Protein AF-A0A2P6MGE8-F1 (afdb_monomer_lite)

InterPro domains:
  IPR000277 Cys/Met metabolism, pyridoxal phosphate-dependent enzyme [PF01053] (11-424)
  IPR000277 Cys/Met metabolism, pyridoxal phosphate-dependent enzyme [cd00614] (26-425)
  IPR006235 O-acetylhomoserine/O-acetylserine sulfhydrylase [PTHR43797] (5-426)
  IPR006235 O-acetylhomoserine/O-acetylserine sulfhydrylase [TIGR01326] (11-424)
  IPR015421 Pyridoxal phosphate-dependent transferase, major domain [G3DSA:3.40.640.10] (7-289)
  IPR015422 Pyridoxal phosphate-dependent transferase, small domain [G3DSA:3.90.1150.10] (293-434)
  IPR015424 Pyridoxal phosphate-dependent transferase [SSF53383] (8-424)
  IPR054542 Cys/Met metabolism enzyme, pyridoxal-phosphate attachment site [PS00868] (203-217)

Structure (mmCIF, N/CA/C/O backbone):
data_AF-A0A2P6MGE8-F1
#
_entry.id   AF-A0A2P6MGE8-F1
#
loop_
_atom_site.group_PDB
_atom_site.id
_atom_site.type_symbol
_atom_site.label_atom_id
_atom_site.label_alt_id
_atom_site.label_comp_id
_atom_site.label_asym_id
_atom_site.label_entity_id
_atom_site.label_seq_id
_atom_site.pdbx_PDB_ins_code
_atom_site.Cartn_x
_atom_site.Cartn_y
_atom_site.Cartn_z
_atom_site.occupancy
_atom_site.B_iso_or_equiv
_atom_site.auth_seq_id
_atom_site.auth_comp_id
_atom_site.auth_asym_id
_atom_site.auth_atom_id
_atom_site.pdbx_PDB_model_num
ATOM 1 N N . MET A 1 1 ? 23.697 -13.983 -0.896 1.00 54.28 1 MET A N 1
ATOM 2 C CA . MET A 1 1 ? 22.440 -14.478 -0.292 1.00 54.28 1 MET A CA 1
ATOM 3 C C . MET A 1 1 ? 22.722 -15.803 0.399 1.00 54.28 1 MET A C 1
ATOM 5 O O . MET A 1 1 ? 23.622 -16.511 -0.043 1.00 54.28 1 MET A O 1
ATOM 9 N N . GLY A 1 2 ? 22.007 -16.136 1.479 1.00 57.38 2 GLY A N 1
ATOM 10 C CA . GLY A 1 2 ? 21.986 -17.524 1.955 1.00 57.38 2 GLY A CA 1
ATOM 11 C C . GLY A 1 2 ? 21.525 -18.437 0.816 1.00 57.38 2 GLY A C 1
ATOM 12 O O . GLY A 1 2 ? 20.700 -18.014 0.009 1.00 57.38 2 GLY A O 1
ATOM 13 N N . LYS A 1 3 ? 22.099 -19.638 0.698 1.00 57.00 3 LYS A N 1
ATOM 14 C CA . LYS A 1 3 ? 21.712 -20.593 -0.351 1.00 57.00 3 LYS A CA 1
ATOM 15 C C . LYS A 1 3 ? 20.195 -20.851 -0.266 1.00 57.00 3 LYS A C 1
ATOM 17 O O . LYS A 1 3 ? 19.707 -21.111 0.832 1.00 57.00 3 LYS A O 1
ATOM 22 N N . ASN A 1 4 ? 19.496 -20.811 -1.402 1.00 77.00 4 ASN A N 1
ATOM 23 C CA . ASN A 1 4 ? 18.086 -21.189 -1.570 1.00 77.00 4 ASN A CA 1
ATOM 24 C C . ASN A 1 4 ? 17.037 -20.276 -0.890 1.00 77.00 4 ASN A C 1
ATOM 26 O O . ASN A 1 4 ? 16.063 -20.780 -0.328 1.00 77.00 4 ASN A O 1
ATOM 30 N N . MET A 1 5 ? 17.217 -18.949 -0.893 1.00 86.38 5 MET A N 1
ATOM 31 C CA . MET A 1 5 ? 16.251 -18.015 -0.278 1.00 86.38 5 MET A CA 1
ATOM 32 C C . MET A 1 5 ? 14.872 -18.065 -0.960 1.00 86.38 5 MET A C 1
ATOM 34 O O . MET A 1 5 ? 13.837 -17.964 -0.306 1.00 86.38 5 MET A O 1
ATOM 38 N N . GLU A 1 6 ? 14.866 -18.280 -2.267 1.00 80.75 6 GLU A N 1
ATOM 39 C CA . GLU A 1 6 ? 13.701 -18.449 -3.130 1.00 80.75 6 GLU A CA 1
ATOM 40 C C . GLU A 1 6 ? 12.809 -19.640 -2.728 1.00 80.75 6 GLU A C 1
ATOM 42 O O . GLU A 1 6 ? 11.603 -19.601 -2.949 1.00 80.75 6 GLU A O 1
ATOM 47 N N . HIS A 1 7 ? 13.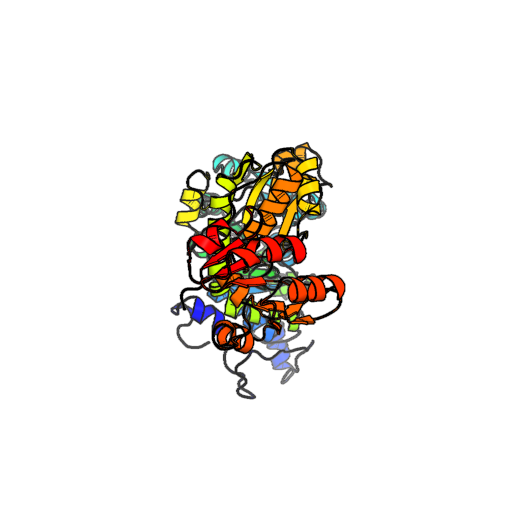363 -20.658 -2.058 1.00 85.56 7 HIS A N 1
ATOM 48 C CA . HIS A 1 7 ? 12.613 -21.833 -1.589 1.00 85.56 7 HIS A CA 1
ATOM 49 C C . HIS A 1 7 ? 12.107 -21.712 -0.143 1.00 85.56 7 HIS A C 1
ATOM 51 O O . HIS A 1 7 ? 11.414 -22.603 0.348 1.00 85.56 7 HIS A O 1
ATOM 57 N N . MET A 1 8 ? 12.481 -20.648 0.570 1.00 91.00 8 MET A N 1
ATOM 58 C CA . MET A 1 8 ? 12.041 -20.426 1.947 1.00 91.00 8 MET A CA 1
ATOM 59 C C . MET A 1 8 ? 10.619 -19.857 1.991 1.00 91.00 8 MET A C 1
ATOM 61 O O . MET A 1 8 ? 10.147 -19.238 1.042 1.00 91.00 8 MET A O 1
ATOM 65 N N . GLY A 1 9 ? 9.940 -20.019 3.130 1.00 91.00 9 GLY A N 1
ATOM 66 C CA . GLY A 1 9 ? 8.622 -19.419 3.343 1.00 91.00 9 GLY A CA 1
ATOM 67 C C . GLY A 1 9 ? 8.653 -17.886 3.276 1.00 91.00 9 GLY A C 1
ATOM 68 O O . GLY A 1 9 ? 9.652 -17.254 3.625 1.00 91.00 9 GLY A O 1
ATOM 69 N N . ARG A 1 10 ? 7.528 -17.278 2.883 1.00 89.62 10 ARG A N 1
ATOM 70 C CA . ARG A 1 10 ? 7.401 -15.830 2.629 1.00 89.62 10 ARG A CA 1
ATOM 71 C C . ARG A 1 10 ? 7.843 -14.966 3.818 1.00 89.62 10 ARG A C 1
ATOM 73 O O . ARG A 1 10 ? 8.631 -14.040 3.653 1.00 89.62 10 ARG A O 1
ATOM 80 N N . SER A 1 11 ? 7.432 -15.322 5.037 1.00 91.50 11 SER A N 1
ATOM 81 C CA . SER A 1 11 ? 7.864 -14.625 6.262 1.00 91.50 11 SER A CA 1
ATOM 82 C C . SER A 1 11 ? 9.381 -14.696 6.489 1.00 91.50 11 SER A C 1
ATOM 84 O O . SER A 1 11 ? 9.978 -13.747 6.984 1.00 91.50 11 SER A O 1
ATOM 86 N N . THR A 1 12 ? 10.043 -15.782 6.082 1.00 94.50 12 THR A N 1
ATOM 87 C CA . THR A 1 12 ? 11.510 -15.894 6.131 1.00 94.50 12 THR A CA 1
ATOM 88 C C . THR A 1 12 ? 12.165 -15.023 5.057 1.00 94.50 12 THR A C 1
ATOM 90 O O . THR A 1 12 ? 13.159 -14.351 5.334 1.00 94.50 12 THR A O 1
ATOM 93 N N . GLN A 1 13 ? 11.598 -14.980 3.849 1.00 94.94 13 GLN A N 1
ATOM 94 C CA . GLN A 1 13 ? 12.082 -14.121 2.764 1.00 94.94 13 GLN A CA 1
ATOM 95 C C . GLN A 1 13 ? 12.010 -12.635 3.143 1.00 94.94 13 GLN A C 1
ATOM 97 O O . GLN A 1 13 ? 12.996 -11.922 2.951 1.00 94.94 13 GLN A O 1
ATOM 102 N N . LEU A 1 14 ? 10.914 -12.188 3.771 1.00 94.31 14 LEU A N 1
ATOM 103 C CA . LEU A 1 14 ? 10.741 -10.808 4.260 1.00 94.31 14 LEU A CA 1
ATOM 104 C C . LEU A 1 14 ? 11.860 -10.361 5.219 1.00 94.31 14 LEU A C 1
ATOM 106 O O . LEU A 1 14 ? 12.237 -9.189 5.227 1.00 94.31 14 LEU A O 1
ATOM 110 N N . LEU A 1 15 ? 12.424 -11.296 5.989 1.00 94.25 15 LEU A N 1
ATOM 111 C CA . LEU A 1 15 ? 13.482 -11.030 6.966 1.00 94.25 15 LEU A CA 1
ATOM 112 C C . LEU A 1 15 ? 14.898 -11.169 6.395 1.00 94.25 15 LEU A C 1
ATOM 114 O O . LEU A 1 15 ? 15.834 -10.571 6.922 1.00 94.25 15 LEU A O 1
ATOM 118 N N . HIS A 1 16 ? 15.110 -11.994 5.368 1.00 94.12 16 HIS A N 1
ATOM 119 C CA . HIS A 1 16 ? 16.464 -12.415 4.981 1.00 94.12 16 HIS A CA 1
ATOM 120 C C . HIS A 1 16 ? 16.825 -12.180 3.517 1.00 94.12 16 HIS A C 1
ATOM 122 O O . HIS A 1 16 ? 18.016 -12.117 3.202 1.00 94.12 16 HIS A O 1
ATOM 128 N N . ALA A 1 17 ? 15.852 -12.043 2.619 1.00 93.88 17 ALA A N 1
ATOM 129 C CA . ALA A 1 17 ? 16.148 -11.801 1.217 1.00 93.88 17 ALA A CA 1
ATOM 130 C C . ALA A 1 17 ? 16.849 -10.447 1.029 1.00 93.88 17 ALA A C 1
ATOM 132 O O . ALA A 1 17 ? 16.623 -9.484 1.769 1.00 93.88 17 ALA A O 1
ATOM 133 N N . GLY A 1 18 ? 17.763 -10.413 0.059 1.00 88.25 18 GLY A N 1
ATOM 134 C CA . GLY A 1 18 ? 18.547 -9.226 -0.282 1.00 88.25 18 GLY A CA 1
ATOM 135 C C . GLY A 1 18 ? 19.650 -8.836 0.705 1.00 88.25 18 GLY A C 1
ATOM 136 O O . GLY A 1 18 ? 20.413 -7.931 0.392 1.00 88.25 18 GLY A O 1
ATOM 137 N N . GLN A 1 19 ? 19.804 -9.525 1.845 1.00 87.88 19 GLN A N 1
ATOM 138 C CA . GLN A 1 19 ? 20.815 -9.174 2.848 1.00 87.88 19 GLN A CA 1
ATOM 139 C C . GLN A 1 19 ? 21.673 -10.356 3.312 1.00 87.88 19 GLN A C 1
ATOM 141 O O . GLN A 1 19 ? 21.251 -11.512 3.351 1.00 87.88 19 GLN A O 1
ATOM 146 N N . VAL A 1 20 ? 22.901 -10.038 3.706 1.00 89.38 20 VAL A N 1
ATOM 147 C CA . VAL A 1 20 ? 23.803 -10.876 4.508 1.00 89.38 20 VAL A CA 1
ATOM 148 C C . VAL A 1 20 ? 24.394 -9.986 5.609 1.00 89.38 20 VAL A C 1
ATOM 150 O O . VAL A 1 20 ? 24.395 -8.768 5.421 1.00 89.38 20 VAL A O 1
ATOM 153 N N . PRO A 1 21 ? 24.868 -10.536 6.746 1.00 93.25 21 PRO A N 1
ATOM 154 C CA . PRO A 1 21 ? 25.585 -9.729 7.729 1.00 93.25 21 PRO A CA 1
ATOM 155 C C . PRO A 1 21 ? 26.723 -8.947 7.074 1.00 93.25 21 PRO A C 1
ATOM 157 O O . PRO A 1 21 ? 27.406 -9.490 6.202 1.00 93.25 21 PRO A O 1
ATOM 160 N N . ASP A 1 22 ? 26.911 -7.698 7.496 1.00 94.38 22 ASP A N 1
ATOM 161 C CA . ASP A 1 22 ? 27.942 -6.820 6.947 1.00 94.38 22 ASP A CA 1
ATOM 162 C C . ASP A 1 22 ? 29.333 -7.474 7.083 1.00 94.38 22 ASP A C 1
ATOM 164 O O . ASP A 1 22 ? 29.752 -7.763 8.207 1.00 94.38 22 ASP A O 1
ATOM 168 N N . PRO A 1 23 ? 30.072 -7.715 5.985 1.00 93.06 23 PRO A N 1
ATOM 169 C CA . PRO A 1 23 ? 31.365 -8.393 6.053 1.00 93.06 23 PRO A CA 1
ATOM 170 C C . PRO A 1 23 ? 32.442 -7.633 6.838 1.00 93.06 23 PRO A C 1
ATOM 172 O O . PRO A 1 23 ? 33.374 -8.262 7.334 1.00 93.06 23 PRO A O 1
ATOM 175 N N . ALA A 1 24 ? 32.339 -6.304 6.948 1.00 95.38 24 ALA A N 1
ATOM 176 C CA . ALA A 1 24 ? 33.348 -5.488 7.619 1.00 95.38 24 ALA A CA 1
ATOM 177 C C . ALA A 1 24 ? 33.207 -5.502 9.151 1.00 95.38 24 ALA A C 1
ATOM 179 O O . ALA A 1 24 ? 34.210 -5.482 9.864 1.00 95.38 24 ALA A O 1
ATOM 180 N N . THR A 1 25 ? 31.976 -5.533 9.665 1.00 97.25 25 THR A N 1
ATOM 181 C CA . THR A 1 25 ? 31.681 -5.372 11.103 1.00 97.25 25 THR A CA 1
ATOM 182 C C . THR A 1 25 ? 30.909 -6.536 11.720 1.00 97.25 25 THR A C 1
ATOM 184 O O . THR A 1 25 ? 30.841 -6.651 12.943 1.00 97.25 25 THR A O 1
ATOM 187 N N . GLY A 1 26 ? 30.304 -7.399 10.902 1.00 96.50 26 GLY A N 1
ATOM 188 C CA . GLY A 1 26 ? 29.377 -8.439 11.342 1.00 96.50 26 GLY A CA 1
ATOM 189 C C . GLY A 1 26 ? 27.979 -7.924 11.704 1.00 96.50 26 GLY A C 1
ATOM 190 O O . GLY A 1 26 ? 27.183 -8.692 12.249 1.00 96.50 26 GLY A O 1
ATOM 191 N N . ALA A 1 27 ? 27.655 -6.653 11.426 1.00 96.88 27 ALA A N 1
ATOM 192 C CA . ALA A 1 27 ? 26.340 -6.084 11.716 1.00 96.88 27 ALA A CA 1
ATOM 193 C C . ALA A 1 27 ? 25.218 -6.905 11.061 1.00 96.88 27 ALA A C 1
ATOM 195 O O . ALA A 1 27 ? 25.277 -7.242 9.877 1.00 96.88 27 ALA A O 1
ATOM 196 N N . ARG A 1 28 ? 24.190 -7.249 11.849 1.00 94.94 28 ARG A N 1
ATOM 197 C CA . ARG A 1 28 ? 23.078 -8.084 11.376 1.00 94.94 28 ARG A CA 1
ATOM 198 C C . ARG A 1 28 ? 22.003 -7.292 10.637 1.00 94.94 28 ARG A C 1
ATOM 200 O O . ARG A 1 28 ? 21.459 -7.799 9.660 1.00 94.94 28 ARG A O 1
ATOM 207 N N . ALA A 1 29 ? 21.677 -6.103 11.134 1.00 95.69 29 ALA A N 1
ATOM 208 C CA . ALA A 1 29 ? 20.781 -5.179 10.451 1.00 95.69 29 ALA A CA 1
ATOM 209 C C . ALA A 1 29 ? 21.492 -4.562 9.239 1.00 95.69 29 ALA A C 1
ATOM 211 O O . ALA A 1 29 ? 22.714 -4.398 9.266 1.00 95.69 29 ALA A O 1
ATOM 212 N N . VAL A 1 30 ? 20.733 -4.191 8.204 1.00 97.06 30 VAL A N 1
ATOM 213 C CA . VAL A 1 30 ? 21.281 -3.481 7.038 1.00 97.06 30 VAL A CA 1
ATOM 214 C C . VAL A 1 30 ? 21.856 -2.136 7.492 1.00 97.06 30 VAL A C 1
ATOM 216 O O . VAL A 1 30 ? 21.113 -1.332 8.059 1.00 97.06 30 VAL A O 1
ATOM 219 N N . PRO A 1 31 ? 23.145 -1.844 7.243 1.00 97.69 31 PRO A N 1
ATOM 220 C CA . PRO A 1 31 ? 23.692 -0.523 7.512 1.00 97.69 31 PRO A CA 1
ATOM 221 C C . PRO A 1 31 ? 23.033 0.544 6.631 1.00 97.69 31 PRO A C 1
ATOM 223 O O . PRO A 1 31 ? 22.680 0.290 5.477 1.00 97.69 31 PRO A O 1
ATOM 226 N N . ILE A 1 32 ? 22.917 1.764 7.152 1.00 98.38 32 ILE A N 1
ATOM 227 C CA . ILE A 1 32 ? 22.453 2.916 6.375 1.00 98.38 32 ILE A CA 1
ATOM 228 C C . ILE A 1 32 ? 23.666 3.571 5.714 1.00 98.38 32 ILE A C 1
ATOM 230 O O . ILE A 1 32 ? 24.420 4.306 6.354 1.00 98.38 32 ILE A O 1
ATOM 234 N N . TYR A 1 33 ? 23.852 3.332 4.418 1.00 98.25 33 TYR A N 1
ATOM 235 C CA . TYR A 1 33 ? 24.895 3.968 3.619 1.00 98.25 33 TYR A CA 1
ATOM 236 C C . TYR A 1 33 ? 24.441 5.368 3.197 1.00 98.25 33 TYR A C 1
ATOM 238 O O . TYR A 1 33 ? 24.121 5.619 2.035 1.00 98.25 33 TYR A O 1
ATOM 246 N N . GLN A 1 34 ? 24.408 6.298 4.155 1.00 98.38 34 GLN A N 1
ATOM 247 C CA . GLN A 1 34 ? 24.075 7.710 3.936 1.00 98.38 34 GLN A CA 1
ATOM 248 C C . GLN A 1 34 ? 25.251 8.461 3.281 1.00 98.38 34 GLN A C 1
ATOM 250 O O . GLN A 1 34 ? 25.845 9.369 3.855 1.00 98.38 34 GLN A O 1
ATOM 255 N N . THR A 1 35 ? 25.601 8.055 2.062 1.00 98.31 35 THR A N 1
ATOM 256 C CA . THR A 1 35 ? 26.681 8.627 1.248 1.00 98.31 35 THR A CA 1
ATOM 257 C C . THR A 1 35 ? 26.181 8.953 -0.154 1.00 98.31 35 THR A C 1
ATOM 259 O O . THR A 1 35 ? 25.186 8.393 -0.617 1.00 98.31 35 THR A O 1
ATOM 262 N N . THR A 1 36 ? 26.874 9.848 -0.850 1.00 97.88 36 THR A N 1
ATOM 263 C CA . THR A 1 36 ? 26.607 10.185 -2.253 1.00 97.88 36 THR A CA 1
ATOM 264 C C . THR A 1 36 ? 27.475 9.386 -3.218 1.00 97.88 36 THR A C 1
ATOM 266 O O . THR A 1 36 ? 26.974 8.951 -4.250 1.00 97.88 36 THR A O 1
ATOM 269 N N . SER A 1 37 ? 28.747 9.170 -2.880 1.00 96.88 37 SER A N 1
ATOM 270 C CA . SER A 1 37 ? 29.772 8.628 -3.777 1.00 96.88 37 SER A CA 1
ATOM 271 C C . SER A 1 37 ? 30.587 7.532 -3.098 1.00 96.88 37 SER A C 1
ATOM 273 O O . SER A 1 37 ? 30.646 7.458 -1.866 1.00 96.88 37 SER A O 1
ATOM 275 N N . TYR A 1 38 ? 31.255 6.719 -3.914 1.00 97.75 38 TYR A N 1
ATOM 276 C CA . TYR A 1 38 ? 32.110 5.619 -3.476 1.00 97.75 38 TYR A CA 1
ATOM 277 C C . TYR A 1 38 ? 33.519 5.801 -4.044 1.00 97.75 38 TYR A C 1
ATOM 279 O O . TYR A 1 38 ? 33.691 6.310 -5.151 1.00 97.75 38 TYR A O 1
ATOM 287 N N . VAL A 1 39 ? 34.532 5.436 -3.259 1.00 97.00 39 VAL A N 1
ATOM 288 C CA . VAL A 1 39 ? 35.937 5.528 -3.675 1.00 97.00 39 VAL A CA 1
ATOM 289 C C . VAL A 1 39 ? 36.249 4.377 -4.629 1.00 97.00 39 VAL A C 1
ATOM 291 O O . VAL A 1 39 ? 35.928 3.230 -4.328 1.00 97.00 39 VAL A O 1
ATOM 294 N N . PHE A 1 40 ? 36.893 4.677 -5.758 1.00 96.88 40 PHE A N 1
ATOM 295 C CA . PHE A 1 40 ? 37.423 3.655 -6.659 1.00 96.88 40 PHE A CA 1
ATOM 296 C C . PHE A 1 40 ? 38.800 3.185 -6.187 1.00 96.88 40 PHE A C 1
ATOM 298 O O . PHE A 1 40 ? 39.610 4.002 -5.755 1.00 96.88 40 PHE A O 1
ATOM 305 N N . GLU A 1 41 ? 39.074 1.887 -6.315 1.00 95.44 41 GLU A N 1
ATOM 306 C CA . GLU A 1 41 ? 40.395 1.309 -6.041 1.00 95.44 41 GLU A CA 1
ATOM 307 C C . GLU A 1 41 ? 41.486 1.909 -6.941 1.00 95.44 41 GLU A C 1
ATOM 309 O O . GLU A 1 41 ? 42.529 2.345 -6.457 1.00 95.44 41 GLU A O 1
ATOM 314 N N . ASP A 1 42 ? 41.213 1.981 -8.244 1.00 95.94 42 ASP A N 1
ATOM 315 C CA . ASP A 1 42 ? 42.071 2.587 -9.256 1.00 95.94 42 ASP A CA 1
ATOM 316 C C . ASP A 1 42 ? 41.252 3.032 -10.488 1.00 95.94 42 ASP A C 1
ATOM 318 O O . ASP A 1 42 ? 40.021 2.929 -10.530 1.00 95.94 42 ASP A O 1
ATOM 322 N N . THR A 1 43 ? 41.935 3.572 -11.499 1.00 95.25 43 THR A N 1
ATOM 323 C CA . THR A 1 43 ? 41.316 4.048 -12.746 1.00 95.25 43 THR A CA 1
ATOM 324 C C . THR A 1 43 ? 40.734 2.919 -13.598 1.00 95.25 43 THR A C 1
ATOM 326 O O . THR A 1 43 ? 39.720 3.134 -14.259 1.00 95.25 43 THR A O 1
ATOM 329 N N . GLY A 1 44 ? 41.316 1.719 -13.551 1.00 95.94 44 GLY A N 1
ATOM 330 C CA . GLY A 1 44 ? 40.803 0.550 -14.263 1.00 95.94 44 GLY A CA 1
ATOM 331 C C . GLY A 1 44 ? 39.520 0.009 -13.633 1.00 95.94 44 GLY A C 1
ATOM 332 O O . GLY A 1 44 ? 38.605 -0.384 -14.351 1.00 95.94 44 GLY A O 1
ATOM 333 N N . HIS A 1 45 ? 39.411 0.021 -12.303 1.00 95.38 45 HIS A N 1
ATOM 334 C CA . HIS A 1 45 ? 38.167 -0.287 -11.597 1.00 95.38 45 HIS A CA 1
ATOM 335 C C . HIS A 1 45 ? 37.062 0.702 -11.980 1.00 95.38 45 HIS A C 1
ATOM 337 O O . HIS A 1 45 ? 35.970 0.277 -12.349 1.00 95.38 45 HIS A O 1
ATOM 343 N N . ALA A 1 46 ? 37.355 2.007 -12.002 1.00 93.12 46 ALA A N 1
ATOM 344 C CA . ALA A 1 46 ? 36.385 3.002 -12.456 1.00 93.12 46 ALA A CA 1
ATOM 345 C C . ALA A 1 46 ? 35.903 2.726 -13.896 1.00 93.12 46 ALA A C 1
ATOM 347 O O . ALA A 1 46 ? 34.700 2.702 -14.144 1.00 93.12 46 ALA A O 1
ATOM 348 N N . GLU A 1 47 ? 36.815 2.458 -14.836 1.00 91.94 47 GLU A N 1
ATOM 349 C CA . GLU A 1 47 ? 36.469 2.142 -16.231 1.00 91.94 47 GLU A CA 1
ATOM 350 C C . GLU A 1 47 ? 35.545 0.919 -16.348 1.00 91.94 47 GLU A C 1
ATOM 352 O O . GLU A 1 47 ? 34.545 0.962 -17.072 1.00 91.94 47 GLU A O 1
ATOM 357 N N . ARG A 1 48 ? 35.821 -0.155 -15.596 1.00 93.50 48 ARG A N 1
ATOM 358 C CA . ARG A 1 48 ? 34.975 -1.360 -15.597 1.00 93.50 48 ARG A CA 1
ATOM 359 C C . ARG A 1 48 ? 33.578 -1.103 -15.029 1.00 93.50 48 ARG A C 1
ATOM 361 O O . ARG A 1 48 ? 32.609 -1.620 -15.579 1.00 93.50 48 ARG A O 1
ATOM 368 N N . LEU A 1 49 ? 33.452 -0.264 -13.998 1.00 89.69 49 LEU A N 1
ATOM 369 C CA . LEU A 1 49 ? 32.147 0.122 -13.451 1.00 89.69 49 LEU A CA 1
ATOM 370 C C . LEU A 1 49 ? 31.328 0.963 -14.446 1.00 89.69 49 LEU A C 1
ATOM 372 O O . LEU A 1 49 ? 30.151 0.688 -14.671 1.00 89.69 49 LEU A O 1
ATOM 376 N N . PHE A 1 50 ? 31.935 1.982 -15.066 1.00 87.31 50 PHE A N 1
ATOM 377 C CA . PHE A 1 50 ? 31.237 2.876 -16.004 1.00 87.31 50 PHE A CA 1
ATOM 378 C C . PHE A 1 50 ? 30.884 2.217 -17.345 1.00 87.31 50 PHE A C 1
ATOM 380 O O . PHE A 1 50 ? 29.990 2.700 -18.035 1.00 87.31 50 PHE A O 1
ATOM 387 N N . SER A 1 51 ? 31.566 1.130 -17.711 1.00 84.56 51 SER A N 1
ATOM 388 C CA . SER A 1 51 ? 31.265 0.327 -18.904 1.00 84.56 51 SER A CA 1
ATOM 389 C C . SER A 1 51 ? 30.294 -0.830 -18.642 1.00 84.56 51 SER A C 1
ATOM 391 O O . SER A 1 51 ? 29.971 -1.556 -19.578 1.00 84.56 51 SER A O 1
ATOM 393 N N . LEU A 1 52 ? 29.832 -1.012 -17.395 1.00 83.31 52 LEU A N 1
ATOM 394 C CA . LEU A 1 52 ? 29.059 -2.178 -16.927 1.00 83.31 52 LEU A CA 1
ATOM 395 C C . LEU A 1 52 ? 29.793 -3.522 -17.066 1.00 83.31 52 LEU A C 1
ATOM 397 O O . LEU A 1 52 ? 29.171 -4.576 -16.940 1.00 83.31 52 LEU A O 1
ATOM 401 N N . ALA A 1 53 ? 31.110 -3.510 -17.288 1.00 85.50 53 ALA A N 1
ATOM 402 C CA . ALA A 1 53 ? 31.923 -4.723 -17.307 1.00 85.50 53 ALA A CA 1
ATOM 403 C C . ALA A 1 53 ? 32.055 -5.353 -15.909 1.00 85.50 53 ALA A C 1
ATOM 405 O O . ALA A 1 53 ? 32.304 -6.551 -15.785 1.00 85.50 53 ALA A O 1
ATOM 406 N N . GLU A 1 54 ? 31.887 -4.547 -14.858 1.00 87.75 54 GLU A N 1
ATOM 407 C CA . GLU A 1 54 ? 31.893 -4.977 -13.463 1.00 87.75 54 GLU A CA 1
ATOM 408 C C . GLU A 1 54 ? 30.714 -4.337 -12.706 1.00 87.75 54 GLU A C 1
ATOM 410 O O . GLU A 1 54 ? 30.495 -3.128 -12.828 1.00 87.75 54 GLU A O 1
ATOM 415 N N . PRO A 1 55 ? 29.935 -5.105 -11.920 1.00 86.31 55 PRO A N 1
ATOM 416 C CA . PRO A 1 55 ? 28.909 -4.532 -11.061 1.00 86.31 55 PRO A CA 1
ATOM 417 C C . PRO A 1 55 ? 29.550 -3.851 -9.848 1.00 86.31 55 PRO A C 1
ATOM 419 O O . PRO A 1 55 ? 30.413 -4.421 -9.185 1.00 86.31 55 PRO A O 1
ATOM 422 N N . GLY A 1 56 ? 29.070 -2.665 -9.485 1.00 89.31 56 GLY A N 1
ATOM 423 C CA . GLY A 1 56 ? 29.543 -1.986 -8.284 1.00 89.31 56 GLY A CA 1
ATOM 424 C C . GLY A 1 56 ? 28.943 -0.603 -8.091 1.00 89.31 56 GLY A C 1
ATOM 425 O O . GLY A 1 56 ? 28.167 -0.105 -8.907 1.00 89.31 56 GLY A O 1
ATOM 426 N N . ASN A 1 57 ? 29.297 0.019 -6.968 1.00 94.00 57 ASN A N 1
ATOM 427 C CA . ASN A 1 57 ? 28.753 1.316 -6.592 1.00 94.00 57 ASN A CA 1
ATOM 428 C C . ASN A 1 57 ? 29.608 2.447 -7.172 1.00 94.00 57 ASN A C 1
ATOM 430 O O . ASN A 1 57 ? 30.809 2.519 -6.930 1.00 94.00 57 ASN A O 1
ATOM 434 N N . ILE A 1 58 ? 28.960 3.366 -7.885 1.00 93.38 58 ILE A N 1
ATOM 435 C CA . ILE A 1 58 ? 29.578 4.587 -8.420 1.00 93.38 58 ILE A CA 1
ATOM 436 C C . ILE A 1 58 ? 29.048 5.795 -7.644 1.00 93.38 58 ILE A C 1
ATOM 438 O O . ILE A 1 58 ? 29.800 6.566 -7.046 1.00 93.38 58 ILE A O 1
ATOM 442 N N . TYR A 1 59 ? 27.722 5.948 -7.640 1.00 96.06 59 TYR A N 1
ATOM 443 C CA . TYR A 1 59 ? 27.027 7.101 -7.083 1.00 96.06 59 TYR A CA 1
ATOM 444 C C . TYR A 1 59 ? 25.609 6.713 -6.639 1.00 96.06 59 TYR A C 1
ATOM 446 O O . TYR A 1 59 ? 24.883 6.042 -7.376 1.00 96.06 59 TYR A O 1
ATOM 454 N N . SER A 1 60 ? 25.180 7.182 -5.467 1.00 97.38 60 SER A N 1
ATOM 455 C CA . SER A 1 60 ? 23.932 6.761 -4.807 1.00 97.38 60 SER A CA 1
ATOM 456 C C . SER A 1 60 ? 22.652 7.081 -5.578 1.00 97.38 60 SER A C 1
ATOM 458 O O . SER A 1 60 ? 21.631 6.452 -5.326 1.00 97.38 60 SER A O 1
ATOM 460 N N . ARG A 1 61 ? 22.690 8.011 -6.543 1.00 96.56 61 ARG A N 1
ATOM 461 C CA . ARG A 1 61 ? 21.551 8.272 -7.445 1.00 96.56 61 ARG A CA 1
ATOM 462 C C . ARG A 1 61 ? 21.165 7.044 -8.275 1.00 96.56 61 ARG A C 1
ATOM 464 O O . ARG A 1 61 ? 19.996 6.900 -8.598 1.00 96.56 61 ARG A O 1
ATOM 471 N N . ILE A 1 62 ? 22.127 6.191 -8.634 1.00 94.19 62 ILE A N 1
ATOM 472 C CA . ILE A 1 62 ? 21.894 5.022 -9.498 1.00 94.19 62 ILE A CA 1
ATOM 473 C C . ILE A 1 62 ? 22.028 3.689 -8.757 1.00 94.19 62 ILE A C 1
ATOM 475 O O . ILE A 1 62 ? 21.407 2.710 -9.164 1.00 94.19 62 ILE A O 1
ATOM 479 N N . MET A 1 63 ? 22.830 3.633 -7.686 1.00 95.88 63 MET A N 1
ATOM 480 C CA . MET A 1 63 ? 23.009 2.434 -6.865 1.00 95.88 63 MET A CA 1
ATOM 481 C C . MET A 1 63 ? 23.550 2.795 -5.475 1.00 95.88 63 MET A C 1
ATOM 483 O O . MET A 1 63 ? 24.528 3.533 -5.352 1.00 95.88 63 MET A O 1
ATOM 487 N N . ASN A 1 64 ? 22.916 2.267 -4.429 1.00 98.25 64 ASN A N 1
ATOM 488 C CA . ASN A 1 64 ? 23.310 2.435 -3.030 1.00 98.25 64 ASN A CA 1
ATOM 489 C C . ASN A 1 64 ? 23.112 1.096 -2.293 1.00 98.25 64 ASN A C 1
ATOM 491 O O . ASN A 1 64 ? 22.040 0.520 -2.455 1.00 98.25 64 ASN A O 1
ATOM 495 N N . PRO A 1 65 ? 24.052 0.604 -1.463 1.00 97.44 65 PRO A N 1
ATOM 496 C CA . PRO A 1 65 ? 23.931 -0.718 -0.842 1.00 97.44 65 PRO A CA 1
ATOM 497 C C . PRO A 1 65 ? 22.689 -0.914 0.043 1.00 97.44 65 PRO A C 1
ATOM 499 O O . PRO A 1 65 ? 22.126 -2.006 0.068 1.00 97.44 65 PRO A O 1
ATOM 502 N N . THR A 1 66 ? 22.220 0.122 0.750 1.00 98.38 66 THR A N 1
ATOM 503 C CA . THR A 1 66 ? 20.979 0.033 1.545 1.00 98.38 66 THR A CA 1
ATOM 504 C C . THR A 1 66 ? 19.757 -0.110 0.637 1.00 98.38 66 THR A C 1
ATOM 506 O O . THR A 1 66 ? 18.854 -0.892 0.927 1.00 98.38 66 THR A O 1
ATOM 509 N N . VAL A 1 67 ? 19.741 0.627 -0.479 1.00 98.56 67 VAL A N 1
ATOM 510 C CA . VAL A 1 67 ? 18.675 0.558 -1.491 1.00 98.56 67 VAL A CA 1
ATOM 511 C C . VAL A 1 67 ? 18.724 -0.775 -2.243 1.00 98.56 67 VAL A C 1
ATOM 513 O O . VAL A 1 67 ? 17.687 -1.393 -2.434 1.00 98.56 67 VAL A O 1
ATOM 516 N N . ASP A 1 68 ? 19.912 -1.272 -2.583 1.00 98.06 68 ASP A N 1
ATOM 517 C CA . ASP A 1 68 ? 20.126 -2.567 -3.242 1.00 98.06 68 ASP A CA 1
ATOM 518 C C . ASP A 1 68 ? 19.616 -3.738 -2.385 1.00 98.06 68 ASP A C 1
ATOM 520 O O . ASP A 1 68 ? 18.979 -4.656 -2.902 1.00 98.06 68 ASP A O 1
ATOM 524 N N . ALA A 1 69 ? 19.805 -3.690 -1.061 1.00 97.94 69 ALA A N 1
ATOM 525 C CA . ALA A 1 69 ? 19.227 -4.685 -0.157 1.00 97.94 69 ALA A CA 1
ATOM 526 C C . ALA A 1 69 ? 17.686 -4.686 -0.201 1.00 97.94 69 ALA A C 1
ATOM 528 O O . ALA A 1 69 ? 17.069 -5.755 -0.201 1.00 97.94 69 ALA A O 1
ATOM 529 N N . PHE A 1 70 ? 17.064 -3.502 -0.271 1.00 98.69 70 PHE A N 1
ATOM 530 C CA . PHE A 1 70 ? 15.616 -3.348 -0.450 1.00 98.69 70 PHE A CA 1
ATOM 531 C C . PHE A 1 70 ? 15.149 -3.864 -1.818 1.00 98.69 70 PHE A C 1
ATOM 533 O O . PHE A 1 70 ? 14.219 -4.665 -1.881 1.00 98.69 70 PHE A O 1
ATOM 540 N N . GLU A 1 71 ? 15.831 -3.481 -2.897 1.00 98.69 71 GLU A N 1
ATOM 541 C CA . GLU A 1 71 ? 15.545 -3.922 -4.265 1.00 98.69 71 GLU A CA 1
ATOM 542 C C . GLU A 1 71 ? 15.620 -5.448 -4.390 1.00 98.69 71 GLU A C 1
ATOM 544 O O . GLU A 1 71 ? 14.660 -6.091 -4.805 1.00 98.69 71 GLU A O 1
ATOM 549 N N . LYS A 1 72 ? 16.719 -6.063 -3.945 1.00 97.62 72 LYS A N 1
ATOM 550 C CA . LYS A 1 72 ? 16.884 -7.523 -3.985 1.00 97.62 72 LYS A CA 1
ATOM 551 C C . LYS A 1 72 ? 15.839 -8.254 -3.153 1.00 97.62 72 LYS A C 1
ATOM 553 O O . LYS A 1 72 ? 15.419 -9.345 -3.529 1.00 97.62 72 LYS A O 1
ATOM 558 N N . ARG A 1 73 ? 15.425 -7.684 -2.017 1.00 97.81 73 ARG A N 1
ATOM 559 C CA . ARG A 1 73 ? 14.341 -8.253 -1.210 1.00 97.81 73 ARG A CA 1
ATOM 560 C C . ARG A 1 73 ? 13.024 -8.214 -1.977 1.00 97.81 73 ARG A C 1
ATOM 562 O O . ARG A 1 73 ? 12.358 -9.238 -2.048 1.00 97.81 73 ARG A O 1
ATOM 569 N N . MET A 1 74 ? 12.686 -7.078 -2.582 1.00 98.50 74 MET A N 1
ATOM 570 C CA . MET A 1 74 ? 11.474 -6.939 -3.391 1.00 98.50 74 MET A CA 1
ATOM 571 C C . MET A 1 74 ? 11.465 -7.872 -4.603 1.00 98.50 74 MET A C 1
ATOM 573 O O . MET A 1 74 ? 10.445 -8.505 -4.849 1.00 98.50 74 MET A O 1
ATOM 577 N N . ALA A 1 75 ? 12.596 -8.025 -5.298 1.00 98.06 75 ALA A N 1
ATOM 578 C CA . ALA A 1 75 ? 12.721 -8.960 -6.414 1.00 98.06 75 ALA A CA 1
ATOM 579 C C . ALA A 1 75 ? 12.400 -10.403 -5.986 1.00 98.06 75 ALA A C 1
ATOM 581 O O . ALA A 1 75 ? 11.564 -11.052 -6.600 1.00 98.06 75 ALA A O 1
ATOM 582 N N . VAL A 1 76 ? 12.973 -10.881 -4.873 1.00 97.12 76 VAL A N 1
ATOM 583 C CA . VAL A 1 76 ? 12.667 -12.227 -4.349 1.00 97.12 76 VAL A CA 1
ATOM 584 C C . VAL A 1 76 ? 11.202 -12.355 -3.926 1.00 97.12 76 VAL A C 1
ATOM 586 O O . VAL A 1 76 ? 10.575 -13.378 -4.185 1.00 97.12 76 VAL A O 1
ATOM 589 N N . LEU A 1 77 ? 10.654 -11.335 -3.263 1.00 96.94 77 LEU A N 1
ATOM 590 C CA . LEU A 1 77 ? 9.287 -11.363 -2.744 1.00 96.94 77 LEU A CA 1
ATOM 591 C C . LEU A 1 77 ? 8.226 -11.417 -3.847 1.00 96.94 77 LEU A C 1
ATOM 593 O O . LEU A 1 77 ? 7.215 -12.087 -3.666 1.00 96.94 77 LEU A O 1
ATOM 597 N N . GLU A 1 78 ? 8.459 -10.740 -4.968 1.00 97.69 78 GLU A N 1
ATOM 598 C CA . GLU A 1 78 ? 7.566 -10.734 -6.133 1.00 97.69 78 GLU A CA 1
ATOM 599 C C . GLU A 1 78 ? 7.874 -11.841 -7.149 1.00 97.69 78 GLU A C 1
ATOM 601 O O . GLU A 1 78 ? 7.113 -12.008 -8.093 1.00 97.69 78 GLU A O 1
ATOM 606 N N . ASP A 1 79 ? 8.944 -12.622 -6.956 1.00 96.31 79 ASP A N 1
ATOM 607 C CA . ASP A 1 79 ? 9.433 -13.604 -7.938 1.00 96.31 79 ASP A CA 1
ATOM 608 C C . ASP A 1 79 ? 9.871 -12.948 -9.266 1.00 96.31 79 ASP A C 1
ATOM 610 O O . ASP A 1 79 ? 9.464 -13.339 -10.363 1.00 96.31 79 ASP A O 1
ATOM 614 N N . GLY A 1 80 ? 10.685 -11.898 -9.148 1.00 97.56 80 GLY A N 1
ATOM 615 C CA . GLY A 1 80 ? 11.309 -11.176 -10.254 1.00 97.56 80 GLY A CA 1
ATOM 616 C C . GLY A 1 80 ? 12.828 -11.347 -10.305 1.00 97.56 80 GLY A C 1
ATOM 617 O O . GLY A 1 80 ? 13.479 -11.677 -9.310 1.00 97.56 80 GLY A O 1
ATOM 618 N N . VAL A 1 81 ? 13.409 -11.073 -11.473 1.00 97.62 81 VAL A N 1
ATOM 619 C CA . VAL A 1 81 ? 14.863 -11.143 -11.709 1.00 97.62 81 VAL A CA 1
ATOM 620 C C . VAL A 1 81 ? 15.606 -9.941 -11.122 1.00 97.62 81 VAL A C 1
ATOM 622 O O . VAL A 1 81 ? 16.772 -10.044 -10.738 1.00 97.62 81 VAL A O 1
ATOM 625 N N . GLY A 1 82 ? 14.925 -8.800 -10.989 1.00 97.88 82 GLY A N 1
ATOM 626 C CA . GLY A 1 82 ? 15.499 -7.577 -10.446 1.00 97.88 82 GLY A CA 1
ATOM 627 C C . GLY A 1 82 ? 14.447 -6.553 -10.047 1.00 97.88 82 GLY A C 1
ATOM 628 O O . GLY A 1 82 ? 13.295 -6.617 -10.468 1.00 97.88 82 GLY A O 1
ATOM 629 N N . ALA A 1 83 ? 14.853 -5.586 -9.227 1.00 98.75 83 ALA A N 1
ATOM 630 C CA . ALA A 1 83 ? 14.002 -4.472 -8.840 1.00 98.75 83 ALA A CA 1
ATOM 631 C C . ALA A 1 83 ? 14.777 -3.151 -8.797 1.00 98.75 83 ALA A C 1
ATOM 633 O O . ALA A 1 83 ? 16.011 -3.136 -8.747 1.00 98.75 83 ALA A O 1
ATOM 634 N N . LEU A 1 84 ? 14.039 -2.043 -8.805 1.00 98.81 84 LEU A N 1
ATOM 635 C CA . LEU A 1 84 ? 14.575 -0.689 -8.762 1.00 98.81 84 LEU A CA 1
ATOM 636 C C . LEU A 1 84 ? 13.759 0.189 -7.812 1.00 98.81 84 LEU A C 1
ATOM 638 O O . LEU A 1 84 ? 12.572 0.428 -8.039 1.00 98.81 84 LEU A O 1
ATOM 642 N N . GLY A 1 85 ? 14.404 0.687 -6.761 1.00 98.69 85 GLY A N 1
ATOM 643 C CA . GLY A 1 85 ? 13.833 1.603 -5.787 1.00 98.69 85 GLY A CA 1
ATOM 644 C C . GLY A 1 85 ? 13.787 3.027 -6.334 1.00 98.69 85 GLY A C 1
ATOM 645 O O . GLY A 1 85 ? 14.760 3.542 -6.881 1.00 98.69 85 GLY A O 1
ATOM 646 N N . THR A 1 86 ? 12.652 3.693 -6.159 1.00 98.81 86 THR A N 1
ATOM 647 C CA . THR A 1 86 ? 12.396 5.038 -6.685 1.00 98.81 86 THR A CA 1
ATOM 648 C C . THR A 1 86 ? 11.865 5.955 -5.589 1.00 98.81 86 THR A C 1
ATOM 650 O O . THR A 1 86 ? 11.403 5.503 -4.537 1.00 98.81 86 THR A O 1
ATOM 653 N N . SER A 1 87 ? 11.925 7.266 -5.813 1.00 98.62 87 SER A N 1
ATOM 654 C CA . SER A 1 87 ? 11.553 8.271 -4.812 1.00 98.62 87 SER A CA 1
ATOM 655 C C . SER A 1 87 ? 10.075 8.230 -4.400 1.00 98.62 87 SER A C 1
ATOM 657 O O . SER A 1 87 ? 9.732 8.767 -3.350 1.00 98.62 87 SER A O 1
ATOM 659 N N . SER A 1 88 ? 9.192 7.609 -5.193 1.00 98.88 88 SER A N 1
ATOM 660 C CA . SER A 1 88 ? 7.761 7.438 -4.903 1.00 98.88 88 SER A CA 1
ATOM 661 C C . SER A 1 88 ? 7.119 6.395 -5.827 1.00 98.88 88 SER A C 1
ATOM 663 O O . SER A 1 88 ? 7.655 6.102 -6.892 1.00 98.88 88 SER A O 1
ATOM 665 N N . GLY A 1 89 ? 5.927 5.894 -5.483 1.00 98.75 89 GLY A N 1
ATOM 666 C CA . GLY A 1 89 ? 5.143 5.040 -6.393 1.00 98.75 89 GLY A CA 1
ATOM 667 C C . GLY A 1 89 ? 4.854 5.707 -7.747 1.00 98.75 89 GLY A C 1
ATOM 668 O O . GLY A 1 89 ? 4.999 5.080 -8.789 1.00 98.75 89 GLY A O 1
ATOM 669 N N . MET A 1 90 ? 4.574 7.016 -7.756 1.00 98.75 90 MET A N 1
ATOM 670 C CA . MET A 1 90 ? 4.379 7.768 -9.004 1.00 98.75 90 MET A CA 1
ATOM 671 C C . MET A 1 90 ? 5.640 7.799 -9.874 1.00 98.75 90 MET A C 1
ATOM 673 O O . MET A 1 90 ? 5.537 7.729 -11.098 1.00 98.75 90 MET A O 1
ATOM 677 N N . ALA A 1 91 ? 6.828 7.872 -9.266 1.00 98.75 91 ALA A N 1
ATOM 678 C CA . ALA A 1 91 ? 8.086 7.780 -10.000 1.00 98.75 91 ALA A CA 1
ATOM 679 C C . ALA A 1 91 ? 8.302 6.375 -10.586 1.00 98.75 91 ALA A C 1
ATOM 681 O O . ALA A 1 91 ? 8.726 6.270 -11.734 1.00 98.75 91 ALA A O 1
ATOM 682 N N . ALA A 1 92 ? 7.961 5.316 -9.841 1.00 98.88 92 ALA A N 1
ATOM 683 C CA . ALA A 1 92 ? 7.999 3.939 -10.339 1.00 98.88 92 ALA A CA 1
ATOM 684 C C . ALA A 1 92 ? 7.108 3.760 -11.580 1.00 98.88 92 ALA A C 1
ATOM 686 O O . ALA A 1 92 ? 7.582 3.275 -12.607 1.00 98.88 92 ALA A O 1
ATOM 687 N N . ILE A 1 93 ? 5.855 4.222 -11.518 1.00 98.88 93 ILE A N 1
ATOM 688 C CA . ILE A 1 93 ? 4.907 4.146 -12.640 1.00 98.88 93 ILE A CA 1
ATOM 689 C C . ILE A 1 93 ? 5.410 4.974 -13.826 1.00 98.88 93 ILE A C 1
ATOM 691 O O . ILE A 1 93 ? 5.532 4.459 -14.934 1.00 98.88 93 ILE A O 1
ATOM 695 N N . THR A 1 94 ? 5.758 6.244 -13.596 1.00 98.81 94 THR A N 1
ATOM 696 C CA . THR A 1 94 ? 6.181 7.156 -14.670 1.00 98.81 94 THR A CA 1
ATOM 697 C C . THR A 1 94 ? 7.407 6.619 -15.398 1.00 98.81 94 THR A C 1
ATOM 699 O O . THR A 1 94 ? 7.406 6.539 -16.622 1.00 98.81 94 THR A O 1
ATOM 702 N N . MET A 1 95 ? 8.447 6.215 -14.663 1.00 98.62 95 MET A N 1
ATOM 703 C CA . MET A 1 95 ? 9.659 5.695 -15.292 1.00 98.62 95 MET A CA 1
ATOM 704 C C . MET A 1 95 ? 9.415 4.346 -15.974 1.00 98.62 95 MET A C 1
ATOM 706 O O . MET A 1 95 ? 10.017 4.103 -17.009 1.00 98.62 95 MET A O 1
ATOM 710 N N . THR A 1 96 ? 8.510 3.503 -15.467 1.00 98.88 96 THR A N 1
ATOM 711 C CA . THR A 1 96 ? 8.116 2.261 -16.155 1.00 98.88 96 THR A CA 1
ATOM 712 C C . THR A 1 96 ? 7.524 2.561 -17.528 1.00 98.88 96 THR A C 1
ATOM 714 O O . THR A 1 96 ? 7.993 2.012 -18.523 1.00 98.88 96 THR A O 1
ATOM 717 N N . ILE A 1 97 ? 6.563 3.486 -17.610 1.00 98.75 97 ILE A N 1
ATOM 718 C CA . ILE A 1 97 ? 5.942 3.847 -18.890 1.00 98.75 97 ILE A CA 1
ATOM 719 C C . ILE A 1 97 ? 6.951 4.504 -19.834 1.00 98.75 97 ILE A C 1
ATOM 721 O O . ILE A 1 97 ? 7.039 4.104 -20.989 1.00 98.75 97 ILE A O 1
ATOM 725 N N . LEU A 1 98 ? 7.777 5.434 -19.346 1.00 98.38 98 LEU A N 1
ATOM 726 C CA . LEU A 1 98 ? 8.824 6.067 -20.160 1.00 98.38 98 LEU A CA 1
ATOM 727 C C . LEU A 1 98 ? 9.919 5.086 -20.611 1.00 98.38 98 LEU A C 1
ATOM 729 O O . LEU A 1 98 ? 10.655 5.374 -21.552 1.00 98.38 98 LEU A O 1
ATOM 733 N N . ASN A 1 99 ? 10.063 3.933 -19.950 1.00 97.94 99 ASN A N 1
ATOM 734 C CA . ASN A 1 99 ? 11.010 2.903 -20.377 1.00 97.94 99 ASN A CA 1
ATOM 735 C C . ASN A 1 99 ? 10.482 2.092 -21.567 1.00 97.94 99 ASN A C 1
ATOM 737 O O . ASN A 1 99 ? 11.288 1.579 -22.349 1.00 97.94 99 ASN A O 1
ATOM 741 N N . LEU A 1 100 ? 9.152 1.979 -21.669 1.00 98.25 100 LEU A N 1
ATOM 742 C CA . LEU A 1 100 ? 8.416 1.189 -22.659 1.00 98.25 100 LEU A CA 1
ATOM 743 C C . LEU A 1 100 ? 7.965 2.018 -23.868 1.00 98.25 100 LEU A C 1
ATOM 745 O O . LEU A 1 100 ? 7.946 1.498 -24.981 1.00 98.25 100 LEU A O 1
ATOM 749 N N . ALA A 1 101 ? 7.592 3.278 -23.645 1.00 98.19 101 ALA A N 1
ATOM 750 C CA . ALA A 1 101 ? 6.919 4.135 -24.611 1.00 98.19 101 ALA A CA 1
ATOM 751 C C . ALA A 1 101 ? 7.612 5.493 -24.772 1.00 98.19 101 ALA A C 1
ATOM 753 O O . ALA A 1 101 ? 8.173 6.055 -23.831 1.00 98.19 101 ALA A O 1
ATOM 754 N N . SER A 1 102 ? 7.532 6.031 -25.985 1.00 96.81 102 SER A N 1
ATOM 755 C CA . SER A 1 102 ? 8.030 7.342 -26.396 1.00 96.81 102 SER A CA 1
ATOM 756 C C . SER A 1 102 ? 6.930 8.162 -27.080 1.00 96.81 102 SER A C 1
ATOM 758 O O . SER A 1 102 ? 5.801 7.710 -27.255 1.00 96.81 102 SER A O 1
ATOM 760 N N . SER A 1 103 ? 7.242 9.401 -27.467 1.00 98.25 103 SER A N 1
ATOM 761 C CA . SER A 1 103 ? 6.303 10.236 -28.227 1.00 98.25 103 SER A CA 1
ATOM 762 C C . SER A 1 103 ? 5.822 9.518 -29.495 1.00 98.25 103 SER A C 1
ATOM 764 O O . SER A 1 103 ? 6.635 9.042 -30.284 1.00 98.25 103 SER A O 1
ATOM 766 N N . GLY A 1 104 ? 4.504 9.463 -29.688 1.00 98.12 104 GLY A N 1
ATOM 767 C CA . GLY A 1 104 ? 3.839 8.731 -30.765 1.00 98.12 104 GLY A CA 1
ATOM 768 C C . GLY A 1 104 ? 3.322 7.349 -30.360 1.00 98.12 104 GLY A C 1
ATOM 769 O O . GLY A 1 104 ? 2.524 6.782 -31.103 1.00 98.12 104 GLY A O 1
ATOM 770 N N . ASP A 1 105 ? 3.715 6.827 -29.198 1.00 98.69 105 ASP A N 1
ATOM 771 C CA . ASP A 1 105 ? 3.268 5.524 -28.706 1.00 98.69 105 ASP A CA 1
ATOM 772 C C . ASP A 1 105 ? 1.952 5.597 -27.920 1.00 98.69 105 ASP A C 1
ATOM 774 O O . ASP A 1 105 ? 1.448 6.668 -27.562 1.00 98.69 105 ASP A O 1
ATOM 778 N N . HIS A 1 106 ? 1.394 4.416 -27.658 1.00 98.75 106 HIS A N 1
ATOM 779 C CA . HIS A 1 106 ? 0.101 4.238 -27.015 1.00 98.75 106 HIS A CA 1
ATOM 780 C C . HIS A 1 106 ? 0.165 3.261 -25.827 1.00 98.75 106 HIS A C 1
ATOM 782 O O . HIS A 1 106 ? 0.919 2.285 -25.850 1.00 98.75 106 HIS A O 1
ATOM 788 N N . ILE A 1 107 ? -0.650 3.499 -24.797 1.00 98.88 107 ILE A N 1
ATOM 789 C CA . ILE A 1 107 ? -0.862 2.604 -23.649 1.00 98.88 107 ILE A CA 1
ATOM 790 C C . ILE A 1 107 ? -2.358 2.307 -23.519 1.00 98.88 107 ILE A C 1
ATOM 792 O O . ILE A 1 107 ? -3.177 3.223 -23.573 1.00 98.88 107 ILE A O 1
ATOM 796 N N . VAL A 1 108 ? -2.713 1.043 -23.295 1.00 98.88 108 VAL A N 1
ATOM 797 C CA . VAL A 1 108 ? -4.060 0.667 -22.839 1.00 98.88 108 VAL A CA 1
ATOM 798 C C . VAL A 1 108 ? -4.024 0.583 -21.318 1.00 98.88 108 VAL A C 1
ATOM 800 O O . VAL A 1 108 ? -3.133 -0.055 -20.760 1.00 98.88 108 VAL A O 1
ATOM 803 N N . ALA A 1 109 ? -4.952 1.236 -20.628 1.00 98.25 109 ALA A N 1
ATOM 804 C CA . ALA A 1 109 ? -4.978 1.261 -19.169 1.00 98.25 109 ALA A CA 1
ATOM 805 C C . ALA A 1 109 ? -6.382 1.001 -18.626 1.00 98.25 109 ALA A C 1
ATOM 807 O O . ALA A 1 109 ? -7.366 1.437 -19.217 1.00 98.25 109 ALA A O 1
ATOM 808 N N . ALA A 1 110 ? -6.477 0.343 -17.473 1.00 95.50 110 ALA A N 1
ATOM 809 C CA . ALA A 1 110 ? -7.738 0.247 -16.747 1.00 95.50 110 ALA A CA 1
ATOM 810 C C . ALA A 1 110 ? -8.306 1.647 -16.436 1.00 95.50 110 ALA A C 1
ATOM 812 O O . ALA A 1 110 ? -7.555 2.589 -16.184 1.00 95.50 110 ALA A O 1
ATOM 813 N N . SER A 1 111 ? -9.628 1.795 -16.425 1.00 89.25 111 SER A N 1
ATOM 814 C CA . SER A 1 111 ? -10.316 3.034 -16.036 1.00 89.25 111 SER A CA 1
ATOM 815 C C . SER A 1 111 ? -10.365 3.229 -14.513 1.00 89.25 111 SER A C 1
ATOM 817 O O . SER A 1 111 ? -10.228 4.350 -14.023 1.00 89.25 111 SER A O 1
ATOM 819 N N . HIS A 1 112 ? -10.505 2.138 -13.754 1.00 87.69 112 HIS A N 1
ATOM 820 C CA . HIS A 1 112 ? -10.508 2.130 -12.288 1.00 87.69 112 HIS A CA 1
ATOM 821 C C . HIS A 1 112 ? -9.082 2.072 -11.729 1.00 87.69 112 HIS A C 1
ATOM 823 O O . HIS A 1 112 ? -8.581 1.002 -11.377 1.00 87.69 112 HIS A O 1
ATOM 829 N N . LEU A 1 113 ? -8.437 3.236 -11.664 1.00 89.44 113 LEU A N 1
ATOM 830 C CA . LEU A 1 113 ? -7.083 3.408 -11.141 1.00 89.44 113 LEU A CA 1
ATOM 831 C C . LEU A 1 113 ? -7.049 4.359 -9.945 1.00 89.44 113 LEU A C 1
ATOM 833 O O . LEU A 1 113 ? -7.926 5.199 -9.728 1.00 89.44 113 LEU A O 1
ATOM 837 N N . TYR A 1 114 ? -5.942 4.333 -9.212 1.00 89.81 114 TYR A N 1
ATOM 838 C CA . TYR A 1 114 ? -5.545 5.437 -8.358 1.00 89.81 114 TYR A CA 1
ATOM 839 C C . TYR A 1 114 ? -5.609 6.770 -9.121 1.00 89.81 114 TYR A C 1
ATOM 841 O O . TYR A 1 114 ? -4.975 6.942 -10.161 1.00 89.81 114 TYR A O 1
ATOM 849 N N . GLY A 1 115 ? -6.324 7.755 -8.566 1.00 84.25 115 GLY A N 1
ATOM 850 C CA . GLY A 1 115 ? -6.560 9.041 -9.232 1.00 84.25 115 GLY A CA 1
ATOM 851 C C . GLY A 1 115 ? -5.285 9.782 -9.664 1.00 84.25 115 GLY A C 1
ATOM 852 O O . GLY A 1 115 ? -5.284 10.455 -10.692 1.00 84.25 115 GLY A O 1
ATOM 853 N N . GLY A 1 116 ? -4.168 9.619 -8.942 1.00 88.50 116 GLY A N 1
ATOM 854 C CA . GLY A 1 116 ? -2.877 10.169 -9.372 1.00 88.50 116 GLY A CA 1
ATOM 855 C C . GLY A 1 116 ? -2.313 9.480 -10.620 1.00 88.50 116 GLY A C 1
ATOM 856 O O . GLY A 1 116 ? -1.770 10.157 -11.492 1.00 88.50 116 GLY A O 1
ATOM 857 N N . THR A 1 117 ? -2.485 8.162 -10.741 1.00 94.88 117 THR A N 1
ATOM 858 C CA . THR A 1 117 ? -2.124 7.391 -11.941 1.00 94.88 117 THR A CA 1
ATOM 859 C C . THR A 1 117 ? -3.032 7.748 -13.110 1.00 94.88 117 THR A C 1
ATOM 861 O O . THR A 1 117 ? -2.535 8.036 -14.197 1.00 94.88 117 THR A O 1
ATOM 864 N N . TYR A 1 118 ? -4.345 7.835 -12.875 1.00 91.00 118 TYR A N 1
ATOM 865 C CA . TYR A 1 118 ? -5.294 8.300 -13.886 1.00 91.00 118 TYR A CA 1
ATOM 866 C C . TYR A 1 118 ? -4.895 9.680 -14.422 1.00 91.00 118 TYR A C 1
ATOM 868 O O . TYR A 1 118 ? -4.791 9.871 -15.629 1.00 91.00 118 TYR A O 1
ATOM 876 N N . ASN A 1 119 ? -4.576 10.638 -13.544 1.00 90.06 119 ASN A N 1
ATOM 877 C CA . ASN A 1 119 ? -4.157 11.976 -13.963 1.00 90.06 119 ASN A CA 1
ATOM 878 C C . ASN A 1 119 ? -2.815 11.981 -14.720 1.00 90.06 119 ASN A C 1
ATOM 880 O O . ASN A 1 119 ? -2.674 12.687 -15.722 1.00 90.06 119 ASN A O 1
ATOM 884 N N . LEU A 1 120 ? -1.839 11.172 -14.285 1.00 95.69 120 LEU A N 1
ATOM 885 C CA . LEU A 1 120 ? -0.586 10.971 -15.018 1.00 95.69 120 LEU A CA 1
ATOM 886 C C . LEU A 1 120 ? -0.877 10.531 -16.461 1.00 95.69 120 LEU A C 1
ATOM 888 O O . LEU A 1 120 ? -0.318 11.108 -17.392 1.00 95.69 120 LEU A O 1
ATOM 892 N N . PHE A 1 121 ? -1.778 9.567 -16.639 1.00 97.00 121 PHE A N 1
ATOM 893 C CA . PHE A 1 121 ? -2.094 8.956 -17.929 1.00 97.00 121 PHE A CA 1
ATOM 894 C C . PHE A 1 121 ? -2.989 9.842 -18.806 1.00 97.00 121 PHE A C 1
ATOM 896 O O . PHE A 1 121 ? -2.745 9.963 -20.001 1.00 97.00 121 PHE A O 1
ATOM 903 N N . ALA A 1 122 ? -3.981 10.511 -18.222 1.00 93.31 122 ALA A N 1
ATOM 904 C CA . ALA A 1 122 ? -4.939 11.340 -18.948 1.00 93.31 122 ALA A CA 1
ATOM 905 C C . ALA A 1 122 ? -4.388 12.728 -19.313 1.00 93.31 122 ALA A C 1
ATOM 907 O O . ALA A 1 122 ? -4.789 13.307 -20.320 1.00 93.31 122 ALA A O 1
ATOM 908 N N . VAL A 1 123 ? -3.494 13.291 -18.491 1.00 93.19 123 VAL A N 1
ATOM 909 C CA . VAL A 1 123 ? -3.065 14.695 -18.619 1.00 93.19 123 VAL A CA 1
ATOM 910 C C . VAL A 1 123 ? -1.570 14.826 -18.857 1.00 93.19 123 VAL A C 1
ATOM 912 O O . VAL A 1 123 ? -1.145 15.590 -19.722 1.00 93.19 123 VAL A O 1
ATOM 915 N N . THR A 1 124 ? -0.744 14.123 -18.084 1.00 96.94 124 THR A N 1
ATOM 916 C CA . THR A 1 124 ? 0.703 14.377 -18.097 1.00 96.94 124 THR A CA 1
ATOM 917 C C . THR A 1 124 ? 1.393 13.682 -19.268 1.00 96.94 124 THR A C 1
ATOM 919 O O . THR A 1 124 ? 2.092 14.352 -20.023 1.00 96.94 124 THR A O 1
ATOM 922 N N . LEU A 1 125 ? 1.178 12.380 -19.468 1.00 98.25 125 LEU A N 1
ATOM 923 C CA . LEU A 1 125 ? 1.796 11.608 -20.554 1.00 98.25 125 LEU A CA 1
ATOM 924 C C . LEU A 1 125 ? 1.428 12.115 -21.968 1.00 98.25 125 LEU A C 1
ATOM 926 O O . LEU A 1 125 ? 2.351 12.270 -22.777 1.00 98.25 125 LEU A O 1
ATOM 930 N N . PRO A 1 126 ? 0.170 12.510 -22.266 1.00 97.81 126 PRO A N 1
ATOM 931 C CA . PRO A 1 126 ? -0.189 13.045 -23.582 1.00 97.81 126 PRO A CA 1
ATOM 932 C C . PRO A 1 126 ? 0.550 14.336 -23.940 1.00 97.81 126 PRO A C 1
ATOM 934 O O . PRO A 1 126 ? 0.859 14.574 -25.107 1.00 97.81 126 PRO A O 1
ATOM 937 N N . ARG A 1 127 ? 0.932 15.156 -22.948 1.00 98.00 127 ARG A N 1
ATOM 938 C CA . ARG A 1 127 ? 1.765 16.352 -23.183 1.00 98.00 127 ARG A CA 1
ATOM 939 C C . ARG A 1 127 ? 3.170 16.018 -23.685 1.00 98.00 127 ARG A C 1
ATOM 941 O O . ARG A 1 127 ? 3.801 16.875 -24.297 1.00 98.00 127 ARG A O 1
ATOM 948 N N . TYR A 1 128 ? 3.647 14.803 -23.425 1.00 97.50 128 TYR A N 1
ATOM 949 C CA . TYR A 1 128 ? 4.916 14.271 -23.924 1.00 97.50 128 TYR A CA 1
ATOM 950 C C . TYR A 1 128 ? 4.727 13.338 -25.132 1.00 97.50 128 TYR A C 1
ATOM 952 O O . TYR A 1 128 ? 5.679 12.694 -25.566 1.00 97.50 128 TYR A O 1
ATOM 960 N N . GLY A 1 129 ? 3.516 13.295 -25.699 1.00 98.31 129 GLY A N 1
ATOM 961 C CA . GLY A 1 129 ? 3.193 12.542 -26.907 1.00 98.31 129 GLY A CA 1
ATOM 962 C C . GLY A 1 129 ? 2.876 11.063 -26.688 1.00 98.31 129 GLY A C 1
ATOM 963 O O . GLY A 1 129 ? 2.752 10.350 -27.677 1.00 98.31 129 GLY A O 1
ATOM 964 N N . ILE A 1 130 ? 2.742 10.593 -25.443 1.00 98.81 130 ILE A N 1
ATOM 965 C CA . ILE A 1 130 ? 2.305 9.221 -25.143 1.00 98.81 130 ILE A CA 1
ATOM 966 C C . ILE A 1 130 ? 0.796 9.247 -24.912 1.00 98.81 130 ILE A C 1
ATOM 968 O O . ILE A 1 130 ? 0.323 9.838 -23.940 1.00 98.81 130 ILE A O 1
ATOM 972 N N . ASN A 1 131 ? 0.041 8.622 -25.811 1.00 98.38 131 ASN A N 1
ATOM 973 C CA . ASN A 1 131 ? -1.416 8.578 -25.728 1.00 98.38 131 ASN A CA 1
ATOM 974 C C . ASN A 1 131 ? -1.879 7.398 -24.871 1.00 98.38 131 ASN A C 1
ATOM 976 O O . ASN A 1 131 ? -1.227 6.355 -24.836 1.00 98.38 131 ASN A O 1
ATOM 980 N N . VAL A 1 132 ? -3.029 7.542 -24.215 1.00 98.44 132 VAL A N 1
ATOM 981 C CA . VAL A 1 132 ? -3.609 6.485 -23.381 1.00 98.44 132 VAL A CA 1
ATOM 982 C C . VAL A 1 132 ? -5.081 6.293 -23.724 1.00 98.44 132 VAL A C 1
ATOM 984 O O . VAL A 1 132 ? -5.827 7.271 -23.772 1.00 98.44 132 VAL A O 1
ATOM 987 N N . THR A 1 133 ? -5.496 5.041 -23.917 1.00 98.44 133 THR A N 1
ATOM 988 C CA . THR A 1 133 ? -6.912 4.651 -23.971 1.00 98.44 133 THR A CA 1
ATOM 989 C C . THR A 1 133 ? -7.289 3.955 -22.670 1.00 98.44 133 THR A C 1
ATOM 991 O O . THR A 1 133 ? -6.647 2.982 -22.273 1.00 98.44 133 THR A O 1
ATOM 994 N N . PHE A 1 134 ? -8.325 4.468 -22.007 1.00 96.56 134 PHE A N 1
ATOM 995 C CA . PHE A 1 134 ? -8.875 3.873 -20.792 1.00 96.56 134 PHE A CA 1
ATOM 996 C C . PHE A 1 134 ? -9.975 2.876 -21.136 1.00 96.56 134 PHE A C 1
ATOM 998 O O . PHE A 1 134 ? -10.851 3.210 -21.934 1.00 96.56 134 PHE A O 1
ATOM 1005 N N . VAL A 1 135 ? -9.937 1.705 -20.503 1.00 95.75 135 VAL A N 1
ATOM 1006 C CA . VAL A 1 135 ? -10.894 0.614 -20.716 1.00 95.75 135 VAL A CA 1
ATOM 1007 C C . VAL A 1 135 ? -11.389 0.025 -19.399 1.00 95.75 135 VAL A C 1
ATOM 1009 O O . VAL A 1 135 ? -10.666 0.048 -18.398 1.00 95.75 135 VAL A O 1
ATOM 1012 N N . ASP A 1 136 ? -12.593 -0.543 -19.380 1.00 93.19 136 ASP A N 1
ATOM 1013 C CA . ASP A 1 136 ? -12.954 -1.491 -18.325 1.00 93.19 136 ASP A CA 1
ATOM 1014 C C . ASP A 1 136 ? -12.128 -2.774 -18.490 1.00 93.19 136 ASP A C 1
ATOM 1016 O O . ASP A 1 136 ? -12.382 -3.609 -19.354 1.00 93.19 136 ASP A O 1
ATOM 1020 N N . ILE A 1 137 ? -11.116 -2.942 -17.639 1.00 92.38 137 ILE A N 1
ATOM 1021 C CA . ILE A 1 137 ? -10.202 -4.088 -17.708 1.00 92.38 137 ILE A CA 1
ATOM 1022 C C . ILE A 1 137 ? -10.872 -5.418 -17.331 1.00 92.38 137 ILE A C 1
ATOM 1024 O O . ILE A 1 137 ? -10.287 -6.476 -17.542 1.00 92.38 137 ILE A O 1
ATOM 1028 N N . SER A 1 138 ? -12.088 -5.387 -16.775 1.00 91.12 138 SER A N 1
ATOM 1029 C CA . SER A 1 138 ? -12.895 -6.591 -16.554 1.00 91.12 138 SER A CA 1
ATOM 1030 C C . SER A 1 138 ? -13.619 -7.069 -17.817 1.00 91.12 138 SER A C 1
ATOM 1032 O O . SER A 1 138 ? -14.182 -8.163 -17.809 1.00 91.12 138 SER A O 1
ATOM 1034 N N . ASN A 1 139 ? -13.573 -6.283 -18.899 1.00 95.31 139 ASN A N 1
ATOM 1035 C CA . ASN A 1 139 ? -14.124 -6.607 -20.206 1.00 95.31 139 ASN A CA 1
ATOM 1036 C C . ASN A 1 139 ? -12.991 -6.911 -21.211 1.00 95.31 139 ASN A C 1
ATOM 1038 O O . ASN A 1 139 ? -12.419 -5.986 -21.794 1.00 95.31 139 ASN A O 1
ATOM 1042 N N . PRO A 1 140 ? -12.660 -8.195 -21.449 1.00 96.31 140 PRO A N 1
ATOM 1043 C CA . PRO A 1 140 ? -11.561 -8.590 -22.331 1.00 96.31 140 PRO A CA 1
ATOM 1044 C C . PRO A 1 140 ? -11.677 -8.032 -23.758 1.00 96.31 140 PRO A C 1
ATOM 1046 O O . PRO A 1 140 ? -10.671 -7.613 -24.329 1.00 96.31 140 PRO A O 1
ATOM 1049 N N . ASP A 1 141 ? -12.897 -7.950 -24.299 1.00 97.94 141 ASP A N 1
ATOM 1050 C CA . ASP A 1 141 ? -13.151 -7.441 -25.653 1.00 97.94 141 ASP A CA 1
ATOM 1051 C C . ASP A 1 141 ? -12.803 -5.947 -25.774 1.00 97.94 141 ASP A C 1
ATOM 1053 O O . ASP A 1 141 ? -12.335 -5.485 -26.816 1.00 97.94 141 ASP A O 1
ATOM 1057 N N . GLU A 1 142 ? -13.015 -5.174 -24.705 1.00 97.75 142 GLU A N 1
ATOM 1058 C CA . GLU A 1 142 ? -12.669 -3.752 -24.663 1.00 97.75 142 GLU A CA 1
ATOM 1059 C C . GLU A 1 142 ? -11.152 -3.552 -24.597 1.00 97.75 142 GLU A C 1
ATOM 1061 O O . GLU A 1 142 ? -10.612 -2.674 -25.272 1.00 97.75 142 GLU A O 1
ATOM 1066 N N . VAL A 1 143 ? -10.458 -4.407 -23.836 1.00 98.38 143 VAL A N 1
ATOM 1067 C CA . VAL A 1 143 ? -8.992 -4.408 -23.756 1.00 98.38 143 VAL A CA 1
ATOM 1068 C C . VAL A 1 143 ? -8.387 -4.742 -25.117 1.00 98.38 143 VAL A C 1
ATOM 1070 O O . VAL A 1 143 ? -7.559 -3.975 -25.605 1.00 98.38 143 VAL A O 1
ATOM 1073 N N . GLU A 1 144 ? -8.815 -5.837 -25.752 1.00 98.44 144 GLU A N 1
ATOM 1074 C CA . GLU A 1 144 ? -8.316 -6.251 -27.070 1.00 98.44 144 GLU A CA 1
ATOM 1075 C C . GLU A 1 144 ? -8.640 -5.201 -28.146 1.00 98.44 144 GLU A C 1
ATOM 1077 O O . GLU A 1 144 ? -7.759 -4.779 -28.897 1.00 98.44 144 GLU A O 1
ATOM 1082 N N . GLY A 1 145 ? -9.877 -4.692 -28.168 1.00 98.56 145 GLY A N 1
ATOM 1083 C CA . GLY A 1 145 ? -10.320 -3.679 -29.127 1.00 98.56 145 GLY A CA 1
ATOM 1084 C C . GLY A 1 145 ? -9.607 -2.326 -29.008 1.00 98.56 145 GLY A C 1
ATOM 1085 O O . GLY A 1 145 ? -9.546 -1.580 -29.988 1.00 98.56 145 GLY A O 1
ATOM 1086 N N . ALA A 1 146 ? -9.046 -1.999 -27.840 1.00 98.62 146 ALA A N 1
ATOM 1087 C CA . ALA A 1 146 ? -8.271 -0.778 -27.625 1.00 98.62 146 ALA A CA 1
ATOM 1088 C C . ALA A 1 146 ? -6.799 -0.895 -28.060 1.00 98.62 146 ALA A C 1
ATOM 1090 O O . ALA A 1 146 ? -6.106 0.128 -28.155 1.00 98.62 146 ALA A O 1
ATOM 1091 N N . ILE A 1 147 ? -6.295 -2.106 -28.329 1.00 98.75 147 ILE A N 1
ATOM 1092 C CA . ILE A 1 147 ? -4.905 -2.312 -28.741 1.00 98.75 147 ILE A CA 1
ATOM 1093 C C . ILE A 1 147 ? -4.703 -1.838 -30.185 1.00 98.75 147 ILE A C 1
ATOM 1095 O O . ILE A 1 147 ? -5.288 -2.324 -31.147 1.00 98.75 147 ILE A O 1
ATOM 1099 N N . GLN A 1 148 ? -3.786 -0.887 -30.332 1.00 98.19 148 GLN A N 1
ATOM 1100 C CA . GLN A 1 148 ? -3.309 -0.322 -31.596 1.00 98.19 148 GLN A CA 1
ATOM 1101 C C . GLN A 1 148 ? -1.905 -0.840 -31.956 1.00 98.19 148 GLN A C 1
ATOM 1103 O O . GLN A 1 148 ? -1.168 -1.338 -31.097 1.00 98.19 148 GLN A O 1
ATOM 1108 N N . GLU A 1 149 ? -1.479 -0.648 -33.209 1.00 97.31 149 GLU A N 1
ATOM 1109 C CA . GLU A 1 149 ? -0.150 -1.052 -33.701 1.00 97.31 149 GLU A CA 1
ATOM 1110 C C . GLU A 1 149 ? 1.002 -0.441 -32.880 1.00 97.31 149 GLU A C 1
ATOM 1112 O O . GLU A 1 149 ? 1.967 -1.130 -32.550 1.00 97.31 149 GLU A O 1
ATOM 1117 N N . ASN A 1 150 ? 0.869 0.815 -32.453 1.00 98.06 150 ASN A N 1
ATOM 1118 C CA . ASN A 1 150 ? 1.840 1.533 -31.620 1.00 98.06 150 ASN A CA 1
ATOM 1119 C C . ASN A 1 150 ? 1.660 1.310 -30.102 1.00 98.06 150 ASN A C 1
ATOM 1121 O O . ASN A 1 150 ? 2.325 1.978 -29.310 1.00 98.06 150 ASN A O 1
ATOM 1125 N N . THR A 1 151 ? 0.784 0.394 -29.673 1.00 98.75 151 THR A N 1
ATOM 1126 C CA . THR A 1 151 ? 0.604 0.089 -28.241 1.00 98.75 151 THR A CA 1
ATOM 1127 C C . THR A 1 151 ? 1.854 -0.569 -27.673 1.00 98.75 151 THR A C 1
ATOM 1129 O O . THR A 1 151 ? 2.414 -1.463 -28.316 1.00 98.75 151 THR A O 1
ATOM 1132 N N . LYS A 1 152 ? 2.275 -0.135 -26.477 1.00 98.75 152 LYS A N 1
ATOM 1133 C CA . LYS A 1 152 ? 3.495 -0.599 -25.794 1.00 98.75 152 LYS A CA 1
ATOM 1134 C C . LYS A 1 152 ? 3.262 -1.311 -24.471 1.00 98.75 152 LYS A C 1
ATOM 1136 O O . LYS A 1 152 ? 4.204 -1.921 -23.984 1.00 98.75 152 LYS A O 1
ATOM 1141 N N . ALA A 1 153 ? 2.069 -1.232 -23.889 1.00 98.81 153 ALA A N 1
ATOM 1142 C CA . ALA A 1 153 ? 1.709 -1.984 -22.689 1.00 98.81 153 ALA A CA 1
ATOM 1143 C C . ALA A 1 153 ? 0.195 -1.981 -22.455 1.00 98.81 153 ALA A C 1
ATOM 1145 O O . ALA A 1 153 ? -0.501 -1.053 -22.887 1.00 98.81 153 ALA A O 1
ATOM 1146 N N . VAL A 1 154 ? -0.262 -2.978 -21.697 1.00 98.88 154 VAL A N 1
ATOM 1147 C CA . VAL A 1 154 ? -1.510 -2.919 -20.929 1.00 98.88 154 VAL A CA 1
ATOM 1148 C C . VAL A 1 154 ? -1.154 -2.626 -19.469 1.00 98.88 154 VAL A C 1
ATOM 1150 O O . VAL A 1 154 ? -0.224 -3.228 -18.931 1.00 98.88 154 VAL A O 1
ATOM 1153 N N . TYR A 1 155 ? -1.860 -1.696 -18.829 1.00 98.88 155 TYR A N 1
ATOM 1154 C CA . TYR A 1 155 ? -1.638 -1.306 -17.435 1.00 98.88 155 TYR A CA 1
ATOM 1155 C C . TYR A 1 155 ? -2.894 -1.512 -16.581 1.00 98.88 155 TYR A C 1
ATOM 1157 O O . TYR A 1 155 ? -3.976 -1.043 -16.938 1.00 98.88 155 TYR A O 1
ATOM 1165 N N . GLY A 1 156 ? -2.741 -2.146 -15.418 1.00 98.06 156 GLY A N 1
ATOM 1166 C CA . GLY A 1 156 ? -3.830 -2.369 -14.466 1.00 98.06 156 GLY A CA 1
ATOM 1167 C C . GLY A 1 156 ? -3.372 -2.417 -13.010 1.00 98.06 156 GLY A C 1
ATOM 1168 O O . GLY A 1 156 ? -2.180 -2.414 -12.706 1.00 98.06 156 GLY A O 1
ATOM 1169 N N . GLU A 1 157 ? -4.338 -2.478 -12.099 1.00 98.25 157 GLU A N 1
ATOM 1170 C CA . GLU A 1 157 ? -4.129 -2.641 -10.658 1.00 98.25 157 GLU A CA 1
ATOM 1171 C C . GLU A 1 157 ? -4.576 -4.041 -10.226 1.00 98.25 157 GLU A C 1
ATOM 1173 O O . GLU A 1 157 ? -5.582 -4.556 -10.709 1.00 98.25 157 GLU A O 1
ATOM 1178 N N . THR A 1 158 ? -3.853 -4.657 -9.285 1.00 98.06 158 THR A N 1
ATOM 1179 C CA . THR A 1 158 ? -4.243 -5.969 -8.725 1.00 98.06 158 THR A CA 1
ATOM 1180 C C . THR A 1 158 ? -5.629 -5.913 -8.084 1.00 98.06 158 THR A C 1
ATOM 1182 O O . THR A 1 158 ? -6.441 -6.814 -8.275 1.00 98.06 158 THR A O 1
ATOM 1185 N N . ILE A 1 159 ? -5.898 -4.828 -7.353 1.00 96.62 159 ILE A N 1
ATOM 1186 C CA . ILE A 1 159 ? -7.220 -4.467 -6.843 1.00 96.62 159 ILE A CA 1
ATOM 1187 C C . ILE A 1 159 ? -7.466 -3.026 -7.286 1.00 96.62 159 ILE A C 1
ATOM 1189 O O . ILE A 1 159 ? -6.815 -2.119 -6.769 1.00 96.62 159 ILE A O 1
ATOM 1193 N N . GLY A 1 160 ? -8.369 -2.823 -8.245 1.00 90.88 160 GLY A N 1
ATOM 1194 C CA . GLY A 1 160 ? -8.648 -1.504 -8.814 1.00 90.88 160 GLY A CA 1
ATOM 1195 C C . GLY A 1 160 ? -9.325 -0.565 -7.818 1.00 90.88 160 GLY A C 1
ATOM 1196 O O . GLY A 1 160 ? -10.210 -0.966 -7.060 1.00 90.88 160 GLY A O 1
ATOM 1197 N N . ASN A 1 161 ? -8.952 0.710 -7.824 1.00 85.44 161 ASN A N 1
ATOM 1198 C CA . ASN A 1 161 ? -9.549 1.739 -6.970 1.00 85.44 161 ASN A CA 1
ATOM 1199 C C . ASN A 1 161 ? -10.467 2.673 -7.792 1.00 85.44 161 ASN A C 1
ATOM 1201 O O . ASN A 1 161 ? -10.079 3.064 -8.888 1.00 85.44 161 ASN A O 1
ATOM 1205 N N . PRO A 1 162 ? -11.659 3.075 -7.299 1.00 82.69 162 PRO A N 1
ATOM 1206 C CA . PRO A 1 162 ? -12.352 2.677 -6.069 1.00 82.69 162 PRO A CA 1
ATOM 1207 C C . PRO A 1 162 ? -13.246 1.434 -6.233 1.00 82.69 162 PRO A C 1
ATOM 1209 O O . PRO A 1 162 ? -13.902 1.033 -5.277 1.00 82.69 162 PRO A O 1
ATOM 1212 N N . GLY A 1 163 ? -13.317 0.823 -7.418 1.00 83.06 163 GLY A N 1
ATOM 1213 C CA . GLY A 1 163 ? -14.244 -0.285 -7.681 1.00 83.06 163 GLY A CA 1
ATOM 1214 C C . GLY A 1 163 ? -13.988 -1.562 -6.867 1.00 83.06 163 GLY A C 1
ATOM 1215 O O . GLY A 1 163 ? -14.910 -2.347 -6.691 1.00 83.06 163 GLY A O 1
ATOM 1216 N N . LEU A 1 164 ? -12.766 -1.748 -6.357 1.00 92.88 164 LEU A N 1
ATOM 1217 C CA . LEU A 1 164 ? -12.275 -2.944 -5.659 1.00 92.88 164 LEU A CA 1
ATOM 1218 C C . LEU A 1 164 ? -12.422 -4.239 -6.471 1.00 92.88 164 LEU A C 1
ATOM 1220 O O . LEU A 1 164 ? -12.548 -5.327 -5.918 1.00 92.88 164 LEU A O 1
ATOM 1224 N N . TYR A 1 165 ? -12.367 -4.138 -7.798 1.00 91.19 165 TYR A N 1
ATOM 1225 C CA . TYR A 1 165 ? -12.319 -5.306 -8.672 1.00 91.19 165 TYR A CA 1
ATOM 1226 C C . TYR A 1 165 ? -10.915 -5.906 -8.686 1.00 91.19 165 TYR A C 1
ATOM 1228 O O . TYR A 1 165 ? -9.927 -5.175 -8.730 1.00 91.19 165 TYR A O 1
ATOM 1236 N N . VAL A 1 166 ? -10.839 -7.235 -8.666 1.00 96.00 166 VAL A N 1
ATOM 1237 C CA . VAL A 1 166 ? -9.590 -7.980 -8.853 1.00 96.00 166 VAL A CA 1
ATOM 1238 C C . VAL A 1 166 ? -9.425 -8.269 -10.337 1.00 96.00 166 VAL A C 1
ATOM 1240 O O . VAL A 1 166 ? -10.350 -8.783 -10.964 1.00 96.00 166 VAL A O 1
ATOM 1243 N N . MET A 1 167 ? -8.270 -7.919 -10.898 1.00 96.31 167 MET A N 1
ATOM 1244 C CA . MET A 1 167 ? -7.987 -8.136 -12.316 1.00 96.31 167 MET A CA 1
ATOM 1245 C C . MET A 1 167 ? -7.817 -9.631 -12.619 1.00 96.31 167 MET A C 1
ATOM 1247 O O . MET A 1 167 ? -7.127 -10.346 -11.891 1.00 96.31 167 MET A O 1
ATOM 1251 N N . ASP A 1 168 ? -8.405 -10.106 -13.720 1.00 97.94 168 ASP A N 1
ATOM 1252 C CA . ASP A 1 168 ? -8.148 -11.458 -14.221 1.00 97.94 168 ASP A CA 1
ATOM 1253 C C . ASP A 1 168 ? -6.802 -11.508 -14.951 1.00 97.94 168 ASP A C 1
ATOM 1255 O O . ASP A 1 168 ? -6.720 -11.320 -16.166 1.00 97.94 168 ASP A O 1
ATOM 1259 N N . PHE A 1 169 ? -5.730 -11.727 -14.186 1.00 98.44 169 PHE A N 1
ATOM 1260 C CA . PHE A 1 169 ? -4.362 -11.678 -14.698 1.00 98.44 169 PHE A CA 1
ATOM 1261 C C . PHE A 1 169 ? -4.146 -12.559 -15.923 1.00 98.44 169 PHE A C 1
ATOM 1263 O O . PHE A 1 169 ? -3.523 -12.097 -16.868 1.00 98.44 169 PHE A O 1
ATOM 1270 N N . HIS A 1 170 ? -4.680 -13.787 -15.918 1.00 98.31 170 HIS A N 1
ATOM 1271 C CA . HIS A 1 170 ? -4.414 -14.751 -16.988 1.00 98.31 170 HIS A CA 1
ATOM 1272 C C . HIS A 1 170 ? -5.021 -14.276 -18.309 1.00 98.31 170 HIS A C 1
ATOM 1274 O O . HIS A 1 170 ? -4.338 -14.220 -19.324 1.00 98.31 170 HIS A O 1
ATOM 1280 N N . THR A 1 171 ? -6.293 -13.872 -18.280 1.00 98.50 171 THR A N 1
ATOM 1281 C CA . THR A 1 171 ? -6.995 -13.394 -19.476 1.00 98.50 171 THR A CA 1
ATOM 1282 C C . THR A 1 171 ? -6.326 -12.142 -20.043 1.00 98.50 171 THR A C 1
ATOM 1284 O O . THR A 1 171 ? -6.097 -12.045 -21.248 1.00 98.50 171 THR A O 1
ATOM 1287 N N . ILE A 1 172 ? -5.959 -11.190 -19.181 1.00 98.62 172 ILE A N 1
ATOM 1288 C CA . ILE A 1 172 ? -5.349 -9.932 -19.622 1.00 98.62 172 ILE A CA 1
ATOM 1289 C C . ILE A 1 172 ? -3.904 -10.126 -20.095 1.00 98.62 172 ILE A C 1
ATOM 1291 O O . ILE A 1 172 ? -3.508 -9.502 -21.082 1.00 98.62 172 ILE A O 1
ATOM 1295 N N . SER A 1 173 ? -3.121 -10.996 -19.448 1.00 98.56 173 SER A N 1
ATOM 1296 C CA . SER A 1 173 ? -1.772 -11.324 -19.920 1.00 98.56 173 SER A CA 1
ATOM 1297 C C . SER A 1 173 ? -1.813 -12.040 -21.262 1.00 98.56 173 SER A C 1
ATOM 1299 O O . SER A 1 173 ? -1.050 -11.677 -22.150 1.00 98.56 173 SER A O 1
ATOM 1301 N N . ASP A 1 174 ? -2.737 -12.988 -21.448 1.00 98.69 174 ASP A N 1
ATOM 1302 C CA . ASP A 1 174 ? -2.881 -13.720 -22.709 1.00 98.69 174 ASP A CA 1
ATOM 1303 C C . ASP A 1 174 ? -3.202 -12.760 -23.867 1.00 98.69 174 ASP A C 1
ATOM 1305 O O . ASP A 1 174 ? -2.572 -12.835 -24.927 1.00 98.69 174 ASP A O 1
ATOM 1309 N N . ILE A 1 175 ? -4.106 -11.795 -23.647 1.00 98.75 175 ILE A N 1
ATOM 1310 C CA . ILE A 1 175 ? -4.394 -10.729 -24.618 1.00 98.75 175 ILE A CA 1
ATOM 1311 C C . ILE A 1 175 ? -3.132 -9.907 -24.892 1.00 98.75 175 ILE A C 1
ATOM 1313 O O . ILE A 1 175 ? -2.703 -9.816 -26.042 1.00 98.75 175 ILE A O 1
ATOM 1317 N N . ALA A 1 176 ? -2.494 -9.345 -23.862 1.00 98.56 176 ALA A N 1
ATOM 1318 C CA . ALA A 1 176 ? -1.311 -8.498 -24.028 1.00 98.56 176 ALA A CA 1
ATOM 1319 C C . ALA A 1 176 ? -0.186 -9.223 -24.798 1.00 98.56 176 ALA A C 1
ATOM 1321 O O . ALA A 1 176 ? 0.364 -8.700 -25.774 1.00 98.56 176 ALA A O 1
ATOM 1322 N N . HIS A 1 177 ? 0.103 -10.470 -24.423 1.00 98.62 177 HIS A N 1
ATOM 1323 C CA . HIS A 1 177 ? 1.150 -11.286 -25.031 1.00 98.62 177 HIS A CA 1
ATOM 1324 C C . HIS A 1 177 ? 0.820 -11.695 -26.466 1.00 98.62 177 HIS A C 1
ATOM 1326 O O . HIS A 1 177 ? 1.727 -11.702 -27.301 1.00 98.62 177 HIS A O 1
ATOM 1332 N N . SER A 1 178 ? -0.451 -11.948 -26.801 1.00 98.25 178 SER A N 1
ATOM 1333 C CA . SER A 1 178 ? -0.868 -12.225 -28.187 1.00 98.25 178 SER A CA 1
ATOM 1334 C C . SER A 1 178 ? -0.581 -11.055 -29.144 1.00 98.25 178 SER A C 1
ATOM 1336 O O . SER A 1 178 ? -0.310 -11.269 -30.327 1.00 98.25 178 SER A O 1
ATOM 1338 N N . HIS A 1 179 ? -0.530 -9.827 -28.615 1.00 98.06 179 HIS A N 1
ATOM 1339 C CA . HIS A 1 179 ? -0.154 -8.610 -29.340 1.00 98.06 179 HIS A CA 1
ATOM 1340 C C . HIS A 1 179 ? 1.324 -8.213 -29.168 1.00 98.06 179 HIS A C 1
ATOM 1342 O O . HIS A 1 179 ? 1.747 -7.151 -29.645 1.00 98.06 179 HIS A O 1
ATOM 1348 N N . GLY A 1 180 ? 2.122 -9.053 -28.502 1.00 98.12 180 GLY A N 1
ATOM 1349 C CA . GLY A 1 180 ? 3.548 -8.830 -28.285 1.00 98.12 180 GLY A CA 1
ATOM 1350 C C . GLY A 1 180 ? 3.853 -7.604 -27.422 1.00 98.12 180 GLY A C 1
ATOM 1351 O O . GLY A 1 180 ? 4.853 -6.932 -27.683 1.00 98.12 180 GLY A O 1
ATOM 1352 N N . ILE A 1 181 ? 3.002 -7.292 -26.437 1.00 98.69 181 ILE A N 1
ATOM 1353 C CA . ILE A 1 181 ? 3.180 -6.194 -25.472 1.00 98.69 181 ILE A CA 1
ATOM 1354 C C . ILE A 1 181 ? 3.114 -6.717 -24.026 1.00 98.69 181 ILE A C 1
ATOM 1356 O O . ILE A 1 181 ? 2.418 -7.698 -23.775 1.00 98.69 181 ILE A O 1
ATOM 1360 N N . PRO A 1 182 ? 3.828 -6.096 -23.071 1.00 98.75 182 PRO A N 1
ATOM 1361 C CA . PRO A 1 182 ? 3.827 -6.528 -21.683 1.00 98.75 182 PRO A CA 1
ATOM 1362 C C . PRO A 1 182 ? 2.563 -6.093 -20.930 1.00 98.75 182 PRO A C 1
ATOM 1364 O O . PRO A 1 182 ? 1.974 -5.041 -21.213 1.00 98.75 182 PRO A O 1
ATOM 1367 N N . LEU A 1 183 ? 2.219 -6.864 -19.899 1.00 98.88 183 LEU A N 1
ATOM 1368 C CA . LEU A 1 183 ? 1.289 -6.479 -18.844 1.00 98.88 183 LEU A CA 1
ATOM 1369 C C . LEU A 1 183 ? 2.060 -5.858 -17.668 1.00 98.88 183 LEU A C 1
ATOM 1371 O O . LEU A 1 183 ? 2.899 -6.504 -17.033 1.00 98.88 183 LEU A O 1
ATOM 1375 N N . VAL A 1 184 ? 1.742 -4.600 -17.359 1.00 98.94 184 VAL A N 1
ATOM 1376 C CA . VAL A 1 184 ? 2.270 -3.864 -16.205 1.00 98.94 184 VAL A CA 1
ATOM 1377 C C . VAL A 1 184 ? 1.206 -3.808 -15.113 1.00 98.94 184 VAL A C 1
ATOM 1379 O O . VAL A 1 184 ? 0.104 -3.308 -15.338 1.00 98.94 184 VAL A O 1
ATOM 1382 N N . VAL A 1 185 ? 1.544 -4.281 -13.915 1.00 98.88 185 VAL A N 1
ATOM 1383 C CA . VAL A 1 185 ? 0.607 -4.353 -12.788 1.00 98.88 185 VAL A CA 1
ATOM 1384 C C . VAL A 1 185 ? 1.075 -3.497 -11.625 1.00 98.88 185 VAL A C 1
ATOM 1386 O O . VAL A 1 185 ? 2.156 -3.709 -11.081 1.00 98.88 185 VAL A O 1
ATOM 1389 N N . ASP A 1 186 ? 0.227 -2.583 -11.167 1.00 98.88 186 ASP A N 1
ATOM 1390 C CA . ASP A 1 186 ? 0.379 -1.996 -9.841 1.00 98.88 186 ASP A CA 1
ATOM 1391 C C . ASP A 1 186 ? -0.169 -2.959 -8.780 1.00 98.88 186 ASP A C 1
ATOM 1393 O O . ASP A 1 186 ? -1.364 -3.267 -8.718 1.00 98.88 186 ASP A O 1
ATOM 1397 N N . ASN A 1 187 ? 0.737 -3.481 -7.956 1.00 98.75 187 ASN A N 1
ATOM 1398 C CA . ASN A 1 187 ? 0.427 -4.443 -6.903 1.00 98.75 187 ASN A CA 1
ATOM 1399 C C . ASN A 1 187 ? 0.442 -3.796 -5.513 1.00 98.75 187 ASN A C 1
ATOM 1401 O O . ASN A 1 187 ? 0.608 -4.478 -4.507 1.00 98.75 187 ASN A O 1
ATOM 1405 N N . THR A 1 188 ? 0.249 -2.478 -5.414 1.00 98.69 188 THR A N 1
ATOM 1406 C CA . THR A 1 188 ? 0.286 -1.773 -4.126 1.00 98.69 188 THR A CA 1
ATOM 1407 C C . THR A 1 188 ? -0.729 -2.343 -3.128 1.00 98.69 188 THR A C 1
ATOM 1409 O O . THR A 1 188 ? -0.391 -2.512 -1.959 1.00 98.69 188 THR A O 1
ATOM 1412 N N . PHE A 1 189 ? -1.958 -2.645 -3.569 1.00 97.94 189 PHE A N 1
ATOM 1413 C CA . PHE A 1 189 ? -3.031 -3.171 -2.707 1.00 97.94 189 PHE A CA 1
ATOM 1414 C C . PHE A 1 189 ? -2.889 -4.666 -2.416 1.00 97.94 189 PHE A C 1
ATOM 1416 O O . PHE A 1 189 ? -3.258 -5.107 -1.328 1.00 97.94 189 PHE A O 1
ATOM 1423 N N . GLY A 1 190 ? -2.356 -5.440 -3.365 1.00 96.25 190 GLY A N 1
ATOM 1424 C CA . GLY A 1 190 ? -2.059 -6.848 -3.129 1.00 96.25 190 GLY A CA 1
ATOM 1425 C C . GLY A 1 190 ? -0.865 -6.987 -2.192 1.00 96.25 190 GLY A C 1
ATOM 1426 O O . GLY A 1 190 ? -0.918 -7.725 -1.217 1.00 96.25 190 GLY A O 1
ATOM 1427 N N . THR A 1 191 ? 0.196 -6.203 -2.384 1.00 97.94 191 THR A N 1
ATOM 1428 C CA . THR A 1 191 ? 1.513 -6.418 -1.764 1.00 97.94 191 THR A CA 1
ATOM 1429 C C . THR A 1 191 ? 2.082 -7.798 -2.133 1.00 97.94 191 THR A C 1
ATOM 1431 O O . THR A 1 191 ? 1.324 -8.735 -2.392 1.00 97.94 191 THR A O 1
ATOM 1434 N N . PRO A 1 192 ? 3.402 -8.025 -2.037 1.00 96.25 192 PRO A N 1
ATOM 1435 C CA . PRO A 1 192 ? 3.930 -9.376 -2.231 1.00 96.25 192 PRO A CA 1
ATOM 1436 C C . PRO A 1 192 ? 3.473 -10.376 -1.149 1.00 96.25 192 PRO A C 1
ATOM 1438 O O . PRO A 1 192 ? 3.739 -11.572 -1.262 1.00 96.25 192 PRO A O 1
ATOM 1441 N N . ALA A 1 193 ? 2.823 -9.911 -0.070 1.00 94.56 193 ALA A N 1
ATOM 1442 C CA . ALA A 1 193 ? 2.281 -10.770 0.976 1.00 94.56 193 ALA A CA 1
ATOM 1443 C C . ALA A 1 193 ? 0.935 -11.412 0.619 1.00 94.56 193 ALA A C 1
ATOM 1445 O O . ALA A 1 193 ? 0.663 -12.479 1.168 1.00 94.56 193 ALA A O 1
ATOM 1446 N N . VAL A 1 194 ? 0.141 -10.816 -0.279 1.00 95.75 194 VAL A N 1
ATOM 1447 C CA . VAL A 1 194 ? -1.194 -11.325 -0.658 1.00 95.75 194 VAL A CA 1
ATOM 1448 C C . VAL A 1 194 ? -1.222 -11.788 -2.112 1.00 95.75 194 VAL A C 1
ATOM 1450 O O . VAL A 1 194 ? -1.839 -12.802 -2.394 1.00 95.75 194 VAL A O 1
ATOM 1453 N N . CYS A 1 195 ? -0.549 -11.101 -3.037 1.00 97.56 195 CYS A N 1
ATOM 1454 C CA . CYS A 1 195 ? -0.564 -11.469 -4.455 1.00 97.56 195 CYS A CA 1
ATOM 1455 C C . CYS A 1 195 ? 0.818 -11.274 -5.078 1.00 97.56 195 CYS A C 1
ATOM 1457 O O . CYS A 1 195 ? 1.500 -10.300 -4.770 1.00 97.56 195 CYS A O 1
ATOM 1459 N N . ARG A 1 196 ? 1.221 -12.173 -5.981 1.00 97.19 196 ARG A N 1
ATOM 1460 C CA . ARG A 1 196 ? 2.450 -12.041 -6.783 1.00 97.19 196 ARG A CA 1
ATOM 1461 C C . ARG A 1 196 ? 2.097 -12.075 -8.269 1.00 97.19 196 ARG A C 1
ATOM 1463 O O . ARG A 1 196 ? 2.161 -13.146 -8.873 1.00 97.19 196 ARG A O 1
ATOM 1470 N N . PRO A 1 197 ? 1.707 -10.940 -8.877 1.00 98.56 197 PRO A N 1
ATOM 1471 C CA . PRO A 1 197 ? 1.212 -10.904 -10.255 1.00 98.56 197 PRO A CA 1
ATOM 1472 C C . PRO A 1 197 ? 2.173 -11.497 -11.287 1.00 98.56 197 PRO A C 1
ATOM 1474 O O . PRO A 1 197 ? 1.725 -12.052 -12.288 1.00 98.56 197 PRO A O 1
ATOM 1477 N N . LEU A 1 198 ? 3.487 -11.443 -11.033 1.00 98.62 198 LEU A N 1
ATOM 1478 C CA . LEU A 1 198 ? 4.500 -12.057 -11.898 1.00 98.62 198 LEU A CA 1
ATOM 1479 C C . LEU A 1 198 ? 4.322 -13.580 -12.052 1.00 98.62 198 LEU A C 1
ATOM 1481 O O . LEU A 1 198 ? 4.729 -14.147 -13.063 1.00 98.62 198 LEU A O 1
ATOM 1485 N N . GLN A 1 199 ? 3.690 -14.246 -11.081 1.00 97.50 199 GLN A N 1
ATOM 1486 C CA . GLN A 1 199 ? 3.355 -15.676 -11.143 1.00 97.50 199 GLN A CA 1
ATOM 1487 C C . GLN A 1 199 ? 2.051 -15.959 -11.899 1.00 97.50 199 GLN A C 1
ATOM 1489 O O . GLN A 1 199 ? 1.714 -17.118 -12.135 1.00 97.50 199 GLN A O 1
ATOM 1494 N N . HIS A 1 200 ? 1.328 -14.908 -12.280 1.00 98.19 200 HIS A N 1
ATOM 1495 C CA . HIS A 1 200 ? 0.027 -14.964 -12.941 1.00 98.19 200 HIS A CA 1
ATOM 1496 C C . HIS A 1 200 ? 0.048 -14.320 -14.335 1.00 98.19 200 HIS A C 1
ATOM 1498 O O . HIS A 1 200 ? -1.010 -14.046 -14.887 1.00 98.19 200 HIS A O 1
ATOM 1504 N N . GLY A 1 201 ? 1.232 -14.086 -14.911 1.00 97.75 201 GLY A N 1
ATOM 1505 C CA . GLY A 1 201 ? 1.383 -13.592 -16.285 1.00 97.75 201 GLY A CA 1
ATOM 1506 C C . GLY A 1 201 ? 1.699 -12.101 -16.414 1.00 97.75 201 GLY A C 1
ATOM 1507 O O . GLY A 1 201 ? 1.900 -11.632 -17.530 1.00 97.75 201 GLY A O 1
ATOM 1508 N N . ALA A 1 202 ? 1.798 -11.350 -15.310 1.00 98.75 202 ALA A N 1
ATOM 1509 C CA . ALA A 1 202 ? 2.353 -9.999 -15.373 1.00 98.75 202 ALA A CA 1
ATOM 1510 C C . ALA A 1 202 ? 3.851 -10.037 -15.712 1.00 98.75 202 ALA A C 1
ATOM 1512 O O . ALA A 1 202 ? 4.582 -10.919 -15.258 1.00 98.75 202 ALA A O 1
ATOM 1513 N N . ASP A 1 203 ? 4.318 -9.032 -16.447 1.00 98.88 203 ASP A N 1
ATOM 1514 C CA . ASP A 1 203 ? 5.722 -8.922 -16.847 1.00 98.88 203 ASP A CA 1
ATOM 1515 C C . ASP A 1 203 ? 6.492 -7.971 -15.937 1.00 98.88 203 ASP A C 1
ATOM 1517 O O . ASP A 1 203 ? 7.619 -8.257 -15.536 1.00 98.88 203 ASP A O 1
ATOM 1521 N N . ILE A 1 204 ? 5.857 -6.849 -15.587 1.00 98.94 204 ILE A N 1
ATOM 1522 C CA . ILE A 1 204 ? 6.411 -5.807 -14.724 1.00 98.94 204 ILE A CA 1
ATOM 1523 C C . ILE A 1 204 ? 5.422 -5.524 -13.599 1.00 98.94 204 ILE A C 1
ATOM 1525 O O . ILE A 1 204 ? 4.235 -5.307 -13.841 1.00 98.94 204 ILE A O 1
ATOM 1529 N N . VAL A 1 205 ? 5.922 -5.458 -12.368 1.00 98.94 205 VAL A N 1
ATOM 1530 C CA . VAL A 1 205 ? 5.138 -5.054 -11.199 1.00 98.94 205 VAL A CA 1
ATOM 1531 C C . VAL A 1 205 ? 5.652 -3.729 -10.657 1.00 98.94 205 VAL A C 1
ATOM 1533 O O . VAL A 1 205 ? 6.855 -3.521 -10.513 1.00 98.94 205 VAL A O 1
ATOM 1536 N N . VAL A 1 206 ? 4.744 -2.822 -10.317 1.00 98.94 206 VAL A N 1
ATOM 1537 C CA . VAL A 1 206 ? 5.062 -1.560 -9.645 1.00 98.94 206 VAL A CA 1
ATOM 1538 C C . VAL A 1 206 ? 4.368 -1.487 -8.293 1.00 98.94 206 VAL A C 1
ATOM 1540 O O . VAL A 1 206 ? 3.282 -2.028 -8.098 1.00 98.94 206 VAL A O 1
ATOM 1543 N N . HIS A 1 207 ? 5.006 -0.806 -7.345 1.00 98.88 207 HIS A N 1
ATOM 1544 C CA . HIS A 1 207 ? 4.441 -0.546 -6.024 1.00 98.88 207 HIS A CA 1
ATOM 1545 C C . HIS A 1 207 ? 4.658 0.896 -5.604 1.00 98.88 207 HIS A C 1
ATOM 1547 O O . HIS A 1 207 ? 5.764 1.440 -5.710 1.00 98.88 207 HIS A O 1
ATOM 1553 N N . SER A 1 208 ? 3.652 1.464 -4.945 1.00 98.75 208 SER A N 1
ATOM 1554 C CA . SER A 1 208 ? 3.876 2.497 -3.944 1.00 98.75 208 SER A CA 1
ATOM 1555 C C . SER A 1 208 ? 4.325 1.847 -2.635 1.00 98.75 208 SER A C 1
ATOM 1557 O O . SER A 1 208 ? 3.519 1.494 -1.773 1.00 98.75 208 SER A O 1
ATOM 1559 N N . ALA A 1 209 ? 5.643 1.759 -2.444 1.00 98.69 209 ALA A N 1
ATOM 1560 C CA . ALA A 1 209 ? 6.228 1.274 -1.196 1.00 98.69 209 ALA A CA 1
ATOM 1561 C C . ALA A 1 209 ? 5.839 2.135 0.025 1.00 98.69 209 ALA A C 1
ATOM 1563 O O . ALA A 1 209 ? 5.893 1.667 1.157 1.00 98.69 209 ALA A O 1
ATOM 1564 N N . THR A 1 210 ? 5.371 3.365 -0.209 1.00 98.75 210 THR A N 1
ATOM 1565 C CA . THR A 1 210 ? 4.763 4.256 0.789 1.00 98.75 210 THR A CA 1
ATOM 1566 C C . THR A 1 210 ? 3.612 3.629 1.583 1.00 98.75 210 THR A C 1
ATOM 1568 O O . THR A 1 210 ? 3.366 4.043 2.713 1.00 98.75 210 THR A O 1
ATOM 1571 N N . LYS A 1 211 ? 2.866 2.693 0.980 1.00 98.56 211 LYS A N 1
ATOM 1572 C CA . LYS A 1 211 ? 1.647 2.103 1.560 1.00 98.56 211 LYS A CA 1
ATOM 1573 C C . LYS A 1 211 ? 2.009 0.919 2.454 1.00 98.56 211 LYS A C 1
ATOM 1575 O O . LYS A 1 211 ? 2.897 1.054 3.283 1.00 98.56 211 LYS A O 1
ATOM 1580 N N . TRP A 1 212 ? 1.386 -0.246 2.291 1.00 98.62 212 TRP A N 1
ATOM 1581 C CA . TRP A 1 212 ? 1.568 -1.383 3.201 1.00 98.62 212 TRP A CA 1
ATOM 1582 C C . TRP A 1 212 ? 3.008 -1.900 3.326 1.00 98.62 212 TRP A C 1
ATOM 1584 O O . TRP A 1 212 ? 3.355 -2.408 4.395 1.00 98.62 212 TRP A O 1
ATOM 1594 N N . ILE A 1 213 ? 3.859 -1.746 2.301 1.00 98.62 213 ILE A N 1
ATOM 1595 C CA . ILE A 1 213 ? 5.295 -2.078 2.395 1.00 98.62 213 ILE A CA 1
ATOM 1596 C C . ILE A 1 213 ? 5.942 -1.275 3.531 1.00 98.62 213 ILE A C 1
ATOM 1598 O O . ILE A 1 213 ? 6.522 -1.869 4.435 1.00 98.62 213 ILE A O 1
ATOM 1602 N N . GLY A 1 214 ? 5.785 0.052 3.525 1.00 98.31 214 GLY A N 1
ATOM 1603 C CA . GLY A 1 214 ? 6.216 0.925 4.614 1.00 98.31 214 GLY A CA 1
ATOM 1604 C C . GLY A 1 214 ? 5.377 0.736 5.877 1.00 98.31 214 GLY A C 1
ATOM 1605 O O . GLY A 1 214 ? 5.933 0.554 6.953 1.00 98.31 214 GLY A O 1
ATOM 1606 N N . GLY A 1 215 ? 4.049 0.758 5.759 1.00 98.19 215 GLY A N 1
ATOM 1607 C CA . GLY A 1 215 ? 3.075 0.339 6.774 1.00 98.19 215 GLY A CA 1
ATOM 1608 C C . GLY A 1 215 ? 2.847 1.289 7.950 1.00 98.19 215 GLY A C 1
ATOM 1609 O O . GLY A 1 215 ? 1.980 1.021 8.772 1.00 98.19 215 GLY A O 1
ATOM 1610 N N . HIS A 1 216 ? 3.619 2.372 8.060 1.00 98.19 216 HIS A N 1
ATOM 1611 C CA . HIS A 1 216 ? 3.656 3.205 9.272 1.00 98.19 216 HIS A CA 1
ATOM 1612 C C . HIS A 1 216 ? 3.403 4.699 9.016 1.00 98.19 216 HIS A C 1
ATOM 1614 O O . HIS A 1 216 ? 3.583 5.509 9.925 1.00 98.19 216 HIS A O 1
ATOM 1620 N N . GLY A 1 217 ? 3.046 5.080 7.782 1.00 96.31 217 GLY A N 1
ATOM 1621 C CA . GLY A 1 217 ? 2.728 6.471 7.436 1.00 96.31 217 GLY A CA 1
ATOM 1622 C C . GLY A 1 217 ? 3.925 7.433 7.449 1.00 96.31 217 GLY A C 1
ATOM 1623 O O . GLY A 1 217 ? 3.736 8.643 7.512 1.00 96.31 217 GLY A O 1
ATOM 1624 N N . THR A 1 218 ? 5.162 6.926 7.407 1.00 97.44 218 THR A N 1
ATOM 1625 C CA . THR A 1 218 ? 6.374 7.734 7.657 1.00 97.44 218 THR A CA 1
ATOM 1626 C C . THR A 1 218 ? 7.217 8.028 6.422 1.00 97.44 218 THR A C 1
ATOM 1628 O O . THR A 1 218 ? 8.030 8.951 6.443 1.00 97.44 218 THR A O 1
ATOM 1631 N N . THR A 1 219 ? 7.095 7.220 5.369 1.00 98.12 219 THR A N 1
ATOM 1632 C CA . THR A 1 219 ? 8.150 7.103 4.354 1.00 98.12 219 THR A CA 1
ATOM 1633 C C . THR A 1 219 ? 7.551 7.025 2.961 1.00 98.12 219 THR A C 1
ATOM 1635 O O . THR A 1 219 ? 6.801 6.102 2.672 1.00 98.12 219 THR A O 1
ATOM 1638 N N . ILE A 1 220 ? 7.911 7.959 2.077 1.00 98.75 220 ILE A N 1
ATOM 1639 C CA . ILE A 1 220 ? 7.550 7.877 0.656 1.00 98.75 220 ILE A CA 1
ATOM 1640 C C . ILE A 1 220 ? 8.605 7.057 -0.091 1.00 98.75 220 ILE A C 1
ATOM 1642 O O . ILE A 1 220 ? 9.809 7.278 0.066 1.00 98.75 220 ILE A O 1
ATOM 1646 N N . GLY A 1 221 ? 8.144 6.125 -0.920 1.00 98.75 221 GLY A N 1
ATOM 1647 C CA . GLY A 1 221 ? 8.989 5.355 -1.822 1.00 98.75 221 GLY A CA 1
ATOM 1648 C C . GLY A 1 221 ? 8.172 4.592 -2.856 1.00 98.75 221 GLY A C 1
ATOM 1649 O O . GLY A 1 221 ? 6.960 4.404 -2.712 1.00 98.75 221 GLY A O 1
ATOM 1650 N N . GLY A 1 222 ? 8.840 4.172 -3.921 1.00 98.81 222 GLY A N 1
ATOM 1651 C CA . GLY A 1 222 ? 8.293 3.269 -4.923 1.00 98.81 222 GLY A CA 1
ATOM 1652 C C . GLY A 1 222 ? 9.295 2.188 -5.281 1.00 98.81 222 GLY A C 1
ATOM 1653 O O . GLY A 1 222 ? 10.484 2.309 -4.987 1.00 98.81 222 GLY A O 1
ATOM 1654 N N . VAL A 1 223 ? 8.819 1.134 -5.927 1.00 98.88 223 VAL A N 1
ATOM 1655 C CA . VAL A 1 223 ? 9.684 0.093 -6.481 1.00 98.88 223 VAL A CA 1
ATOM 1656 C C . VAL A 1 223 ? 9.072 -0.465 -7.757 1.00 98.88 223 VAL A C 1
ATOM 1658 O O . VAL A 1 223 ? 7.857 -0.635 -7.838 1.00 98.88 223 VAL A O 1
ATOM 1661 N N . VAL A 1 224 ? 9.923 -0.703 -8.750 1.00 98.94 224 VAL A N 1
ATOM 1662 C CA . VAL A 1 224 ? 9.603 -1.458 -9.966 1.00 98.94 224 VAL A CA 1
ATOM 1663 C C . VAL A 1 224 ? 10.269 -2.819 -9.838 1.00 98.94 224 VAL A C 1
ATOM 1665 O O . VAL A 1 224 ? 11.437 -2.870 -9.461 1.00 98.94 224 VAL A O 1
ATOM 1668 N N . VAL A 1 225 ? 9.556 -3.897 -10.132 1.00 98.94 225 VAL A N 1
ATOM 1669 C CA . VAL A 1 225 ? 10.078 -5.262 -10.178 1.00 98.94 225 VAL A CA 1
ATOM 1670 C C . VAL A 1 225 ? 9.889 -5.806 -11.585 1.00 98.94 225 VAL A C 1
ATOM 1672 O O . VAL A 1 225 ? 8.793 -5.756 -12.138 1.00 98.94 225 VAL A O 1
ATOM 1675 N N . ASP A 1 226 ? 10.975 -6.306 -12.154 1.00 98.81 226 ASP A N 1
ATOM 1676 C CA . ASP A 1 226 ? 11.023 -6.912 -13.477 1.00 98.81 226 ASP A CA 1
ATOM 1677 C C . ASP A 1 226 ? 10.935 -8.431 -13.343 1.00 98.81 226 ASP A C 1
ATOM 1679 O O . ASP A 1 226 ? 11.714 -9.043 -12.603 1.00 98.81 226 ASP A O 1
ATOM 1683 N N . GLY A 1 227 ? 9.977 -9.039 -14.039 1.00 98.50 227 GLY A N 1
ATOM 1684 C CA . GLY A 1 227 ? 9.844 -10.486 -14.103 1.00 98.50 227 GLY A CA 1
ATOM 1685 C C . GLY A 1 227 ? 10.948 -11.151 -14.916 1.00 98.50 227 GLY A C 1
ATOM 1686 O O . GLY A 1 227 ? 11.260 -12.306 -14.648 1.00 98.50 227 GLY A O 1
ATOM 1687 N N . GLY A 1 228 ? 11.536 -10.450 -15.892 1.00 98.00 228 GLY A N 1
ATOM 1688 C CA . GLY A 1 228 ? 12.575 -10.980 -16.782 1.00 98.00 228 GLY A CA 1
ATOM 1689 C C . GLY A 1 228 ? 12.101 -12.076 -17.737 1.00 98.00 228 GLY A C 1
ATOM 1690 O O . GLY A 1 228 ? 12.915 -12.762 -18.343 1.00 98.00 228 GLY A O 1
ATOM 1691 N N . ARG A 1 229 ? 10.781 -12.270 -17.855 1.00 95.38 229 ARG A N 1
ATOM 1692 C CA . ARG A 1 229 ? 10.157 -13.328 -18.670 1.00 95.38 229 ARG A CA 1
ATOM 1693 C C . ARG A 1 229 ? 9.633 -12.813 -20.012 1.00 95.38 229 ARG A C 1
ATOM 1695 O O . ARG A 1 229 ? 9.395 -13.608 -20.919 1.00 95.38 229 ARG A O 1
ATOM 1702 N N . PHE A 1 230 ? 9.454 -11.498 -20.148 1.00 97.75 230 PHE A N 1
ATOM 1703 C CA . PHE A 1 230 ? 8.919 -10.896 -21.363 1.00 97.75 230 PHE A CA 1
ATOM 1704 C C . PHE A 1 230 ? 9.967 -10.849 -22.475 1.00 97.75 230 PHE A C 1
ATOM 1706 O O . PHE A 1 230 ? 11.093 -10.390 -22.279 1.00 97.75 230 PHE A O 1
ATOM 1713 N N . THR A 1 231 ? 9.580 -11.276 -23.676 1.00 94.75 231 THR A N 1
ATOM 1714 C CA . THR A 1 231 ? 10.454 -11.209 -24.851 1.00 94.75 231 THR A CA 1
ATOM 1715 C C . THR A 1 231 ? 10.272 -9.875 -25.572 1.00 94.75 231 THR A C 1
ATOM 1717 O O . THR A 1 231 ? 9.278 -9.654 -26.265 1.00 94.75 231 THR A O 1
ATOM 1720 N N . TRP A 1 232 ? 11.265 -8.992 -25.464 1.00 96.44 232 TRP A N 1
ATOM 1721 C CA . TRP A 1 232 ? 11.276 -7.699 -26.151 1.00 96.44 232 TRP A CA 1
ATOM 1722 C C . TRP A 1 232 ? 11.456 -7.899 -27.657 1.00 96.44 232 TRP A C 1
ATOM 1724 O O . TRP A 1 232 ? 12.570 -8.103 -28.130 1.00 96.44 232 TRP A O 1
ATOM 1734 N N . ASN A 1 233 ? 10.381 -7.858 -28.443 1.00 93.19 233 ASN A N 1
ATOM 1735 C CA . ASN A 1 233 ? 10.498 -7.980 -29.897 1.00 93.19 233 ASN A CA 1
ATOM 1736 C C . ASN A 1 233 ? 11.009 -6.670 -30.535 1.00 93.19 233 ASN A C 1
ATOM 1738 O O . ASN A 1 233 ? 10.708 -5.572 -30.068 1.00 93.19 233 ASN A O 1
ATOM 1742 N N . LYS A 1 234 ? 11.784 -6.783 -31.620 1.00 95.19 234 LYS A N 1
ATOM 1743 C CA . LYS A 1 234 ? 12.447 -5.636 -32.261 1.00 95.19 234 LYS A CA 1
ATOM 1744 C C . LYS A 1 234 ? 11.479 -4.653 -32.928 1.00 95.19 234 LYS A C 1
ATOM 1746 O O . LYS A 1 234 ? 11.778 -3.467 -32.987 1.00 95.19 234 LYS A O 1
ATOM 1751 N N . GLU A 1 235 ? 10.344 -5.132 -33.431 1.00 93.62 235 GLU A N 1
ATOM 1752 C CA . GLU A 1 235 ? 9.366 -4.300 -34.145 1.00 93.62 235 GLU A CA 1
ATOM 1753 C C . GLU A 1 235 ? 8.616 -3.361 -33.188 1.00 93.62 235 GLU A C 1
ATOM 1755 O O . GLU A 1 235 ? 8.499 -2.164 -33.445 1.00 93.62 235 GLU A O 1
ATOM 1760 N N . LYS A 1 236 ? 8.167 -3.876 -32.038 1.00 95.25 236 LYS A N 1
ATOM 1761 C CA . LYS A 1 236 ? 7.505 -3.102 -30.982 1.00 95.25 236 LYS A CA 1
ATOM 1762 C C . LYS A 1 236 ? 8.500 -2.351 -30.107 1.00 95.25 236 LYS A C 1
ATOM 1764 O O . LYS A 1 236 ? 8.188 -1.244 -29.682 1.00 95.25 236 LYS A O 1
ATOM 1769 N N . PHE A 1 237 ? 9.676 -2.907 -29.832 1.00 97.44 237 PHE A N 1
ATOM 1770 C CA . PHE A 1 237 ? 10.622 -2.343 -28.866 1.00 97.44 237 PHE A CA 1
ATOM 1771 C C . PHE A 1 237 ? 12.022 -2.135 -29.466 1.00 97.44 237 PHE A C 1
ATOM 1773 O O . PHE A 1 237 ? 13.005 -2.653 -28.929 1.00 97.44 237 PHE A O 1
ATOM 1780 N N . PRO A 1 238 ? 12.164 -1.350 -30.553 1.00 95.62 238 PRO A N 1
ATOM 1781 C CA . PRO A 1 238 ? 13.445 -1.166 -31.240 1.00 95.62 238 PRO A CA 1
ATOM 1782 C C . PRO A 1 238 ? 14.543 -0.617 -30.320 1.00 95.62 238 PRO A C 1
ATOM 1784 O O . PRO A 1 238 ? 15.688 -1.044 -30.416 1.00 95.62 238 PRO A O 1
ATOM 1787 N N . HIS A 1 239 ? 14.195 0.224 -29.341 1.00 92.94 239 HIS A N 1
ATOM 1788 C CA . HIS A 1 239 ? 15.139 0.799 -28.372 1.00 92.94 239 HIS A CA 1
ATOM 1789 C C . HIS A 1 239 ? 15.819 -0.219 -27.441 1.00 92.94 239 HIS A C 1
ATOM 1791 O O . HIS A 1 239 ? 16.767 0.135 -26.744 1.00 92.94 239 HIS A O 1
ATOM 1797 N N . PHE A 1 240 ? 15.352 -1.469 -27.401 1.00 95.81 240 PHE A N 1
ATOM 1798 C CA . PHE A 1 240 ? 16.064 -2.555 -26.724 1.00 95.81 240 PHE A CA 1
ATOM 1799 C C . PHE A 1 240 ? 17.105 -3.229 -27.630 1.00 95.81 240 PHE A C 1
ATOM 1801 O O . PHE A 1 240 ? 18.039 -3.844 -27.126 1.00 95.81 240 PHE A O 1
ATOM 1808 N N . HIS A 1 241 ? 16.963 -3.099 -28.951 1.00 96.62 241 HIS A N 1
ATOM 1809 C CA . HIS A 1 241 ? 17.767 -3.776 -29.980 1.00 96.62 241 HIS A CA 1
ATOM 1810 C C . HIS A 1 241 ? 18.732 -2.847 -30.719 1.00 96.62 241 HIS A C 1
ATOM 1812 O O . HIS A 1 241 ? 19.579 -3.310 -31.483 1.00 96.62 241 HIS A O 1
ATOM 1818 N N . GLU A 1 242 ? 18.579 -1.540 -30.546 1.00 95.06 242 GLU A N 1
ATOM 1819 C CA . GLU A 1 242 ? 19.416 -0.525 -31.172 1.00 95.06 242 GLU A CA 1
ATOM 1820 C C . GLU A 1 242 ? 20.546 -0.085 -30.230 1.00 95.06 242 GLU A C 1
ATOM 1822 O O . GLU A 1 242 ? 20.328 0.004 -29.020 1.00 95.06 242 GLU A O 1
ATOM 1827 N N . PRO A 1 243 ? 21.749 0.213 -30.760 1.00 95.06 243 PRO A N 1
ATOM 1828 C CA . PRO A 1 243 ? 22.845 0.747 -29.958 1.00 95.06 243 PRO A CA 1
ATOM 1829 C C . PRO A 1 243 ? 22.455 2.071 -29.290 1.00 95.06 243 PRO A C 1
ATOM 1831 O O . PRO A 1 243 ? 22.160 3.047 -29.983 1.00 95.06 243 PRO A O 1
ATOM 1834 N N . ASP A 1 244 ? 22.505 2.138 -27.959 1.00 92.19 244 ASP A N 1
ATOM 1835 C CA . ASP A 1 244 ? 22.223 3.373 -27.230 1.00 92.19 244 ASP A CA 1
ATOM 1836 C C . ASP A 1 244 ? 23.427 4.337 -27.286 1.00 92.19 244 ASP A C 1
ATOM 1838 O O . ASP A 1 244 ? 24.482 4.052 -26.698 1.00 92.19 244 ASP A O 1
ATOM 1842 N N . PRO A 1 245 ? 23.301 5.515 -27.929 1.00 91.06 245 PRO A N 1
ATOM 1843 C CA . PRO A 1 245 ? 24.369 6.511 -27.945 1.00 91.06 245 PRO A CA 1
ATOM 1844 C C . PRO A 1 245 ? 24.702 7.066 -26.551 1.00 91.06 245 PRO A C 1
ATOM 1846 O O . PRO A 1 245 ? 25.825 7.522 -26.339 1.00 91.06 245 PRO A O 1
ATOM 1849 N N . SER A 1 246 ? 23.775 7.010 -25.586 1.00 87.38 246 SER A N 1
ATOM 1850 C CA . SER A 1 246 ? 23.998 7.459 -24.203 1.00 87.38 246 SER A CA 1
ATOM 1851 C C . SER A 1 246 ? 24.884 6.508 -23.385 1.00 87.38 246 SER A C 1
ATOM 1853 O O . SER A 1 246 ? 25.300 6.845 -22.268 1.00 87.38 246 SER A O 1
ATOM 1855 N N . TYR A 1 247 ? 25.172 5.326 -23.940 1.00 87.44 247 TYR A N 1
ATOM 1856 C CA . TYR A 1 247 ? 25.901 4.253 -23.274 1.00 87.44 247 TYR A CA 1
ATOM 1857 C C . TYR A 1 247 ? 26.894 3.538 -24.207 1.00 87.44 247 TYR A C 1
ATOM 1859 O O . TYR A 1 247 ? 27.060 2.321 -24.166 1.00 87.44 247 TYR A O 1
ATOM 1867 N N . ASN A 1 248 ? 27.567 4.313 -25.066 1.00 87.75 248 ASN A N 1
ATOM 1868 C CA . ASN A 1 248 ? 28.627 3.850 -25.972 1.00 87.75 248 ASN A CA 1
ATOM 1869 C C . ASN A 1 248 ? 28.219 2.668 -26.879 1.00 87.75 248 ASN A C 1
ATOM 1871 O O . ASN A 1 248 ? 29.015 1.770 -27.146 1.00 87.75 248 ASN A O 1
ATOM 1875 N N . GLY A 1 249 ? 26.971 2.673 -27.355 1.00 91.12 249 GLY A N 1
ATOM 1876 C CA . GLY A 1 249 ? 26.460 1.674 -28.291 1.00 91.12 249 GLY A CA 1
ATOM 1877 C C . GLY A 1 249 ? 26.023 0.355 -27.652 1.00 91.12 249 GLY A C 1
ATOM 1878 O O . GLY A 1 249 ? 25.871 -0.628 -28.374 1.00 91.12 249 GLY A O 1
ATOM 1879 N N . LEU A 1 250 ? 25.815 0.319 -26.331 1.00 91.75 250 LEU A N 1
ATOM 1880 C CA . LEU A 1 250 ? 25.212 -0.828 -25.652 1.00 91.75 250 LEU A CA 1
ATOM 1881 C C . LEU A 1 250 ? 23.836 -1.152 -26.251 1.00 91.75 250 LEU A C 1
ATOM 1883 O O . LEU A 1 250 ? 23.014 -0.257 -26.441 1.00 91.75 250 LEU A O 1
ATOM 1887 N N . VAL A 1 251 ? 23.576 -2.436 -26.484 1.00 95.06 251 VAL A N 1
ATOM 1888 C CA . VAL A 1 251 ? 22.259 -2.952 -26.865 1.00 95.06 251 VAL A CA 1
ATOM 1889 C C . VAL A 1 251 ? 21.650 -3.628 -25.640 1.00 95.06 251 VAL A C 1
ATOM 1891 O O . VAL A 1 251 ? 22.189 -4.607 -25.132 1.00 95.06 251 VAL A O 1
ATOM 1894 N N . TYR A 1 252 ? 20.538 -3.100 -25.127 1.00 94.62 252 TYR A N 1
ATOM 1895 C CA . TYR A 1 252 ? 19.971 -3.566 -23.855 1.00 94.62 252 TYR A CA 1
ATOM 1896 C C . TYR A 1 252 ? 19.510 -5.021 -23.885 1.00 94.62 252 TYR A C 1
ATOM 1898 O O . TYR A 1 252 ? 19.635 -5.709 -22.877 1.00 94.62 252 TYR A O 1
ATOM 1906 N N . ASN A 1 253 ? 19.015 -5.505 -25.024 1.00 94.00 253 ASN A N 1
ATOM 1907 C CA . ASN A 1 253 ? 18.576 -6.889 -25.166 1.00 94.00 253 ASN A CA 1
ATOM 1908 C C . ASN A 1 253 ? 19.735 -7.900 -25.026 1.00 94.00 253 ASN A C 1
ATOM 1910 O O . ASN A 1 253 ? 19.493 -9.053 -24.679 1.00 94.00 253 ASN A O 1
ATOM 1914 N N . ASP A 1 254 ? 20.992 -7.472 -25.207 1.00 93.56 254 ASP A N 1
ATOM 1915 C CA . ASP A 1 254 ? 22.175 -8.317 -24.979 1.00 93.56 254 ASP A CA 1
ATOM 1916 C C . ASP A 1 254 ? 22.436 -8.570 -23.480 1.00 93.56 254 ASP A C 1
ATOM 1918 O O . ASP A 1 254 ? 23.212 -9.457 -23.124 1.00 93.56 254 ASP A O 1
ATOM 1922 N N . LEU A 1 255 ? 21.767 -7.828 -22.586 1.00 91.12 255 LEU A N 1
ATOM 1923 C CA . LEU A 1 255 ? 21.825 -8.027 -21.132 1.00 91.12 255 LEU A CA 1
ATOM 1924 C C . LEU A 1 255 ? 20.923 -9.180 -20.643 1.00 91.12 255 LEU A C 1
ATOM 1926 O O . LEU A 1 255 ? 20.870 -9.444 -19.439 1.00 91.12 255 LEU A O 1
ATOM 1930 N N . GLY A 1 256 ? 20.220 -9.860 -21.556 1.00 94.06 256 GLY A N 1
ATOM 1931 C CA . GLY A 1 256 ? 19.341 -10.992 -21.259 1.00 94.06 256 GLY A CA 1
ATOM 1932 C C . GLY A 1 256 ? 18.120 -10.596 -20.430 1.00 94.06 256 GLY A C 1
ATOM 1933 O O . GLY A 1 256 ? 17.579 -9.502 -20.584 1.00 94.06 256 GLY A O 1
ATOM 1934 N N . ASP A 1 257 ? 17.709 -11.476 -19.518 1.00 96.31 257 ASP A N 1
ATOM 1935 C CA . ASP A 1 257 ? 16.479 -11.342 -18.720 1.00 96.31 257 ASP A CA 1
ATOM 1936 C C . ASP A 1 257 ? 16.420 -10.045 -17.885 1.00 96.31 257 ASP A C 1
ATOM 1938 O O . ASP A 1 257 ? 15.348 -9.597 -17.504 1.00 96.31 257 ASP A O 1
ATOM 1942 N N . MET A 1 258 ? 17.562 -9.397 -17.629 1.00 95.69 258 MET A N 1
ATOM 1943 C CA . MET A 1 258 ? 17.665 -8.150 -16.857 1.00 95.69 258 MET A CA 1
ATOM 1944 C C . MET A 1 258 ? 17.567 -6.875 -17.716 1.00 95.69 258 MET A C 1
ATOM 1946 O O . MET A 1 258 ? 17.770 -5.769 -17.200 1.00 95.69 258 MET A O 1
ATOM 1950 N N . ALA A 1 259 ? 17.309 -6.998 -19.022 1.00 96.50 259 ALA A N 1
ATOM 1951 C CA . ALA A 1 259 ? 17.353 -5.885 -19.972 1.00 96.50 259 ALA A CA 1
ATOM 1952 C C . ALA A 1 259 ? 16.487 -4.689 -19.542 1.00 96.50 259 ALA A C 1
ATOM 1954 O O . ALA A 1 259 ? 16.958 -3.548 -19.562 1.00 96.50 259 ALA A O 1
ATOM 1955 N N . PHE A 1 260 ? 15.244 -4.930 -19.112 1.00 98.44 260 PHE A N 1
ATOM 1956 C CA . PHE A 1 260 ? 14.316 -3.862 -18.747 1.00 98.44 260 PHE A CA 1
ATOM 1957 C C . PHE A 1 260 ? 14.756 -3.124 -17.484 1.00 98.44 260 PHE A C 1
ATOM 1959 O O . PHE A 1 260 ? 14.878 -1.893 -17.516 1.00 98.44 260 PHE A O 1
ATOM 1966 N N . ILE A 1 261 ? 15.045 -3.843 -16.396 1.00 98.38 261 ILE A N 1
ATOM 1967 C CA . ILE A 1 261 ? 15.402 -3.202 -15.126 1.00 98.38 261 ILE A CA 1
ATOM 1968 C C . ILE A 1 261 ? 16.753 -2.479 -15.188 1.00 98.38 261 ILE A C 1
ATOM 1970 O O . ILE A 1 261 ? 16.922 -1.422 -14.572 1.00 98.38 261 ILE A O 1
ATOM 1974 N N . LEU A 1 262 ? 17.713 -3.000 -15.962 1.00 95.94 262 LEU A N 1
ATOM 1975 C CA . LEU A 1 262 ? 19.007 -2.349 -16.157 1.00 95.94 262 LEU A CA 1
ATOM 1976 C C . LEU A 1 262 ? 18.873 -1.097 -17.022 1.00 95.94 262 LEU A C 1
ATOM 1978 O O . LEU A 1 262 ? 19.401 -0.056 -16.627 1.00 95.94 262 LEU A O 1
ATOM 1982 N N . LYS A 1 263 ? 18.110 -1.146 -18.124 1.00 96.50 263 LYS A N 1
ATOM 1983 C CA . LYS A 1 263 ? 17.792 0.040 -18.937 1.00 96.50 263 LYS A CA 1
ATOM 1984 C C . LYS A 1 263 ? 17.135 1.134 -18.092 1.00 96.50 263 LYS A C 1
ATOM 1986 O O . LYS A 1 263 ? 17.586 2.280 -18.107 1.00 96.50 263 LYS A O 1
ATOM 1991 N N . LEU A 1 264 ? 16.146 0.765 -17.273 1.00 97.81 264 LEU A N 1
ATOM 1992 C CA . LEU A 1 264 ? 15.464 1.678 -16.353 1.00 97.81 264 LEU A CA 1
ATOM 1993 C C . LEU A 1 264 ? 16.449 2.371 -15.393 1.00 97.81 264 LEU A C 1
ATOM 1995 O O . LEU A 1 264 ? 16.364 3.583 -15.183 1.00 97.81 264 LEU A O 1
ATOM 1999 N N . ARG A 1 265 ? 17.409 1.618 -14.834 1.00 97.00 265 ARG A N 1
ATOM 2000 C CA . ARG A 1 265 ? 18.433 2.134 -13.911 1.00 97.00 265 ARG A CA 1
ATOM 2001 C C . ARG A 1 265 ? 19.424 3.072 -14.599 1.00 97.00 265 ARG A C 1
ATOM 2003 O O . ARG A 1 265 ? 19.705 4.153 -14.081 1.00 97.00 265 ARG A O 1
ATOM 2010 N N . VAL A 1 266 ? 20.002 2.650 -15.722 1.00 93.38 266 VAL A N 1
ATOM 2011 C CA . VAL A 1 266 ? 21.133 3.370 -16.332 1.00 93.38 266 VAL A CA 1
ATOM 2012 C C . VAL A 1 266 ? 20.702 4.524 -17.230 1.00 93.38 266 VAL A C 1
ATOM 2014 O O . VAL A 1 266 ? 21.511 5.423 -17.443 1.00 93.38 266 VAL A O 1
ATOM 2017 N N . GLN A 1 267 ? 19.451 4.535 -17.701 1.00 92.88 267 GLN A N 1
ATOM 2018 C CA . GLN A 1 267 ? 18.871 5.666 -18.429 1.00 92.88 267 GLN A CA 1
ATOM 2019 C C . GLN A 1 267 ? 17.989 6.513 -17.515 1.00 92.88 267 GLN A C 1
ATOM 2021 O O . GLN A 1 267 ? 18.391 7.583 -17.071 1.00 92.88 267 GLN A O 1
ATOM 2026 N N . LEU A 1 268 ? 16.786 6.040 -17.187 1.00 95.88 268 LEU A N 1
ATOM 2027 C CA . LEU A 1 268 ? 15.759 6.907 -16.608 1.00 95.88 268 LEU A CA 1
ATOM 2028 C C . LEU A 1 268 ? 16.059 7.304 -15.167 1.00 95.88 268 LEU A C 1
ATOM 2030 O O . LEU A 1 268 ? 15.976 8.485 -14.841 1.00 95.88 268 LEU A O 1
ATOM 2034 N N . LEU A 1 269 ? 16.477 6.374 -14.305 1.00 97.25 269 LEU A N 1
ATOM 2035 C CA . LEU A 1 269 ? 16.869 6.737 -12.941 1.00 97.25 269 LEU A CA 1
ATOM 2036 C C . LEU A 1 269 ? 18.095 7.660 -12.939 1.00 97.25 269 LEU A C 1
ATOM 2038 O O . LEU A 1 269 ? 18.162 8.605 -12.147 1.00 97.25 269 LEU A O 1
ATOM 2042 N N . ARG A 1 270 ? 19.050 7.416 -13.847 1.00 94.88 270 ARG A N 1
ATOM 2043 C CA . ARG A 1 270 ? 20.220 8.276 -14.034 1.00 94.88 270 ARG A CA 1
ATOM 2044 C C . ARG A 1 270 ? 19.788 9.689 -14.442 1.00 94.88 270 ARG A C 1
ATOM 2046 O O . ARG A 1 270 ? 20.212 10.645 -13.795 1.00 94.88 270 ARG A O 1
ATOM 2053 N N . ASP A 1 271 ? 18.941 9.820 -15.450 1.00 94.56 271 ASP A N 1
ATOM 2054 C CA . ASP A 1 271 ? 18.716 11.094 -16.133 1.00 94.56 271 ASP A CA 1
ATOM 2055 C C . ASP A 1 271 ? 17.577 11.911 -15.495 1.00 94.56 271 ASP A C 1
ATOM 2057 O O . ASP A 1 271 ? 17.686 13.131 -15.382 1.00 94.56 271 ASP A O 1
ATOM 2061 N N . ILE A 1 272 ? 16.528 11.253 -14.984 1.00 96.56 272 ILE A N 1
ATOM 2062 C CA . ILE A 1 272 ? 15.424 11.894 -14.243 1.00 96.56 272 ILE A CA 1
ATOM 2063 C C . ILE A 1 272 ? 15.805 12.114 -12.772 1.00 96.56 272 ILE A C 1
ATOM 2065 O O . ILE A 1 272 ? 15.389 13.095 -12.157 1.00 96.56 272 ILE A O 1
ATOM 2069 N N . GLY A 1 273 ? 16.600 11.213 -12.184 1.00 96.50 273 GLY A N 1
ATOM 2070 C CA . GLY A 1 273 ? 17.102 11.370 -10.817 1.00 96.50 273 GLY A CA 1
ATOM 2071 C C . GLY A 1 273 ? 16.074 11.103 -9.715 1.00 96.50 273 GLY A C 1
ATOM 2072 O O . GLY A 1 273 ? 16.265 11.553 -8.586 1.00 96.50 273 GLY A O 1
ATOM 2073 N N . ALA A 1 274 ? 14.999 10.361 -9.998 1.00 97.62 274 ALA A N 1
ATOM 2074 C CA . ALA A 1 274 ? 13.976 9.989 -9.016 1.00 97.62 274 ALA A CA 1
ATOM 2075 C C . ALA A 1 274 ? 14.439 8.858 -8.066 1.00 97.62 274 ALA A C 1
ATOM 2077 O O . ALA A 1 274 ? 13.758 7.846 -7.902 1.00 97.62 274 ALA A O 1
ATOM 2078 N N . SER A 1 275 ? 15.611 9.021 -7.447 1.00 97.62 275 SER A N 1
ATOM 2079 C CA . SER A 1 275 ? 16.261 8.022 -6.590 1.00 97.62 275 SER A CA 1
ATOM 2080 C C . SER A 1 275 ? 15.662 7.938 -5.191 1.00 97.62 275 SER A C 1
ATOM 2082 O O . SER A 1 275 ? 15.381 8.961 -4.564 1.00 97.62 275 SER A O 1
ATOM 2084 N N . LEU A 1 276 ? 15.526 6.715 -4.676 1.00 98.62 276 LEU A N 1
ATOM 2085 C CA . LEU A 1 276 ? 15.142 6.459 -3.290 1.00 98.62 276 LEU A CA 1
ATOM 2086 C C . LEU A 1 276 ? 16.288 6.820 -2.330 1.00 98.62 276 LEU A C 1
ATOM 2088 O O . LEU A 1 276 ? 17.447 6.496 -2.584 1.00 98.62 276 LEU A O 1
ATOM 2092 N N . SER A 1 277 ? 15.975 7.472 -1.207 1.00 98.31 277 SER A N 1
ATOM 2093 C CA . SER A 1 277 ? 16.987 7.770 -0.188 1.00 98.31 277 SER A CA 1
ATOM 2094 C C . SER A 1 277 ? 17.370 6.496 0.592 1.00 98.31 277 SER A C 1
ATOM 2096 O O . SER A 1 277 ? 16.501 5.659 0.852 1.00 98.31 277 SER A O 1
ATOM 2098 N N . PRO A 1 278 ? 18.635 6.338 1.029 1.00 98.56 278 PRO A N 1
ATOM 2099 C CA . PRO A 1 278 ? 19.036 5.190 1.847 1.00 98.56 278 PRO A CA 1
ATOM 2100 C C . PRO A 1 278 ? 18.300 5.141 3.195 1.00 98.56 278 PRO A C 1
ATOM 2102 O O . PRO A 1 278 ? 17.977 4.056 3.671 1.00 98.56 278 PRO A O 1
ATOM 2105 N N . GLN A 1 279 ? 17.955 6.295 3.779 1.00 98.62 279 GLN A N 1
ATOM 2106 C CA . GLN A 1 279 ? 17.136 6.355 4.992 1.00 98.62 279 GLN A CA 1
ATOM 2107 C C . GLN A 1 279 ? 15.721 5.806 4.754 1.00 98.62 279 GLN A C 1
ATOM 2109 O O . GLN A 1 279 ? 15.215 5.034 5.568 1.00 98.62 279 GLN A O 1
ATOM 2114 N N . ASN A 1 280 ? 15.098 6.163 3.625 1.00 98.75 280 ASN A N 1
ATOM 2115 C CA . ASN A 1 280 ? 13.775 5.660 3.268 1.00 98.75 280 ASN A CA 1
ATOM 2116 C C . ASN A 1 280 ? 13.844 4.161 2.969 1.00 98.75 280 ASN A C 1
ATOM 2118 O O . ASN A 1 280 ? 13.029 3.413 3.490 1.00 98.75 280 ASN A O 1
ATOM 2122 N N . ALA A 1 281 ? 14.838 3.699 2.204 1.00 98.75 281 ALA A N 1
ATOM 2123 C CA . ALA A 1 281 ? 15.039 2.271 1.954 1.00 98.75 281 ALA A CA 1
ATOM 2124 C C . ALA A 1 281 ? 15.194 1.474 3.257 1.00 98.75 281 ALA A C 1
ATOM 2126 O O . ALA A 1 281 ? 14.563 0.431 3.412 1.00 98.75 281 ALA A O 1
ATOM 2127 N N . PHE A 1 282 ? 15.960 1.989 4.225 1.00 98.62 282 PHE A N 1
ATOM 2128 C CA . PHE A 1 282 ? 16.077 1.372 5.544 1.00 98.62 282 PHE A CA 1
ATOM 2129 C C . PHE A 1 282 ? 14.724 1.282 6.264 1.00 98.62 282 PHE A C 1
ATOM 2131 O O . PHE A 1 282 ? 14.367 0.216 6.758 1.00 98.62 282 PHE A O 1
ATOM 2138 N N . GLN 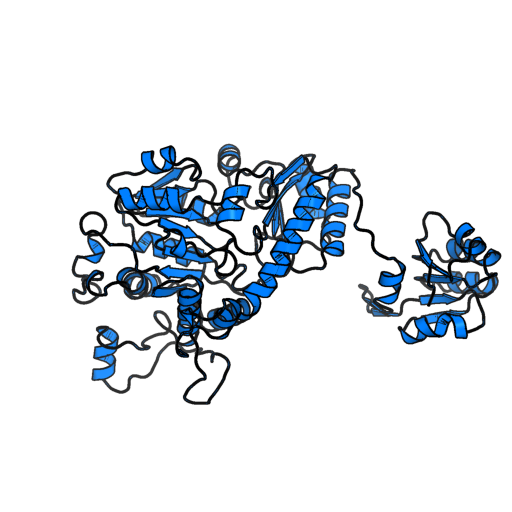A 1 283 ? 13.935 2.361 6.288 1.00 98.69 283 GLN A N 1
ATOM 2139 C CA . GLN A 1 283 ? 12.599 2.352 6.899 1.00 98.69 283 GLN A CA 1
ATOM 2140 C C . GLN A 1 283 ? 11.637 1.383 6.195 1.00 98.69 283 GLN A C 1
ATOM 2142 O O . GLN A 1 283 ? 10.902 0.657 6.860 1.00 98.69 283 GLN A O 1
ATOM 2147 N N . LEU A 1 284 ? 11.673 1.320 4.862 1.00 98.81 284 LEU A N 1
ATOM 2148 C CA . LEU A 1 284 ? 10.871 0.378 4.078 1.00 98.81 284 LEU A CA 1
ATOM 2149 C C . LEU A 1 284 ? 11.282 -1.075 4.348 1.00 98.81 284 LEU A C 1
ATOM 2151 O O . LEU A 1 284 ? 10.417 -1.940 4.445 1.00 98.81 284 LEU A O 1
ATOM 2155 N N . LEU A 1 285 ? 12.577 -1.346 4.543 1.00 98.50 285 LEU A N 1
ATOM 2156 C CA . LEU A 1 285 ? 13.057 -2.654 4.993 1.00 98.50 285 LEU A CA 1
ATOM 2157 C C . LEU A 1 285 ? 12.458 -3.029 6.355 1.00 98.50 285 LEU A C 1
ATOM 2159 O O . LEU A 1 285 ? 12.000 -4.157 6.498 1.00 98.50 285 LEU A O 1
ATOM 2163 N N . GLN A 1 286 ? 12.396 -2.096 7.317 1.00 98.19 286 GLN A N 1
ATOM 2164 C CA . GLN A 1 286 ? 11.757 -2.353 8.620 1.00 98.19 286 GLN A CA 1
ATOM 2165 C C . GLN A 1 286 ? 10.256 -2.647 8.470 1.00 98.19 286 GLN A C 1
ATOM 2167 O O . GLN A 1 286 ? 9.717 -3.535 9.130 1.00 98.19 286 GLN A O 1
ATOM 2172 N N . GLY A 1 287 ? 9.580 -1.935 7.565 1.00 98.44 287 GLY A N 1
ATOM 2173 C CA . GLY A 1 287 ? 8.191 -2.215 7.210 1.00 98.44 287 GLY A CA 1
ATOM 2174 C C . GLY A 1 287 ? 8.011 -3.633 6.659 1.00 98.44 287 GLY A C 1
ATOM 2175 O O . GLY A 1 287 ? 7.156 -4.375 7.150 1.00 98.44 287 GLY A O 1
ATOM 2176 N N . LEU A 1 288 ? 8.852 -4.054 5.706 1.00 98.19 288 LEU A N 1
ATOM 2177 C CA . LEU A 1 288 ? 8.794 -5.391 5.103 1.00 98.19 288 LEU A CA 1
ATOM 2178 C C . LEU A 1 288 ? 8.916 -6.519 6.131 1.00 98.19 288 LEU A C 1
ATOM 2180 O O . LEU A 1 288 ? 8.194 -7.505 6.022 1.00 98.19 288 LEU A O 1
ATOM 2184 N N . GLU A 1 289 ? 9.764 -6.374 7.150 1.00 97.75 289 GLU A N 1
ATOM 2185 C CA . GLU A 1 289 ? 9.983 -7.422 8.161 1.00 97.75 289 GLU A CA 1
ATOM 2186 C C . GLU A 1 289 ? 8.701 -7.844 8.899 1.00 97.75 289 GLU A C 1
ATOM 2188 O O . GLU A 1 289 ? 8.602 -8.974 9.372 1.00 97.75 289 GLU A O 1
ATOM 2193 N N . THR A 1 290 ? 7.694 -6.967 8.953 1.00 98.06 290 THR A N 1
ATOM 2194 C CA . THR A 1 290 ? 6.403 -7.218 9.616 1.00 98.06 290 THR A CA 1
ATOM 2195 C C . THR A 1 290 ? 5.219 -7.272 8.650 1.00 98.06 290 THR A C 1
ATOM 2197 O O . THR A 1 290 ? 4.074 -7.343 9.096 1.00 98.06 290 THR A O 1
ATOM 2200 N N . LEU A 1 291 ? 5.460 -7.236 7.333 1.00 98.25 291 LEU A N 1
ATOM 2201 C CA . LEU A 1 291 ? 4.400 -7.098 6.331 1.00 98.25 291 LEU A CA 1
ATOM 2202 C C . LEU A 1 291 ? 3.341 -8.202 6.430 1.00 98.25 291 LEU A C 1
ATOM 2204 O O . LEU A 1 291 ? 2.160 -7.876 6.460 1.00 98.25 291 LEU A O 1
ATOM 2208 N N . SER A 1 292 ? 3.733 -9.478 6.523 1.00 95.94 292 SER A N 1
ATOM 2209 C CA . SER A 1 292 ? 2.770 -10.587 6.609 1.00 95.94 292 SER A CA 1
ATOM 2210 C C . SER A 1 292 ? 1.884 -10.488 7.855 1.00 95.94 292 SER A C 1
ATOM 2212 O O . SER A 1 292 ? 0.665 -10.546 7.737 1.00 95.94 292 SER A O 1
ATOM 2214 N N . LEU A 1 293 ? 2.475 -10.221 9.024 1.00 97.25 293 LEU A N 1
ATOM 2215 C CA . LEU A 1 293 ? 1.747 -10.074 10.293 1.00 97.25 293 LEU A CA 1
ATOM 2216 C C . LEU A 1 293 ? 0.743 -8.915 10.252 1.00 97.25 293 LEU A C 1
ATOM 2218 O O . LEU A 1 293 ? -0.392 -9.039 10.712 1.00 97.25 293 LEU A O 1
ATOM 2222 N N . ARG A 1 294 ? 1.156 -7.774 9.686 1.00 98.38 294 ARG A N 1
ATOM 2223 C CA . ARG A 1 294 ? 0.273 -6.614 9.528 1.00 98.38 294 ARG A CA 1
ATOM 2224 C C . ARG A 1 294 ? -0.847 -6.920 8.540 1.00 98.38 294 ARG A C 1
ATOM 2226 O O . ARG A 1 294 ? -1.999 -6.627 8.840 1.00 98.38 294 ARG A O 1
ATOM 2233 N N . MET A 1 295 ? -0.540 -7.541 7.400 1.00 98.12 295 MET A N 1
ATOM 2234 C CA . MET A 1 295 ? -1.549 -7.888 6.397 1.00 98.12 295 MET A CA 1
ATOM 2235 C C . MET A 1 295 ? -2.564 -8.913 6.906 1.00 98.12 295 MET A C 1
ATOM 2237 O O . MET A 1 295 ? -3.738 -8.794 6.575 1.00 98.12 295 MET A O 1
ATOM 2241 N N . GLU A 1 296 ? -2.172 -9.870 7.748 1.00 97.50 296 GLU A N 1
ATOM 2242 C CA . GLU A 1 296 ? -3.122 -10.771 8.414 1.00 97.50 296 GLU A CA 1
ATOM 2243 C C . GLU A 1 296 ? -4.152 -9.984 9.237 1.00 97.50 296 GLU A C 1
ATOM 2245 O O . GLU A 1 296 ? -5.358 -10.147 9.042 1.00 97.50 296 GLU A O 1
ATOM 2250 N N . ARG A 1 297 ? -3.697 -9.080 10.115 1.00 98.44 297 ARG A N 1
ATOM 2251 C CA . ARG A 1 297 ? -4.596 -8.271 10.951 1.00 98.44 297 ARG A CA 1
ATOM 2252 C C . ARG A 1 297 ? -5.433 -7.286 10.128 1.00 98.44 297 ARG A C 1
ATOM 2254 O O . ARG A 1 297 ? -6.632 -7.192 10.372 1.00 98.44 297 ARG A O 1
ATOM 2261 N N . HIS A 1 298 ? -4.844 -6.604 9.144 1.00 98.69 298 HIS A N 1
ATOM 2262 C CA . HIS A 1 298 ? -5.581 -5.712 8.243 1.00 98.69 298 HIS A CA 1
ATOM 2263 C C . HIS A 1 298 ? -6.736 -6.441 7.544 1.00 98.69 298 HIS A C 1
ATOM 2265 O O . HIS A 1 298 ? -7.861 -5.951 7.535 1.00 98.69 298 HIS A O 1
ATOM 2271 N N . GLN A 1 299 ? -6.474 -7.630 6.989 1.00 98.25 299 GLN A N 1
ATOM 2272 C CA . GLN A 1 299 ? -7.479 -8.412 6.264 1.00 98.25 299 GLN A CA 1
ATOM 2273 C C . GLN A 1 299 ? -8.559 -8.973 7.195 1.00 98.25 299 GLN A C 1
ATOM 2275 O O . GLN A 1 299 ? -9.739 -8.950 6.850 1.00 98.25 299 GLN A O 1
ATOM 2280 N N . GLN A 1 300 ? -8.184 -9.428 8.396 1.00 98.19 300 GLN A N 1
ATOM 2281 C CA . GLN A 1 300 ? -9.142 -9.871 9.414 1.00 98.19 300 GLN A CA 1
ATOM 2282 C C . GLN A 1 300 ? -10.087 -8.741 9.833 1.00 98.19 300 GLN A C 1
ATOM 2284 O O . GLN A 1 300 ? -11.301 -8.945 9.872 1.00 98.19 300 GLN A O 1
ATOM 2289 N N . ASN A 1 301 ? -9.542 -7.556 10.122 1.00 98.50 301 ASN A N 1
ATOM 2290 C CA . ASN A 1 301 ? -10.340 -6.392 10.494 1.00 98.50 301 ASN A CA 1
ATOM 2291 C C . ASN A 1 301 ? -11.235 -5.946 9.330 1.00 98.50 301 ASN A C 1
ATOM 2293 O O . ASN A 1 301 ? -12.421 -5.712 9.542 1.00 98.50 301 ASN A O 1
ATOM 2297 N N . ALA A 1 302 ? -10.706 -5.880 8.104 1.00 98.44 302 ALA A N 1
ATOM 2298 C CA . ALA A 1 302 ? -11.472 -5.467 6.928 1.00 98.44 302 ALA A CA 1
ATOM 2299 C C . ALA A 1 302 ? -12.646 -6.406 6.636 1.00 98.44 302 ALA A C 1
ATOM 2301 O O . ALA A 1 302 ? -13.755 -5.932 6.400 1.00 98.44 302 ALA A O 1
ATOM 2302 N N . LYS A 1 303 ? -12.433 -7.724 6.727 1.00 97.81 303 LYS A N 1
ATOM 2303 C CA . LYS A 1 303 ? -13.500 -8.710 6.544 1.00 97.81 303 LYS A CA 1
ATOM 2304 C C . LYS A 1 303 ? -14.617 -8.534 7.574 1.00 97.81 303 LYS A C 1
ATOM 2306 O O . LYS A 1 303 ? -15.772 -8.386 7.187 1.00 97.81 303 LYS A O 1
ATOM 2311 N N . LYS A 1 304 ? -14.270 -8.495 8.867 1.00 97.44 304 LYS A N 1
ATOM 2312 C CA . LYS A 1 304 ? -15.252 -8.293 9.946 1.00 97.44 304 LYS A CA 1
ATOM 2313 C C . LYS A 1 304 ? -16.013 -6.977 9.782 1.00 97.44 304 LYS A C 1
ATOM 2315 O O . LYS A 1 304 ? -17.212 -6.922 10.033 1.00 97.44 304 LYS A O 1
ATOM 2320 N N . LEU A 1 305 ? -15.319 -5.922 9.354 1.00 97.81 305 LEU A N 1
ATOM 2321 C CA . LEU A 1 305 ? -15.917 -4.608 9.149 1.00 97.81 305 LEU A CA 1
ATOM 2322 C C . LEU A 1 305 ? -16.902 -4.608 7.981 1.00 97.81 305 LEU A C 1
ATOM 2324 O O . LEU A 1 305 ? -17.995 -4.073 8.119 1.00 97.81 305 LEU A O 1
ATOM 2328 N N . ALA A 1 306 ? -16.545 -5.234 6.858 1.00 97.81 306 ALA A N 1
ATOM 2329 C CA . ALA A 1 306 ? -17.437 -5.373 5.712 1.00 97.81 306 ALA A CA 1
ATOM 2330 C C . ALA A 1 306 ? -18.704 -6.171 6.070 1.00 97.81 306 ALA A C 1
ATOM 2332 O O . ALA A 1 306 ? -19.808 -5.757 5.718 1.00 97.81 306 ALA A O 1
ATOM 2333 N N . GLU A 1 307 ? -18.561 -7.271 6.818 1.00 95.75 307 GLU A N 1
ATOM 2334 C CA . GLU A 1 307 ? -19.689 -8.073 7.313 1.00 95.75 307 GLU A CA 1
ATOM 2335 C C . GLU A 1 307 ? -20.598 -7.259 8.251 1.00 95.75 307 GLU A C 1
ATOM 2337 O O . GLU A 1 307 ? -21.817 -7.277 8.092 1.00 95.75 307 GLU A O 1
ATOM 2342 N N . ALA A 1 308 ? -20.020 -6.495 9.186 1.00 95.69 308 ALA A N 1
ATOM 2343 C CA . ALA A 1 308 ? -20.781 -5.660 10.115 1.00 95.69 308 ALA A CA 1
ATOM 2344 C C . ALA A 1 308 ? -21.524 -4.512 9.406 1.00 95.69 308 ALA A C 1
ATOM 2346 O O . ALA A 1 308 ? -22.707 -4.289 9.659 1.00 95.69 308 ALA A O 1
ATOM 2347 N N . LEU A 1 309 ? -20.860 -3.822 8.469 1.00 96.81 309 LEU A N 1
ATOM 2348 C CA . LEU A 1 309 ? -21.462 -2.732 7.693 1.00 96.81 309 LEU A CA 1
ATOM 2349 C C . LEU A 1 309 ? -22.588 -3.215 6.773 1.00 96.81 309 LEU A C 1
ATOM 2351 O O . LEU A 1 309 ? -23.540 -2.474 6.554 1.00 96.81 309 LEU A O 1
ATOM 2355 N N . SER A 1 310 ? -22.525 -4.455 6.279 1.00 94.62 310 SER A N 1
ATOM 2356 C CA . SER A 1 310 ? -23.561 -5.013 5.393 1.00 94.62 310 SER A CA 1
ATOM 2357 C C . SER A 1 310 ? -24.928 -5.154 6.080 1.00 94.62 310 SER A C 1
ATOM 2359 O O . SER A 1 310 ? -25.949 -5.231 5.404 1.00 94.62 310 SER A O 1
ATOM 2361 N N . GLY A 1 311 ? -24.962 -5.178 7.418 1.00 90.31 311 GLY A N 1
ATOM 2362 C CA . GLY A 1 311 ? -26.190 -5.188 8.218 1.00 90.31 311 GLY A CA 1
ATOM 2363 C C . GLY A 1 311 ? -26.565 -3.836 8.837 1.00 90.31 311 GLY A C 1
ATOM 2364 O O . GLY A 1 311 ? -27.510 -3.784 9.625 1.00 90.31 311 GLY A O 1
ATOM 2365 N N . HIS A 1 312 ? -25.828 -2.761 8.545 1.00 94.88 312 HIS A N 1
ATOM 2366 C CA . HIS A 1 312 ? -25.989 -1.473 9.219 1.00 94.88 312 HIS A CA 1
ATOM 2367 C C . HIS A 1 312 ? -27.096 -0.620 8.559 1.00 94.88 312 HIS A C 1
ATOM 2369 O O . HIS A 1 312 ? -27.031 -0.376 7.358 1.00 94.88 312 HIS A O 1
ATOM 2375 N N . PRO A 1 313 ? -28.087 -0.087 9.307 1.00 94.69 313 PRO A N 1
ATOM 2376 C CA . PRO A 1 313 ? -29.233 0.631 8.726 1.00 94.69 313 PRO A CA 1
ATOM 2377 C C . PRO A 1 313 ? -28.876 1.946 8.014 1.00 94.69 313 PRO A C 1
ATOM 2379 O O . PRO A 1 313 ? -29.571 2.341 7.086 1.00 94.69 313 PRO A O 1
ATOM 2382 N N . GLY A 1 314 ? -27.801 2.619 8.432 1.00 95.69 314 GLY A N 1
ATOM 2383 C CA . GLY A 1 314 ? -27.258 3.813 7.765 1.00 95.69 314 GLY A CA 1
ATOM 2384 C C . GLY A 1 314 ? -26.343 3.550 6.559 1.00 95.69 314 GLY A C 1
ATOM 2385 O O . GLY A 1 314 ? -25.707 4.488 6.077 1.00 95.69 314 GLY A O 1
ATOM 2386 N N . VAL A 1 315 ? -26.224 2.298 6.099 1.00 97.19 315 VAL A N 1
ATOM 2387 C CA . VAL A 1 315 ? -25.350 1.893 4.987 1.00 97.19 315 VAL A CA 1
ATOM 2388 C C . VAL A 1 315 ? -26.189 1.302 3.853 1.00 97.19 315 VAL A C 1
ATOM 2390 O O . VAL A 1 315 ? -26.918 0.335 4.052 1.00 97.19 315 VAL A O 1
ATOM 2393 N N . SER A 1 316 ? -26.061 1.868 2.652 1.00 96.56 316 SER A N 1
ATOM 2394 C CA . SER A 1 316 ? -26.860 1.502 1.474 1.00 96.56 316 SER A CA 1
ATOM 2395 C C . SER A 1 316 ? -26.279 0.311 0.703 1.00 96.56 316 SER A C 1
ATOM 2397 O O . SER A 1 316 ? -27.009 -0.498 0.128 1.00 96.56 316 SER A O 1
ATOM 2399 N N . TRP A 1 317 ? -24.951 0.190 0.680 1.00 96.50 317 TRP A N 1
ATOM 2400 C CA . TRP A 1 317 ? -24.215 -0.902 0.045 1.00 96.50 317 TRP A CA 1
ATOM 2401 C C . TRP A 1 317 ? -22.805 -1.013 0.626 1.00 96.50 317 TRP A C 1
ATOM 2403 O O . TRP A 1 317 ? -22.247 -0.036 1.124 1.00 96.50 317 TRP A O 1
ATOM 2413 N N . VAL A 1 318 ? -22.194 -2.194 0.500 1.00 97.12 318 VAL A N 1
ATOM 2414 C CA . VAL A 1 318 ? -20.790 -2.447 0.852 1.00 97.12 318 VAL A CA 1
ATOM 2415 C C . VAL A 1 318 ? -20.079 -3.079 -0.341 1.00 97.12 318 VAL A C 1
ATOM 2417 O O . VAL A 1 318 ? -20.611 -3.962 -1.008 1.00 97.12 318 VAL A O 1
ATOM 2420 N N . LYS A 1 319 ? -18.858 -2.624 -0.621 1.00 96.62 319 LYS A N 1
ATOM 2421 C CA . LYS A 1 319 ? -17.938 -3.223 -1.589 1.00 96.62 319 LYS A CA 1
ATOM 2422 C C . LYS A 1 319 ? -16.690 -3.695 -0.859 1.00 96.62 319 LYS A C 1
ATOM 2424 O O . LYS A 1 319 ? -15.924 -2.895 -0.319 1.00 96.62 319 LYS A O 1
ATOM 2429 N N . TYR A 1 320 ? -16.497 -5.006 -0.869 1.00 97.75 320 TYR A N 1
ATOM 2430 C CA . TYR A 1 320 ? -15.303 -5.678 -0.382 1.00 97.75 320 TYR A CA 1
ATOM 2431 C C . TYR A 1 320 ? -15.155 -7.013 -1.126 1.00 97.75 320 TYR A C 1
ATOM 2433 O O . TYR A 1 320 ? -16.125 -7.772 -1.148 1.00 97.75 320 TYR A O 1
ATOM 2441 N N . PRO A 1 321 ? -13.984 -7.357 -1.699 1.00 96.88 321 PRO A N 1
ATOM 2442 C CA . PRO A 1 321 ? -13.841 -8.584 -2.492 1.00 96.88 321 PRO A CA 1
ATOM 2443 C C . PRO A 1 321 ? -14.092 -9.877 -1.702 1.00 96.88 321 PRO A C 1
ATOM 2445 O O . PRO A 1 321 ? -14.351 -10.921 -2.291 1.00 96.88 321 PRO A O 1
ATOM 2448 N N . GLY A 1 322 ? -14.023 -9.823 -0.368 1.00 96.25 322 GLY A N 1
ATOM 2449 C CA . GLY A 1 322 ? -14.302 -10.970 0.497 1.00 96.25 322 GLY A CA 1
ATOM 2450 C C . GLY A 1 322 ? -15.782 -11.255 0.740 1.00 96.25 322 GLY A C 1
ATOM 2451 O O . GLY A 1 322 ? -16.085 -12.283 1.341 1.00 96.25 322 GLY A O 1
ATOM 2452 N N . LEU A 1 323 ? -16.686 -10.380 0.292 1.00 96.94 323 LEU A N 1
ATOM 2453 C CA . LEU A 1 323 ? -18.126 -10.623 0.315 1.00 96.94 323 LEU A CA 1
ATOM 2454 C C . LEU A 1 323 ? -18.530 -11.483 -0.889 1.00 96.94 323 LEU A C 1
ATOM 2456 O O . LEU A 1 323 ? -18.093 -11.225 -2.009 1.00 96.94 323 LEU A O 1
ATOM 2460 N N . THR A 1 324 ? -19.368 -12.495 -0.667 1.00 95.56 324 THR A N 1
ATOM 2461 C CA . THR A 1 324 ? -19.744 -13.494 -1.688 1.00 95.56 324 THR A CA 1
ATOM 2462 C C . THR A 1 324 ? -20.514 -12.914 -2.873 1.00 95.56 324 THR A C 1
ATOM 2464 O O . THR A 1 324 ? -20.477 -13.446 -3.976 1.00 95.56 324 THR A O 1
ATOM 2467 N N . GLU A 1 325 ? -21.219 -11.815 -2.642 1.00 93.44 325 GLU A N 1
ATOM 2468 C CA . GLU A 1 325 ? -21.995 -11.058 -3.615 1.00 93.44 325 GLU A CA 1
ATOM 2469 C C . GLU A 1 325 ? -21.135 -10.078 -4.424 1.00 93.44 325 GLU A C 1
ATOM 2471 O O . GLU A 1 325 ? -21.609 -9.515 -5.412 1.00 93.44 325 GLU A O 1
ATOM 2476 N N . HIS A 1 326 ? -19.875 -9.864 -4.028 1.00 95.25 326 HIS A N 1
ATOM 2477 C CA . HIS A 1 326 ? -18.976 -8.989 -4.762 1.00 95.25 326 HIS A CA 1
ATOM 2478 C C . HIS A 1 326 ? -18.623 -9.624 -6.118 1.00 95.25 326 HIS A C 1
ATOM 2480 O O . HIS A 1 326 ? -18.161 -10.766 -6.147 1.00 95.25 326 HIS A O 1
ATOM 2486 N N . PRO A 1 327 ? -18.732 -8.905 -7.254 1.00 92.81 327 PRO A N 1
ATOM 2487 C CA . PRO A 1 327 ? -18.496 -9.503 -8.573 1.00 92.81 327 PRO A CA 1
ATOM 2488 C C . PRO A 1 327 ? -17.091 -10.096 -8.749 1.00 92.81 327 PRO A C 1
ATOM 2490 O O . PRO A 1 327 ? -16.901 -11.054 -9.490 1.00 92.81 327 PRO A O 1
ATOM 2493 N N . ALA A 1 328 ? -16.101 -9.537 -8.049 1.00 93.81 328 ALA A N 1
ATOM 2494 C CA . ALA A 1 328 ? -14.726 -10.028 -8.075 1.00 93.81 328 ALA A CA 1
ATOM 2495 C C . ALA A 1 328 ? -14.420 -11.133 -7.044 1.00 93.81 328 ALA A C 1
ATOM 2497 O O . ALA A 1 328 ? -13.252 -11.481 -6.911 1.00 93.81 328 ALA A O 1
ATOM 2498 N N . HIS A 1 329 ? -15.402 -11.669 -6.305 1.00 97.25 329 HIS A N 1
ATOM 2499 C CA . HIS A 1 329 ? -15.152 -12.632 -5.222 1.00 97.25 329 HIS A CA 1
ATOM 2500 C C . HIS A 1 329 ? -14.375 -13.868 -5.692 1.00 97.25 329 HIS A C 1
ATOM 2502 O O . HIS A 1 329 ? -13.362 -14.226 -5.098 1.00 97.25 329 HIS A O 1
ATOM 2508 N N . GLU A 1 330 ? -14.792 -14.469 -6.808 1.00 97.81 330 GLU A N 1
ATOM 2509 C CA . GLU A 1 330 ? -14.144 -15.664 -7.365 1.00 97.81 330 GLU A CA 1
ATOM 2510 C C . GLU A 1 330 ? -12.708 -15.383 -7.835 1.00 97.81 330 GLU A C 1
ATOM 2512 O O . GLU A 1 330 ? -11.794 -16.163 -7.571 1.00 97.81 330 GLU A O 1
ATOM 2517 N N . LEU A 1 331 ? -12.475 -14.238 -8.488 1.00 97.50 331 LEU A N 1
ATOM 2518 C CA . LEU A 1 331 ? -11.126 -13.819 -8.891 1.00 97.50 331 LEU A CA 1
ATOM 2519 C C . LEU A 1 331 ? -10.254 -13.514 -7.672 1.00 97.50 331 LEU A C 1
ATOM 2521 O O . LEU A 1 331 ? -9.081 -13.879 -7.641 1.00 97.50 331 LEU A O 1
ATOM 2525 N N . ALA A 1 332 ? -10.828 -12.889 -6.647 1.00 97.44 332 ALA A N 1
ATOM 2526 C CA . ALA A 1 332 ? -10.137 -12.606 -5.405 1.00 97.44 332 ALA A CA 1
ATOM 2527 C C . ALA A 1 332 ? -9.745 -13.902 -4.681 1.00 97.44 332 ALA A C 1
ATOM 2529 O O . ALA A 1 332 ? -8.593 -14.049 -4.295 1.00 97.44 332 ALA A O 1
ATOM 2530 N N . ALA A 1 333 ? -10.649 -14.879 -4.585 1.00 97.50 333 ALA A N 1
ATOM 2531 C CA . ALA A 1 333 ? -10.361 -16.194 -4.012 1.00 97.50 333 ALA A CA 1
ATOM 2532 C C . ALA A 1 333 ? -9.320 -16.986 -4.826 1.00 97.50 333 ALA A C 1
ATOM 2534 O O . ALA A 1 333 ? -8.582 -17.796 -4.267 1.00 97.50 333 ALA A O 1
ATOM 2535 N N . LYS A 1 334 ? -9.251 -16.755 -6.144 1.00 97.81 334 LYS A N 1
ATOM 2536 C CA . LYS A 1 334 ? -8.267 -17.372 -7.043 1.00 97.81 334 LYS A CA 1
ATOM 2537 C C . LYS A 1 334 ? -6.864 -16.777 -6.892 1.00 97.81 334 LYS A C 1
ATOM 2539 O O . LYS A 1 334 ? -5.895 -17.526 -6.981 1.00 97.81 334 LYS A O 1
ATOM 2544 N N . TYR A 1 335 ? -6.754 -15.457 -6.728 1.00 97.88 335 TYR A N 1
ATOM 2545 C CA . TYR A 1 335 ? -5.480 -14.735 -6.847 1.00 97.88 335 TYR A CA 1
ATOM 2546 C C . TYR A 1 335 ? -4.930 -14.150 -5.542 1.00 97.88 335 TYR A C 1
ATOM 2548 O O . TYR A 1 335 ? -3.745 -13.823 -5.489 1.00 97.88 335 TYR A O 1
ATOM 2556 N N . LEU A 1 336 ? -5.754 -13.983 -4.506 1.00 97.56 336 LEU A N 1
ATOM 2557 C CA . LEU A 1 336 ? -5.347 -13.367 -3.243 1.00 97.56 336 LEU A CA 1
ATOM 2558 C C . LEU A 1 336 ? -5.144 -14.426 -2.149 1.00 97.56 336 LEU A C 1
ATOM 2560 O O . LEU A 1 336 ? -6.035 -15.214 -1.835 1.00 97.56 336 LEU A O 1
ATOM 2564 N N . ASP A 1 337 ? -3.968 -14.410 -1.525 1.00 94.00 337 ASP A N 1
ATOM 2565 C CA . ASP A 1 337 ? -3.586 -15.317 -0.444 1.00 94.00 337 ASP A CA 1
ATOM 2566 C C . ASP A 1 337 ? -3.959 -14.755 0.940 1.00 94.00 337 ASP A C 1
ATOM 2568 O O . ASP A 1 337 ? -3.592 -13.641 1.315 1.00 94.00 337 ASP A O 1
ATOM 2572 N N . GLY A 1 338 ? -4.591 -15.577 1.782 1.00 91.56 338 GLY A N 1
ATOM 2573 C CA . GLY A 1 338 ? -4.781 -15.285 3.212 1.00 91.56 338 GLY A CA 1
ATOM 2574 C C . GLY A 1 338 ? -5.871 -14.256 3.548 1.00 91.56 338 GLY A C 1
ATOM 2575 O O . GLY A 1 338 ? -6.177 -14.068 4.727 1.00 91.56 338 GLY A O 1
ATOM 2576 N N . GLY A 1 339 ? -6.490 -13.627 2.549 1.00 93.94 339 GLY A N 1
ATOM 2577 C CA . GLY A 1 339 ? -7.610 -12.704 2.710 1.00 93.94 339 GLY A CA 1
ATOM 2578 C C . GLY A 1 339 ? -7.924 -11.947 1.419 1.00 93.94 339 GLY A C 1
ATOM 2579 O O . GLY A 1 339 ? -7.490 -12.336 0.341 1.00 93.94 339 GLY A O 1
ATOM 2580 N N . TYR A 1 340 ? -8.698 -10.867 1.535 1.00 96.75 340 TYR A N 1
ATOM 2581 C CA . TYR A 1 340 ? -9.272 -10.145 0.391 1.00 96.75 340 TYR A CA 1
ATOM 2582 C C . TYR A 1 340 ? -8.874 -8.660 0.369 1.00 96.75 340 TYR A C 1
ATOM 2584 O O . TYR A 1 340 ? -9.620 -7.801 -0.099 1.00 96.75 340 TYR A O 1
ATOM 2592 N N . GLY A 1 341 ? -7.698 -8.345 0.920 1.00 95.81 341 GLY A N 1
ATOM 2593 C CA . GLY A 1 341 ? -7.212 -6.973 1.059 1.00 95.81 341 GLY A CA 1
ATOM 2594 C C . GLY A 1 341 ? -7.792 -6.222 2.265 1.00 95.81 341 GLY A C 1
ATOM 2595 O O . GLY A 1 341 ? -8.503 -6.780 3.105 1.00 95.81 341 GLY A O 1
ATOM 2596 N N . ALA A 1 342 ? -7.427 -4.941 2.360 1.00 97.50 342 ALA A N 1
ATOM 2597 C CA . ALA A 1 342 ? -7.614 -4.102 3.551 1.00 97.50 342 ALA A CA 1
ATOM 2598 C C . ALA A 1 342 ? -8.449 -2.832 3.306 1.00 97.50 342 ALA A C 1
ATOM 2600 O O . ALA A 1 342 ? -8.503 -1.950 4.165 1.00 97.50 342 ALA A O 1
ATOM 2601 N N . ILE A 1 343 ? -9.050 -2.710 2.120 1.00 98.06 343 ILE A N 1
ATOM 2602 C CA . ILE A 1 343 ? -9.900 -1.575 1.761 1.00 98.06 343 ILE A CA 1
ATOM 2603 C C . ILE A 1 343 ? -11.350 -2.028 1.742 1.00 98.06 343 ILE A C 1
ATOM 2605 O O . ILE A 1 343 ? -11.670 -3.024 1.101 1.00 98.06 343 ILE A O 1
ATOM 2609 N N . VAL A 1 344 ? -12.209 -1.275 2.421 1.00 98.25 344 VAL A N 1
ATOM 2610 C CA . VAL A 1 344 ? -13.662 -1.458 2.406 1.00 98.25 344 VAL A CA 1
ATOM 2611 C C . VAL A 1 344 ? -14.280 -0.156 1.928 1.00 98.25 344 VAL A C 1
ATOM 2613 O O . VAL A 1 344 ? -13.960 0.910 2.455 1.00 98.25 344 VAL A O 1
ATOM 2616 N N . ASN A 1 345 ? -15.159 -0.240 0.937 1.00 97.31 345 ASN A N 1
ATOM 2617 C CA . ASN A 1 345 ? -15.967 0.893 0.506 1.00 97.31 345 ASN A CA 1
ATOM 2618 C C . ASN A 1 345 ? -17.416 0.648 0.904 1.00 97.31 345 ASN A C 1
ATOM 2620 O O . ASN A 1 345 ? -17.888 -0.483 0.832 1.00 97.31 345 ASN A O 1
ATOM 2624 N N . PHE A 1 346 ? -18.128 1.697 1.290 1.00 97.56 346 PHE A N 1
ATOM 2625 C CA . PHE A 1 346 ? -19.560 1.612 1.539 1.00 97.56 346 PHE A CA 1
ATOM 2626 C C . PHE A 1 346 ? -20.268 2.887 1.091 1.00 97.56 346 PHE A C 1
ATOM 2628 O O . PHE A 1 346 ? -19.643 3.945 0.996 1.00 97.56 346 PHE A O 1
ATOM 2635 N N . GLY A 1 347 ? -21.558 2.769 0.799 1.00 97.50 347 GLY A N 1
ATOM 2636 C CA . GLY A 1 347 ? -22.436 3.901 0.534 1.00 97.50 347 GLY A CA 1
ATOM 2637 C C . GLY A 1 347 ? -23.116 4.351 1.814 1.00 97.50 347 GLY A C 1
ATOM 2638 O O . GLY A 1 347 ? -23.757 3.539 2.481 1.00 97.50 347 GLY A O 1
ATOM 2639 N N . ILE A 1 348 ? -22.972 5.622 2.183 1.00 97.56 348 ILE A N 1
ATOM 2640 C CA . ILE A 1 348 ? -23.700 6.186 3.321 1.00 97.56 348 ILE A CA 1
ATOM 2641 C C . ILE A 1 348 ? -25.088 6.682 2.907 1.00 97.56 348 ILE A C 1
ATOM 2643 O O . ILE A 1 348 ? -25.246 7.432 1.939 1.00 97.56 348 ILE A O 1
ATOM 2647 N N . GLU A 1 349 ? -26.106 6.306 3.677 1.00 96.25 349 GLU A N 1
ATOM 2648 C CA . GLU A 1 349 ? -27.458 6.829 3.489 1.00 96.25 349 GLU A CA 1
ATOM 2649 C C . GLU A 1 349 ? -27.487 8.351 3.706 1.00 96.25 349 GLU A C 1
ATOM 2651 O O . GLU A 1 349 ? -26.981 8.869 4.699 1.00 96.25 349 GLU A O 1
ATOM 2656 N N . GLY A 1 350 ? -28.076 9.088 2.760 1.00 93.12 350 GLY A N 1
ATOM 2657 C CA . GLY A 1 350 ? -28.098 10.559 2.768 1.00 93.12 350 GLY A CA 1
ATOM 2658 C C . GLY A 1 350 ? -27.015 11.243 1.918 1.00 93.12 350 GLY A C 1
ATOM 2659 O O . GLY A 1 350 ? -26.991 12.475 1.843 1.00 93.12 350 GLY A O 1
ATOM 2660 N N . GLY A 1 351 ? -26.162 10.478 1.225 1.00 93.38 351 GLY A N 1
ATOM 2661 C CA . GLY A 1 351 ? -25.246 10.995 0.203 1.00 93.38 351 GLY A CA 1
ATOM 2662 C C . GLY A 1 351 ? -24.210 11.983 0.746 1.00 93.38 351 GLY A C 1
ATOM 2663 O O . GLY A 1 351 ? -23.707 11.823 1.854 1.00 93.38 351 GLY A O 1
ATOM 2664 N N . VAL A 1 352 ? -23.897 13.030 -0.026 1.00 92.25 352 VAL A N 1
ATOM 2665 C CA . VAL A 1 352 ? -22.763 13.935 0.255 1.00 92.25 352 VAL A CA 1
ATOM 2666 C C . VAL A 1 352 ? -22.840 14.595 1.632 1.00 92.25 352 VAL A C 1
ATOM 2668 O O . VAL A 1 352 ? -21.817 14.718 2.304 1.00 92.25 352 VAL A O 1
ATOM 2671 N N . GLU A 1 353 ? -24.023 15.047 2.053 1.00 95.19 353 GLU A N 1
ATOM 2672 C CA . GLU A 1 353 ? -24.179 15.754 3.331 1.00 95.19 353 GLU A CA 1
ATOM 2673 C C . GLU A 1 353 ? -23.999 14.809 4.521 1.00 95.19 353 GLU A C 1
ATOM 2675 O O . GLU A 1 353 ? -23.297 15.153 5.472 1.00 95.19 353 GLU A O 1
ATOM 2680 N N . ALA A 1 354 ? -24.541 13.589 4.436 1.00 96.31 354 ALA A N 1
ATOM 2681 C CA . ALA A 1 354 ? -24.289 12.554 5.434 1.00 96.31 354 ALA A CA 1
ATOM 2682 C C . ALA A 1 354 ? -22.814 12.124 5.431 1.00 96.31 354 ALA A C 1
ATOM 2684 O O . ALA A 1 354 ? -22.213 12.001 6.492 1.00 96.31 354 ALA A O 1
ATOM 2685 N N . GLY A 1 355 ? -22.192 11.994 4.255 1.00 96.31 355 GLY A N 1
ATOM 2686 C CA . GLY A 1 355 ? -20.763 11.707 4.117 1.00 96.31 355 GLY A CA 1
ATOM 2687 C C . GLY A 1 355 ? -19.876 12.766 4.774 1.00 96.31 355 GLY A C 1
ATOM 2688 O O . GLY A 1 355 ? -18.924 12.421 5.467 1.00 96.31 355 GLY A O 1
ATOM 2689 N N . ARG A 1 356 ? -20.204 14.058 4.635 1.00 95.75 356 ARG A N 1
ATOM 2690 C CA . ARG A 1 356 ? -19.519 15.142 5.364 1.00 95.75 356 ARG A CA 1
ATOM 2691 C C . ARG A 1 356 ? -19.713 15.014 6.869 1.00 95.75 356 ARG A C 1
ATOM 2693 O O . ARG A 1 356 ? -18.729 15.010 7.602 1.00 95.75 356 ARG A O 1
ATOM 2700 N N . LYS A 1 357 ? -20.963 14.853 7.312 1.00 96.94 357 LYS A N 1
ATOM 2701 C CA . LYS A 1 357 ? -21.291 14.742 8.736 1.00 96.94 357 LYS A CA 1
ATOM 2702 C C . LYS A 1 357 ? -20.603 13.540 9.390 1.00 96.94 357 LYS A C 1
ATOM 2704 O O . LYS A 1 357 ? -20.080 13.682 10.489 1.00 96.94 357 LYS A O 1
ATOM 2709 N N . LEU A 1 358 ? -20.529 12.403 8.696 1.00 97.44 358 LEU A N 1
ATOM 2710 C CA . LEU A 1 358 ? -19.776 11.221 9.120 1.00 97.44 358 LEU A CA 1
ATOM 2711 C C . LEU A 1 358 ? -18.311 11.572 9.368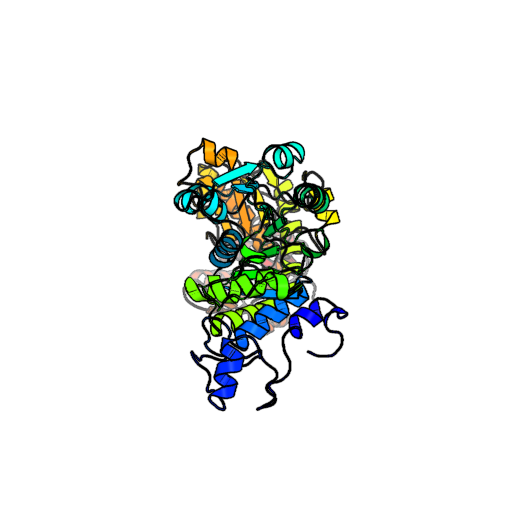 1.00 97.44 358 LEU A C 1
ATOM 2713 O O . LEU A 1 358 ? -17.794 11.311 10.448 1.00 97.44 358 LEU A O 1
ATOM 2717 N N . ILE A 1 359 ? -17.651 12.165 8.368 1.00 97.12 359 ILE A N 1
ATOM 2718 C CA . ILE A 1 359 ? -16.230 12.518 8.437 1.00 97.12 359 ILE A CA 1
ATOM 2719 C C . ILE A 1 359 ? -15.950 13.506 9.574 1.00 97.12 359 ILE A C 1
ATOM 2721 O O . ILE A 1 359 ? -14.932 13.370 10.243 1.00 97.12 359 ILE A O 1
ATOM 2725 N N . ASP A 1 360 ? -16.850 14.456 9.821 1.00 96.62 360 ASP A N 1
ATOM 2726 C CA . ASP A 1 360 ? -16.716 15.427 10.912 1.00 96.62 360 ASP A CA 1
ATOM 2727 C C . ASP A 1 360 ? -16.995 14.816 12.303 1.00 96.62 360 ASP A C 1
ATOM 2729 O O . ASP A 1 360 ? -16.617 15.406 13.314 1.00 96.62 360 ASP A O 1
ATOM 2733 N N . SER A 1 361 ? -17.628 13.636 12.365 1.00 96.56 361 SER A N 1
ATOM 2734 C CA . SER A 1 361 ? -18.042 12.967 13.612 1.00 96.56 361 SER A CA 1
ATOM 2735 C C . SER A 1 361 ? -17.103 11.841 14.063 1.00 96.56 361 SER A C 1
ATOM 2737 O O . SER A 1 361 ? -17.306 11.258 15.127 1.00 96.56 361 SER A O 1
ATOM 2739 N N . ILE A 1 362 ? -16.074 11.505 13.278 1.00 94.69 362 ILE A N 1
ATOM 2740 C CA . ILE A 1 362 ? -15.126 10.442 13.635 1.00 94.69 362 ILE A CA 1
ATOM 2741 C C . ILE A 1 362 ? -14.239 10.839 14.821 1.00 94.69 362 ILE A C 1
ATOM 2743 O O . ILE A 1 362 ? -13.784 11.975 14.937 1.00 94.69 362 ILE A O 1
ATOM 2747 N N . THR A 1 363 ? -13.927 9.864 15.674 1.00 91.50 363 THR A N 1
ATOM 2748 C CA . THR A 1 363 ? -13.087 10.064 16.868 1.00 91.50 363 THR A CA 1
ATOM 2749 C C . THR A 1 363 ? -11.804 9.236 16.848 1.00 91.50 363 THR A C 1
ATOM 2751 O O . THR A 1 363 ? -10.768 9.703 17.319 1.00 91.50 363 THR A O 1
ATOM 2754 N N . LEU A 1 364 ? -11.848 8.024 16.282 1.00 96.19 364 LEU A N 1
ATOM 2755 C CA . LEU A 1 364 ? -10.687 7.137 16.139 1.00 96.19 364 LEU A CA 1
ATOM 2756 C C . LEU A 1 364 ? -10.099 7.166 14.724 1.00 96.19 364 LEU A C 1
ATOM 2758 O O . LEU A 1 364 ? -8.881 7.170 14.542 1.00 96.19 364 LEU A O 1
ATOM 2762 N N . TRP A 1 365 ? -10.967 7.173 13.714 1.00 97.94 365 TRP A N 1
ATOM 2763 C CA . TRP A 1 365 ? -10.556 7.172 12.316 1.00 97.94 365 TRP A CA 1
ATOM 2764 C C . TRP A 1 365 ? -9.876 8.489 11.948 1.00 97.94 365 TRP A C 1
ATOM 2766 O O . TRP A 1 365 ? -10.295 9.564 12.365 1.00 97.94 365 TRP A O 1
ATOM 2776 N N . SER A 1 366 ? -8.835 8.419 11.122 1.00 98.06 366 SER A N 1
ATOM 2777 C CA . SER A 1 366 ? -8.162 9.619 10.621 1.00 98.06 366 SER A CA 1
ATOM 2778 C C . SER A 1 366 ? -8.704 10.018 9.252 1.00 98.06 366 SER A C 1
ATOM 2780 O O . SER A 1 366 ? -8.575 9.259 8.288 1.00 98.06 366 SER A O 1
ATOM 2782 N N . HIS A 1 367 ? -9.255 11.229 9.137 1.00 96.69 367 HIS A N 1
ATOM 2783 C CA . HIS A 1 367 ? -9.640 11.799 7.846 1.00 96.69 367 HIS A CA 1
ATOM 2784 C C . HIS A 1 367 ? -8.396 12.237 7.058 1.00 96.69 367 HIS A C 1
ATOM 2786 O O . HIS A 1 367 ? -7.827 13.302 7.300 1.00 96.69 367 HIS A O 1
ATOM 2792 N N . VAL A 1 368 ? -7.943 11.406 6.115 1.00 93.38 368 VAL A N 1
ATOM 2793 C CA . VAL A 1 368 ? -6.730 11.683 5.332 1.00 93.38 368 VAL A CA 1
ATOM 2794 C C . VAL A 1 368 ? -6.732 10.968 3.982 1.00 93.38 368 VAL A C 1
ATOM 2796 O O . VAL A 1 368 ? -7.207 9.844 3.834 1.00 93.38 368 VAL A O 1
ATOM 2799 N N . ALA A 1 369 ? -6.125 11.598 2.975 1.00 91.38 369 ALA A N 1
ATOM 2800 C CA . ALA A 1 369 ? -5.919 11.015 1.651 1.00 91.38 369 ALA A CA 1
ATOM 2801 C C . ALA A 1 369 ? -4.713 10.047 1.618 1.00 91.38 369 ALA A C 1
ATOM 2803 O O . ALA A 1 369 ? -3.757 10.239 0.865 1.00 91.38 369 ALA A O 1
ATOM 2804 N N . ASN A 1 370 ? -4.745 8.993 2.438 1.00 93.88 370 ASN A N 1
ATOM 2805 C CA . ASN A 1 370 ? -3.747 7.919 2.462 1.00 93.88 370 ASN A CA 1
ATOM 2806 C C . ASN A 1 370 ? -4.420 6.539 2.633 1.00 93.88 370 ASN A C 1
ATOM 2808 O O . ASN A 1 370 ? -5.606 6.465 2.937 1.00 93.88 370 ASN A O 1
ATOM 2812 N N . VAL A 1 371 ? -3.675 5.455 2.393 1.00 97.06 371 VAL A N 1
ATOM 2813 C CA . VAL A 1 371 ? -4.092 4.064 2.649 1.00 97.06 371 VAL A CA 1
ATOM 2814 C C . VAL A 1 371 ? -2.895 3.241 3.139 1.00 97.06 371 VAL A C 1
ATOM 2816 O O . VAL A 1 371 ? -1.748 3.630 2.905 1.00 97.06 371 VAL A O 1
ATOM 2819 N N . GLY A 1 372 ? -3.150 2.108 3.791 1.00 97.12 372 GLY A N 1
ATOM 2820 C CA . GLY A 1 372 ? -2.124 1.138 4.187 1.00 97.12 372 GLY A CA 1
ATOM 2821 C C . GLY A 1 372 ? -1.192 1.572 5.319 1.00 97.12 372 GLY A C 1
ATOM 2822 O O . GLY A 1 372 ? -0.057 1.100 5.385 1.00 97.12 372 GLY A O 1
ATOM 2823 N N . ASP A 1 373 ? -1.654 2.479 6.183 1.00 98.12 373 ASP A N 1
ATOM 2824 C CA . ASP A 1 373 ? -1.032 2.753 7.484 1.00 98.12 373 ASP A CA 1
ATOM 2825 C C . ASP A 1 373 ? -1.543 1.742 8.524 1.00 98.12 373 ASP A C 1
ATOM 2827 O O . ASP A 1 373 ? -2.612 1.157 8.365 1.00 98.12 373 ASP A O 1
ATOM 2831 N N . ALA A 1 374 ? -0.798 1.570 9.611 1.00 97.81 374 ALA A N 1
ATOM 2832 C CA . ALA A 1 374 ? -1.216 0.826 10.787 1.00 97.81 374 ALA A CA 1
ATOM 2833 C C . ALA A 1 374 ? -2.471 1.423 11.447 1.00 97.81 374 ALA A C 1
ATOM 2835 O O . ALA A 1 374 ? -3.204 0.691 12.104 1.00 97.81 374 ALA A O 1
ATOM 2836 N N . LYS A 1 375 ? -2.700 2.734 11.287 1.00 98.56 375 LYS A N 1
ATOM 2837 C CA . LYS A 1 375 ? -3.895 3.428 11.780 1.00 98.56 375 LYS A CA 1
ATOM 2838 C C . LYS A 1 375 ? -4.988 3.399 10.724 1.00 98.56 375 LYS A C 1
ATOM 2840 O O . LYS A 1 375 ? -4.710 3.537 9.534 1.00 98.56 375 LYS A O 1
ATOM 2845 N N . SER A 1 376 ? -6.221 3.277 11.181 1.00 98.69 376 SER A N 1
ATOM 2846 C CA . SER A 1 376 ? -7.419 3.281 10.359 1.00 98.69 376 SER A CA 1
ATOM 2847 C C . SER A 1 376 ? -7.697 4.661 9.772 1.00 98.69 376 SER A C 1
ATOM 2849 O O . SER A 1 376 ? -7.759 5.671 10.479 1.00 98.69 376 SER A O 1
ATOM 2851 N N . LEU A 1 377 ? -7.852 4.707 8.449 1.00 98.56 377 LEU A N 1
ATOM 2852 C CA . LEU A 1 377 ? -8.027 5.944 7.690 1.00 98.56 377 LEU A CA 1
ATOM 2853 C C . LEU A 1 377 ? -9.367 5.921 6.968 1.00 98.56 377 LEU A C 1
ATOM 2855 O O . LEU A 1 377 ? -9.769 4.895 6.419 1.00 98.56 377 LEU A O 1
ATOM 2859 N N . ILE A 1 378 ? -10.026 7.069 6.928 1.00 98.31 378 ILE A N 1
ATOM 2860 C CA . ILE A 1 378 ? -11.327 7.246 6.290 1.00 98.31 378 ILE A CA 1
ATOM 2861 C C . ILE A 1 378 ? -11.285 8.454 5.366 1.00 98.31 378 ILE A C 1
ATOM 2863 O O . ILE A 1 378 ? -10.609 9.450 5.634 1.00 98.31 378 ILE A O 1
ATOM 2867 N N . ILE A 1 379 ? -12.002 8.374 4.251 1.00 96.00 379 ILE A N 1
ATOM 2868 C CA . ILE A 1 379 ? -12.212 9.526 3.385 1.00 96.00 379 ILE A CA 1
ATOM 2869 C C . ILE A 1 379 ? -13.530 9.399 2.630 1.00 96.00 379 ILE A C 1
ATOM 2871 O O . ILE A 1 379 ? -13.924 8.302 2.241 1.00 96.00 379 ILE A O 1
ATOM 2875 N N . HIS A 1 380 ? -14.177 10.534 2.378 1.00 95.00 380 HIS A N 1
ATOM 2876 C CA . HIS A 1 380 ? -15.346 10.644 1.511 1.00 95.00 380 HIS A CA 1
ATOM 2877 C C . HIS A 1 380 ? -14.917 11.284 0.176 1.00 95.00 380 HIS A C 1
ATOM 2879 O O . HIS A 1 380 ? -14.719 12.507 0.119 1.00 95.00 380 HIS A O 1
ATOM 2885 N N . PRO A 1 381 ? -14.659 10.502 -0.894 1.00 88.50 381 PRO A N 1
ATOM 2886 C CA . PRO A 1 381 ? -13.969 11.003 -2.082 1.00 88.50 381 PRO A CA 1
ATOM 2887 C C . PRO A 1 381 ? -14.704 12.115 -2.830 1.00 88.50 381 PRO A C 1
ATOM 2889 O O . PRO A 1 381 ? -14.043 13.059 -3.273 1.00 88.50 381 PRO A O 1
ATOM 2892 N N . ALA A 1 382 ? -16.037 12.052 -2.908 1.00 84.50 382 ALA A N 1
ATOM 2893 C CA . ALA A 1 382 ? -16.853 13.032 -3.625 1.00 84.50 382 ALA A CA 1
ATOM 2894 C C . ALA A 1 382 ? -16.703 14.460 -3.064 1.00 84.50 382 ALA A C 1
ATOM 2896 O O . ALA A 1 382 ? -16.699 15.429 -3.821 1.00 84.50 382 ALA A O 1
ATOM 2897 N N . SER A 1 383 ? -16.507 14.614 -1.747 1.00 83.38 383 SER A N 1
ATOM 2898 C CA . SER A 1 383 ? -16.286 15.926 -1.117 1.00 83.38 383 SER A CA 1
ATOM 2899 C C . SER A 1 383 ? -14.811 16.285 -0.908 1.00 83.38 383 SER A C 1
ATOM 2901 O O . SER A 1 383 ? -14.532 17.316 -0.296 1.00 83.38 383 SER A O 1
ATOM 2903 N N . THR A 1 384 ? -13.868 15.450 -1.360 1.00 80.31 384 THR A N 1
ATOM 2904 C CA . THR A 1 384 ? -12.432 15.610 -1.074 1.00 80.31 384 THR A CA 1
ATOM 2905 C C . THR A 1 384 ? -11.557 15.356 -2.309 1.00 80.31 384 THR A C 1
ATOM 2907 O O . THR A 1 384 ? -11.375 16.240 -3.140 1.00 80.31 384 THR A O 1
ATOM 2910 N N . THR A 1 385 ? -10.999 14.151 -2.442 1.00 68.06 385 THR A N 1
ATOM 2911 C CA . THR A 1 385 ? -9.977 13.769 -3.431 1.00 68.06 385 THR A CA 1
ATOM 2912 C C . THR A 1 385 ? -10.440 13.888 -4.876 1.00 68.06 385 THR A C 1
ATOM 2914 O O . THR A 1 385 ? -9.606 14.124 -5.744 1.00 68.06 385 THR A O 1
ATOM 2917 N N . HIS A 1 386 ? -11.742 13.761 -5.134 1.00 67.62 386 HIS A N 1
ATOM 2918 C CA . HIS A 1 386 ? -12.311 13.807 -6.482 1.00 67.62 386 HIS A CA 1
ATOM 2919 C C . HIS A 1 386 ? -13.123 15.086 -6.725 1.00 67.62 386 HIS A C 1
ATOM 2921 O O . HIS A 1 386 ? -13.744 15.226 -7.773 1.00 67.62 386 HIS A O 1
ATOM 2927 N N . LEU A 1 387 ? -13.056 16.068 -5.812 1.00 71.88 387 LEU A N 1
ATOM 2928 C CA . LEU A 1 387 ? -13.733 17.365 -5.950 1.00 71.88 387 LEU A CA 1
ATOM 2929 C C . LEU A 1 387 ? -13.297 18.143 -7.206 1.00 71.88 387 LEU A C 1
ATOM 2931 O O . LEU A 1 387 ? -14.035 18.987 -7.700 1.00 71.88 387 LEU A O 1
ATOM 2935 N N . GLN A 1 388 ? -12.088 17.881 -7.712 1.00 66.44 388 GLN A N 1
ATOM 2936 C CA . GLN A 1 388 ? -11.546 18.533 -8.909 1.00 66.44 388 GLN A CA 1
ATOM 2937 C C . GLN A 1 388 ? -12.064 17.928 -10.224 1.00 66.44 388 GLN A C 1
ATOM 2939 O O . GLN A 1 388 ? -11.863 18.529 -11.278 1.00 66.44 388 GLN A O 1
ATOM 2944 N N . LEU A 1 389 ? -12.685 16.747 -10.176 1.00 67.69 389 LEU A N 1
ATOM 2945 C CA . LEU A 1 389 ? -13.240 16.079 -11.349 1.00 67.69 389 LEU A CA 1
ATOM 2946 C C . LEU A 1 389 ? -14.633 16.620 -11.678 1.00 67.69 389 LEU A C 1
ATOM 2948 O O . LEU A 1 389 ? -15.366 17.067 -10.793 1.00 67.69 389 LEU A O 1
ATOM 2952 N N . SER A 1 390 ? -15.010 16.554 -12.956 1.00 75.38 390 SER A N 1
ATOM 2953 C CA . SER A 1 390 ? -16.397 16.788 -13.353 1.00 75.38 390 SER A CA 1
ATOM 2954 C C . SER A 1 390 ? -17.304 15.676 -12.791 1.00 75.38 390 SER A C 1
ATOM 2956 O O . SER A 1 390 ? -16.817 14.572 -12.546 1.00 75.38 390 SER A O 1
ATOM 2958 N N . PRO A 1 391 ? -18.617 15.906 -12.603 1.00 77.00 391 PRO A N 1
ATOM 2959 C CA . PRO A 1 391 ? -19.534 14.847 -12.169 1.00 77.00 391 PRO A CA 1
ATOM 2960 C C . PRO A 1 391 ? -19.533 13.618 -13.092 1.00 77.00 391 PRO A C 1
ATOM 2962 O O . PRO A 1 391 ? -19.663 12.496 -12.618 1.00 77.00 391 PRO A O 1
ATOM 2965 N N . GLU A 1 392 ? -19.340 13.823 -14.398 1.00 78.06 392 GLU A N 1
ATOM 2966 C CA . GLU A 1 392 ? -19.223 12.739 -15.380 1.00 78.06 392 GLU A CA 1
ATOM 2967 C C . GLU A 1 392 ? -17.939 11.924 -15.166 1.00 78.06 392 GLU A C 1
ATOM 2969 O O . GLU A 1 392 ? -17.976 10.699 -15.167 1.00 78.06 392 GLU A O 1
ATOM 2974 N N . ASP A 1 393 ? -16.808 12.583 -14.901 1.00 70.12 393 ASP A N 1
ATOM 2975 C CA . ASP A 1 393 ? -15.547 11.896 -14.596 1.00 70.12 393 ASP A CA 1
ATOM 2976 C C . ASP A 1 393 ? -15.576 11.201 -13.222 1.00 70.12 393 ASP A C 1
ATOM 2978 O O . ASP A 1 393 ? -14.930 10.168 -13.036 1.00 70.12 393 ASP A O 1
ATOM 2982 N N . GLN A 1 394 ? -16.325 11.735 -12.250 1.00 72.69 394 GLN A N 1
ATOM 2983 C CA . GLN A 1 394 ? -16.563 11.060 -10.968 1.00 72.69 394 GLN A CA 1
ATOM 2984 C C . GLN A 1 394 ? -17.329 9.750 -11.177 1.00 72.69 394 GLN A C 1
ATOM 2986 O O . GLN A 1 394 ? -16.887 8.707 -10.701 1.00 72.69 394 GLN A O 1
ATOM 2991 N N . ASP A 1 395 ? -18.413 9.784 -11.953 1.00 75.25 395 ASP A N 1
ATOM 2992 C CA . ASP A 1 395 ? -19.204 8.592 -12.265 1.00 75.25 395 ASP A CA 1
ATOM 2993 C C . ASP A 1 395 ? -18.379 7.554 -13.042 1.00 75.25 395 ASP A C 1
ATOM 2995 O O . ASP A 1 395 ? -18.292 6.391 -12.649 1.00 75.25 395 ASP A O 1
ATOM 2999 N N . ARG A 1 396 ? -17.643 7.998 -14.071 1.00 70.94 396 ARG A N 1
ATOM 3000 C CA . ARG A 1 396 ? -16.748 7.137 -14.866 1.00 70.94 396 ARG A CA 1
ATOM 3001 C C . ARG A 1 396 ? -15.597 6.530 -14.067 1.00 70.94 396 ARG A C 1
ATOM 3003 O O . ARG A 1 396 ? -15.095 5.477 -14.444 1.00 70.94 396 ARG A O 1
ATOM 3010 N N . SER A 1 397 ? -15.162 7.187 -12.994 1.00 68.81 397 SER A N 1
ATOM 3011 C CA . SER A 1 397 ? -14.156 6.648 -12.071 1.00 68.81 397 SER A CA 1
ATOM 3012 C C . SER A 1 397 ? -14.769 5.822 -10.938 1.00 68.81 397 SE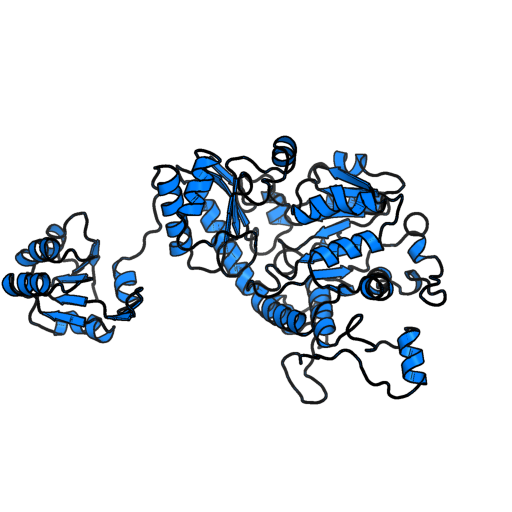R A C 1
ATOM 3014 O O . SER A 1 397 ? -14.040 5.367 -10.063 1.00 68.81 397 SER A O 1
ATOM 3016 N N . GLY A 1 398 ? -16.087 5.601 -10.935 1.00 78.00 398 GLY A N 1
ATOM 3017 C CA . GLY A 1 398 ? -16.784 4.802 -9.929 1.00 78.00 398 GLY A CA 1
ATOM 3018 C C . GLY A 1 398 ? -16.934 5.495 -8.571 1.00 78.00 398 GLY A C 1
ATOM 3019 O O . GLY A 1 398 ? -17.157 4.818 -7.564 1.00 78.00 398 GLY A O 1
ATOM 3020 N N . VAL A 1 399 ? -16.789 6.824 -8.519 1.00 83.44 399 VAL A N 1
ATOM 3021 C CA . VAL A 1 399 ? -16.987 7.636 -7.314 1.00 83.44 399 VAL A CA 1
ATOM 3022 C C . VAL A 1 399 ? -18.423 8.134 -7.270 1.00 83.44 399 VAL A C 1
ATOM 3024 O O . VAL A 1 399 ? -18.786 9.100 -7.937 1.00 83.44 399 VAL A O 1
ATOM 3027 N N . THR A 1 400 ? -19.236 7.496 -6.435 1.00 89.62 400 THR A N 1
ATOM 3028 C CA . THR A 1 400 ? -20.610 7.930 -6.185 1.00 89.62 400 THR A CA 1
ATOM 3029 C C . THR A 1 400 ? -20.668 8.977 -5.061 1.00 89.62 400 THR A C 1
ATOM 3031 O O . THR A 1 400 ? -19.776 9.020 -4.206 1.00 89.62 400 THR A O 1
ATOM 3034 N N . PRO A 1 401 ? -21.704 9.840 -5.025 1.00 90.88 401 PRO A N 1
ATOM 3035 C CA . PRO A 1 401 ? -21.824 10.900 -4.018 1.00 90.88 401 PRO A CA 1
ATOM 3036 C C . PRO A 1 401 ? -21.960 10.418 -2.565 1.00 90.88 401 PRO A C 1
ATOM 3038 O O . PRO A 1 401 ? -21.844 11.233 -1.658 1.00 90.88 401 PRO A O 1
ATOM 3041 N N . ASP A 1 402 ? -22.261 9.139 -2.355 1.00 94.62 402 ASP A N 1
ATOM 3042 C CA . ASP A 1 402 ? -22.401 8.461 -1.064 1.00 94.62 402 ASP A CA 1
ATOM 3043 C C . ASP A 1 402 ? -21.173 7.613 -0.687 1.00 94.62 402 ASP A C 1
ATOM 3045 O O . ASP A 1 402 ? -21.133 7.049 0.405 1.00 94.62 402 ASP A O 1
ATOM 3049 N N . LEU A 1 403 ? -20.173 7.489 -1.566 1.00 95.25 403 LEU A N 1
ATOM 3050 C CA . LEU A 1 403 ? -19.044 6.590 -1.345 1.00 95.25 403 LEU A CA 1
ATOM 3051 C C . LEU A 1 403 ? -18.156 7.078 -0.199 1.00 95.25 403 LEU A C 1
ATOM 3053 O O . LEU A 1 403 ? -17.563 8.157 -0.251 1.00 95.25 403 LEU A O 1
ATOM 3057 N N . VAL A 1 404 ? -17.954 6.211 0.785 1.00 97.25 404 VAL A N 1
ATOM 3058 C CA . VAL A 1 404 ? -16.950 6.347 1.838 1.00 97.25 404 VAL A CA 1
ATOM 3059 C C . VAL A 1 404 ? -15.934 5.222 1.682 1.00 97.25 404 VAL A C 1
ATOM 3061 O O . VAL A 1 404 ? -16.295 4.054 1.541 1.00 97.25 404 VAL A O 1
ATOM 3064 N N . ARG A 1 405 ? -14.644 5.572 1.705 1.00 97.38 405 ARG A N 1
ATOM 3065 C CA . ARG A 1 405 ? -13.540 4.612 1.631 1.00 97.38 405 ARG A CA 1
ATOM 3066 C C . ARG A 1 405 ? -12.844 4.484 2.973 1.00 97.38 405 ARG A C 1
ATOM 3068 O O . ARG A 1 405 ? -12.390 5.480 3.538 1.00 97.38 405 ARG A O 1
ATOM 3075 N N . LEU A 1 406 ? -12.658 3.240 3.393 1.00 98.44 406 LEU A N 1
ATOM 3076 C CA . LEU A 1 406 ? -11.959 2.853 4.606 1.00 98.44 406 LEU A CA 1
ATOM 3077 C C . LEU A 1 406 ? -10.669 2.122 4.246 1.00 98.44 406 LEU A C 1
ATOM 3079 O O . LEU A 1 406 ? -10.686 1.108 3.552 1.00 98.44 406 LEU A O 1
ATOM 3083 N N . SER A 1 407 ? -9.544 2.626 4.743 1.00 98.44 407 SER A N 1
ATOM 3084 C CA . SER A 1 407 ? -8.302 1.866 4.847 1.00 98.44 407 SER A CA 1
ATOM 3085 C C . SER A 1 407 ? -8.217 1.316 6.257 1.00 98.44 407 SER A C 1
ATOM 3087 O O . SER A 1 407 ? -7.876 2.051 7.183 1.00 98.44 407 SER A O 1
ATOM 3089 N N . VAL A 1 408 ? -8.544 0.039 6.412 1.00 98.62 408 VAL A N 1
ATOM 3090 C CA . VAL A 1 408 ? -8.729 -0.585 7.722 1.00 98.62 408 VAL A CA 1
ATOM 3091 C C . VAL A 1 408 ? -7.372 -0.891 8.350 1.00 98.62 408 VAL A C 1
ATOM 3093 O O . VAL A 1 408 ? -6.545 -1.560 7.735 1.00 98.62 408 VAL A O 1
ATOM 3096 N N . GLY A 1 409 ? -7.136 -0.380 9.556 1.00 98.44 409 GLY A N 1
ATOM 3097 C CA . GLY A 1 409 ? -5.881 -0.460 10.300 1.00 98.44 409 GLY A CA 1
ATOM 3098 C C . GLY A 1 409 ? -5.737 -1.711 11.172 1.00 98.44 409 GLY A C 1
ATOM 3099 O O . GLY A 1 409 ? -6.356 -2.753 10.934 1.00 98.44 409 GLY A O 1
ATOM 3100 N N . LEU A 1 410 ? -4.863 -1.610 12.173 1.00 98.62 410 LEU A N 1
ATOM 3101 C CA . LEU A 1 410 ? -4.440 -2.697 13.063 1.00 98.62 410 LEU A CA 1
ATOM 3102 C C . LEU A 1 410 ? -5.067 -2.636 14.463 1.00 98.62 410 LEU A C 1
ATOM 3104 O O . LEU A 1 410 ? -4.692 -3.429 15.329 1.00 98.62 410 LEU A O 1
ATOM 3108 N N . GLU A 1 411 ? -5.984 -1.699 14.698 1.00 98.19 411 GLU A N 1
ATOM 3109 C CA . GLU A 1 411 ? -6.679 -1.523 15.971 1.00 98.19 411 GLU A CA 1
ATOM 3110 C C . GLU A 1 411 ? -7.464 -2.782 16.389 1.00 98.19 411 GLU A C 1
ATOM 3112 O O . GLU A 1 411 ? -7.634 -3.741 15.618 1.00 98.19 411 GLU A O 1
ATOM 3117 N N . GLN A 1 412 ? -7.951 -2.788 17.634 1.00 95.06 412 GLN A N 1
ATOM 3118 C CA . GLN A 1 412 ? -8.971 -3.758 18.022 1.00 95.06 412 GLN A CA 1
ATOM 3119 C C . GLN A 1 412 ? -10.241 -3.488 17.226 1.00 95.06 412 GLN A C 1
ATOM 3121 O O . GLN A 1 412 ? -10.630 -2.339 17.012 1.00 95.06 412 GLN A O 1
ATOM 3126 N N . PHE A 1 413 ? -10.859 -4.566 16.756 1.00 95.50 413 PHE A N 1
ATOM 3127 C CA . PHE A 1 413 ? -12.001 -4.469 15.860 1.00 95.50 413 PHE A CA 1
ATOM 3128 C C . PHE A 1 413 ? -13.188 -3.774 16.538 1.00 95.50 413 PHE A C 1
ATOM 3130 O O . PHE A 1 413 ? -13.873 -2.975 15.907 1.00 95.50 413 PHE A O 1
ATOM 3137 N N . GLU A 1 414 ? -13.396 -4.053 17.823 1.00 92.81 414 GLU A N 1
ATOM 3138 C CA . GLU A 1 414 ? -14.508 -3.535 18.611 1.00 92.81 414 GLU A CA 1
ATOM 3139 C C . GLU A 1 414 ? -14.447 -2.004 18.718 1.00 92.81 414 GLU A C 1
ATOM 3141 O O . GLU A 1 414 ? -15.442 -1.340 18.436 1.00 92.81 414 GLU A O 1
ATOM 3146 N N . ASP A 1 415 ? -13.269 -1.443 19.010 1.00 93.56 415 ASP A N 1
ATOM 3147 C CA . ASP A 1 415 ? -13.052 0.011 19.076 1.00 93.56 415 ASP A CA 1
ATOM 3148 C C . ASP A 1 415 ? -13.245 0.671 17.700 1.00 93.56 415 ASP A C 1
ATOM 3150 O O . ASP A 1 415 ? -13.856 1.735 17.567 1.00 93.56 415 ASP A O 1
ATOM 3154 N N . LEU A 1 416 ? -12.727 0.014 16.660 1.00 95.62 416 LEU A N 1
ATOM 3155 C CA . LEU A 1 416 ? -12.758 0.482 15.279 1.00 95.62 416 LEU A CA 1
ATOM 3156 C C . LEU A 1 416 ? -14.184 0.570 14.732 1.00 95.62 416 LEU A C 1
ATOM 3158 O O . LEU A 1 416 ? -14.558 1.591 14.146 1.00 95.62 416 LEU A O 1
ATOM 3162 N N . TYR A 1 417 ? -14.975 -0.487 14.923 1.00 96.06 417 TYR A N 1
ATOM 3163 C CA . TYR A 1 417 ? -16.358 -0.524 14.464 1.00 96.06 417 TYR A CA 1
ATOM 3164 C C . TYR A 1 417 ? -17.262 0.353 15.331 1.00 96.06 417 TYR A C 1
ATOM 3166 O O . TYR A 1 417 ? -18.079 1.068 14.763 1.00 96.06 417 TYR A O 1
ATOM 3174 N N . ALA A 1 418 ? -17.081 0.387 16.658 1.00 93.75 418 ALA A N 1
ATOM 3175 C CA . ALA A 1 418 ? -17.875 1.261 17.523 1.00 93.75 418 ALA A CA 1
ATOM 3176 C C . ALA A 1 418 ? -17.700 2.743 17.164 1.00 93.75 418 ALA A C 1
ATOM 3178 O O . ALA A 1 418 ? -18.685 3.433 16.927 1.00 93.75 418 ALA A O 1
ATOM 3179 N N . SER A 1 419 ? -16.454 3.205 16.992 1.00 95.31 419 SER A N 1
ATOM 3180 C CA . SER A 1 419 ? -16.191 4.587 16.566 1.00 95.31 419 SER A CA 1
ATOM 3181 C C . SER A 1 419 ? -16.801 4.913 15.196 1.00 95.31 419 SER A C 1
ATOM 3183 O O . SER A 1 419 ? -17.255 6.035 14.980 1.00 95.31 419 SER A O 1
ATOM 3185 N N . LEU A 1 420 ? -16.829 3.950 14.264 1.00 97.19 420 LEU A N 1
ATOM 3186 C CA . LEU A 1 420 ? -17.456 4.152 12.955 1.00 97.19 420 LEU A CA 1
ATOM 3187 C C . LEU A 1 420 ? -18.987 4.172 13.049 1.00 97.19 420 LEU A C 1
ATOM 3189 O O . LEU A 1 420 ? -19.611 5.038 12.446 1.00 97.19 420 LEU A O 1
ATOM 3193 N N . ALA A 1 421 ? -19.578 3.230 13.784 1.00 95.69 421 ALA A N 1
ATOM 3194 C CA . ALA A 1 421 ? -21.020 3.105 13.958 1.00 95.69 421 ALA A CA 1
ATOM 3195 C C . ALA A 1 421 ? -21.609 4.349 14.637 1.00 95.69 421 ALA A C 1
ATOM 3197 O O . ALA A 1 421 ? -22.592 4.889 14.139 1.00 95.69 421 ALA A O 1
ATOM 3198 N N . ASP A 1 422 ? -20.957 4.871 15.682 1.00 94.19 422 ASP A N 1
ATOM 3199 C CA . ASP A 1 422 ? -21.354 6.123 16.339 1.00 94.19 422 ASP A CA 1
ATOM 3200 C C . ASP A 1 422 ? -21.350 7.302 15.351 1.00 94.19 422 ASP A C 1
ATOM 3202 O O . ASP A 1 422 ? -22.289 8.098 15.300 1.00 94.19 422 ASP A O 1
ATOM 3206 N N . ALA A 1 423 ? -20.316 7.398 14.508 1.00 96.69 423 ALA A N 1
ATOM 3207 C CA . ALA A 1 423 ? -20.222 8.452 13.503 1.00 96.69 423 ALA A CA 1
ATOM 3208 C C . ALA A 1 423 ? -21.277 8.296 12.388 1.00 96.69 423 ALA A C 1
ATOM 3210 O O . ALA A 1 423 ? -21.809 9.298 11.903 1.00 96.69 423 ALA A O 1
ATOM 3211 N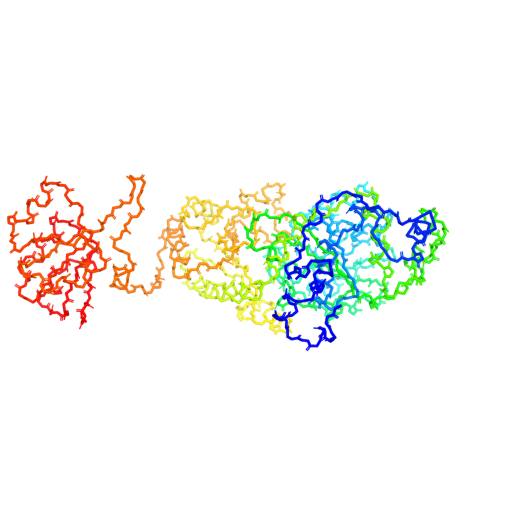 N . ILE A 1 424 ? -21.617 7.062 11.986 1.00 97.25 424 ILE A N 1
ATOM 3212 C CA . ILE A 1 424 ? -22.723 6.798 11.050 1.00 97.25 424 ILE A CA 1
ATOM 3213 C C . ILE A 1 424 ? -24.060 7.169 11.698 1.00 97.25 424 ILE A C 1
ATOM 3215 O O . ILE A 1 424 ? -24.904 7.778 11.035 1.00 97.25 424 ILE A O 1
ATOM 3219 N N . ALA A 1 425 ? -24.262 6.851 12.976 1.00 95.50 425 ALA A N 1
ATOM 3220 C CA . ALA A 1 425 ? -25.480 7.182 13.703 1.00 95.50 425 ALA A CA 1
ATOM 3221 C C . ALA A 1 425 ? -25.674 8.696 13.808 1.00 95.50 425 ALA A C 1
ATOM 3223 O O . ALA A 1 425 ? -26.745 9.202 13.476 1.00 95.50 425 ALA A O 1
ATOM 3224 N N . GLU A 1 426 ? -24.619 9.444 14.137 1.00 95.56 426 GLU A N 1
ATOM 3225 C CA . GLU A 1 426 ? -24.654 10.907 14.125 1.00 95.56 426 GLU A CA 1
ATOM 3226 C C . GLU A 1 426 ? -24.956 11.440 12.713 1.00 95.56 426 GLU A C 1
ATOM 3228 O O . GLU A 1 426 ? -25.775 12.345 12.546 1.00 95.56 426 GLU A O 1
ATOM 3233 N N . ALA A 1 427 ? -24.365 10.856 11.668 1.00 96.31 427 ALA A N 1
ATOM 3234 C CA . ALA A 1 427 ? -24.581 11.278 10.285 1.00 96.31 427 ALA A CA 1
ATOM 3235 C C . ALA A 1 427 ? -26.005 11.019 9.759 1.00 96.31 427 ALA A C 1
ATOM 3237 O O . ALA A 1 427 ? -26.546 11.848 9.026 1.00 96.31 427 ALA A O 1
ATOM 3238 N N . THR A 1 428 ? -26.603 9.885 10.127 1.00 95.50 428 THR A N 1
ATOM 3239 C CA . THR A 1 428 ? -27.819 9.342 9.490 1.00 95.50 428 THR A CA 1
ATOM 3240 C C . THR A 1 428 ? -29.045 9.313 10.404 1.00 95.50 428 THR A C 1
ATOM 3242 O O . THR A 1 428 ? -30.168 9.176 9.922 1.00 95.50 428 THR A O 1
ATOM 3245 N N . GLY A 1 429 ? -28.858 9.445 11.718 1.00 92.75 429 GLY A N 1
ATOM 3246 C CA . GLY A 1 429 ? -29.900 9.243 12.724 1.00 92.75 429 GLY A CA 1
ATOM 3247 C C . GLY A 1 429 ? -30.297 7.775 12.918 1.00 92.75 429 GLY A C 1
ATOM 3248 O O . GLY A 1 429 ? -31.394 7.514 13.410 1.00 92.75 429 GLY A O 1
ATOM 3249 N N . THR A 1 430 ? -29.455 6.824 12.493 1.00 88.38 430 THR A N 1
ATOM 3250 C CA . THR A 1 430 ? -29.723 5.382 12.606 1.00 88.38 430 THR A CA 1
ATOM 3251 C C . THR A 1 430 ? -28.691 4.686 13.487 1.00 88.38 430 THR A C 1
ATOM 3253 O O . THR A 1 430 ? -27.498 4.727 13.203 1.00 88.38 430 THR A O 1
ATOM 3256 N N . ASP A 1 431 ? -29.157 4.012 14.537 1.00 84.50 431 ASP A N 1
ATOM 3257 C CA . ASP A 1 431 ? -28.292 3.245 15.435 1.00 84.50 431 ASP A CA 1
ATOM 3258 C C . ASP A 1 431 ? -28.077 1.820 14.913 1.00 84.50 431 ASP A C 1
ATOM 3260 O O . ASP A 1 431 ? -28.972 1.219 14.310 1.00 84.50 431 ASP A O 1
ATOM 3264 N N . ALA A 1 432 ? -26.912 1.245 15.205 1.00 80.81 432 ALA A N 1
ATOM 3265 C CA . ALA A 1 432 ? -26.623 -0.162 14.961 1.00 80.81 432 ALA A CA 1
ATOM 3266 C C . ALA A 1 432 ? -26.284 -0.899 16.255 1.00 80.81 432 ALA A C 1
ATOM 3268 O O . ALA A 1 432 ? -25.879 -0.312 17.257 1.00 80.81 432 ALA A O 1
ATOM 3269 N N . ALA A 1 433 ? -26.426 -2.223 16.217 1.00 78.50 433 ALA A N 1
ATOM 3270 C CA . ALA A 1 433 ? -25.923 -3.062 17.289 1.00 78.50 433 ALA A CA 1
ATOM 3271 C C . ALA A 1 433 ? -24.390 -2.968 17.328 1.00 78.50 433 ALA A C 1
ATOM 3273 O O . ALA A 1 433 ? -23.710 -3.295 16.350 1.00 78.50 433 ALA A O 1
ATOM 3274 N N . LEU A 1 434 ? -23.861 -2.521 18.464 1.00 80.38 434 LEU A N 1
ATOM 3275 C CA . LEU A 1 434 ? -22.431 -2.530 18.741 1.00 80.38 434 LEU A CA 1
ATOM 3276 C C . LEU A 1 434 ? -21.977 -3.938 19.164 1.00 80.38 434 LEU A C 1
ATOM 3278 O O . LEU A 1 434 ? -22.786 -4.715 19.680 1.00 80.38 434 LEU A O 1
ATOM 3282 N N . PRO A 1 435 ? -20.693 -4.289 18.971 1.00 72.75 435 PRO A N 1
ATOM 3283 C CA . PRO A 1 435 ? -20.133 -5.519 19.508 1.00 72.75 435 PRO A CA 1
ATOM 3284 C C . PRO A 1 435 ? -20.306 -5.532 21.026 1.00 72.75 435 PRO A C 1
ATOM 3286 O O . PRO A 1 435 ? -20.108 -4.513 21.688 1.00 72.75 435 PRO A O 1
ATOM 3289 N N . GLU A 1 436 ? -20.676 -6.682 21.584 1.00 72.38 436 GLU A N 1
ATOM 3290 C CA . GLU A 1 436 ? -20.852 -6.814 23.026 1.00 72.38 436 GLU A CA 1
ATOM 3291 C C . GLU A 1 436 ? -19.483 -6.695 23.716 1.00 72.38 436 GLU A C 1
ATOM 3293 O O . GLU A 1 436 ? -18.621 -7.567 23.589 1.00 72.38 436 GLU A O 1
ATOM 3298 N N . VAL A 1 437 ? -19.264 -5.585 24.421 1.00 73.94 437 VAL A N 1
ATOM 3299 C CA . VAL A 1 437 ? -18.072 -5.368 25.246 1.00 73.94 437 VAL A CA 1
ATOM 3300 C C . VAL A 1 437 ? -18.435 -5.704 26.682 1.00 73.94 437 VAL A C 1
ATOM 3302 O O . VAL A 1 437 ? -19.352 -5.100 27.230 1.00 73.94 437 VAL A O 1
ATOM 3305 N N . ASP A 1 438 ? -17.707 -6.634 27.305 1.00 83.06 438 ASP A N 1
ATOM 3306 C CA . ASP A 1 438 ? -17.871 -6.947 28.728 1.00 83.06 438 ASP A CA 1
ATOM 3307 C C . ASP A 1 438 ? -17.539 -5.699 29.577 1.00 83.06 438 ASP A C 1
ATOM 3309 O O . ASP A 1 438 ? -16.359 -5.326 29.692 1.00 83.06 438 ASP A O 1
ATOM 3313 N N . PRO A 1 439 ? -18.539 -5.047 30.207 1.00 83.69 439 PRO A N 1
ATOM 3314 C CA . PRO A 1 439 ? -18.312 -3.814 30.955 1.00 83.69 439 PRO A CA 1
ATOM 3315 C C . PRO A 1 439 ? -17.406 -4.037 32.173 1.00 83.69 439 PRO A C 1
ATOM 3317 O O . PRO A 1 439 ? -16.689 -3.123 32.594 1.00 83.69 439 PRO A O 1
ATOM 3320 N N . LEU A 1 440 ? -17.383 -5.256 32.729 1.00 87.69 440 LEU A N 1
ATOM 3321 C CA . LEU A 1 440 ? -16.479 -5.617 33.815 1.00 87.69 440 LEU A CA 1
ATOM 3322 C C . LEU A 1 440 ? -15.037 -5.741 33.318 1.00 87.69 440 LEU A C 1
ATOM 3324 O O . LEU A 1 440 ? -14.122 -5.245 33.981 1.00 87.69 440 LEU A O 1
ATOM 3328 N N . ALA A 1 441 ? -14.817 -6.364 32.160 1.00 86.25 441 ALA A N 1
ATOM 3329 C CA . ALA A 1 441 ? -13.491 -6.425 31.549 1.00 86.25 441 ALA A CA 1
ATOM 3330 C C . ALA A 1 441 ? -12.951 -5.016 31.255 1.00 86.25 441 ALA A C 1
ATOM 3332 O O . ALA A 1 441 ? -11.800 -4.720 31.584 1.00 86.25 441 ALA A O 1
ATOM 3333 N N . GLN A 1 442 ? -13.797 -4.121 30.737 1.00 84.50 442 GLN A N 1
ATOM 3334 C CA . GLN A 1 442 ? -13.433 -2.727 30.474 1.00 84.50 442 GLN A CA 1
ATOM 3335 C C . GLN A 1 442 ? -13.087 -1.963 31.761 1.00 84.50 442 GLN A C 1
ATOM 3337 O O . GLN A 1 442 ? -12.093 -1.232 31.817 1.00 84.50 442 GLN A O 1
ATOM 3342 N N . ALA A 1 443 ? -13.868 -2.155 32.829 1.00 88.06 443 ALA A N 1
ATOM 3343 C CA . ALA A 1 443 ? -13.549 -1.593 34.137 1.00 88.06 443 ALA A CA 1
ATOM 3344 C C . ALA A 1 443 ? -12.199 -2.127 34.657 1.00 88.06 443 ALA A C 1
ATOM 3346 O O . ALA A 1 443 ? -11.398 -1.382 35.210 1.00 88.06 443 ALA A O 1
ATOM 3347 N N . ARG A 1 444 ? -11.872 -3.399 34.428 1.00 90.25 444 ARG A N 1
ATOM 3348 C CA . ARG A 1 444 ? -10.602 -3.993 34.883 1.00 90.25 444 ARG A CA 1
ATOM 3349 C C . ARG A 1 444 ? -9.378 -3.584 34.065 1.00 90.25 444 ARG A C 1
ATOM 3351 O O . ARG A 1 444 ? -8.261 -3.729 34.557 1.00 90.25 444 ARG A O 1
ATOM 3358 N N . GLN A 1 445 ? -9.565 -3.080 32.848 1.00 87.81 445 GLN A N 1
ATOM 3359 C CA . GLN A 1 445 ? -8.475 -2.822 31.905 1.00 87.81 445 GLN A CA 1
ATOM 3360 C C . GLN A 1 445 ? -7.540 -1.691 32.350 1.00 87.81 445 GLN A C 1
ATOM 3362 O O . GLN A 1 445 ? -6.330 -1.774 32.142 1.00 87.81 445 GLN A O 1
ATOM 3367 N N . ALA A 1 446 ? -8.082 -0.636 32.964 1.00 88.25 446 ALA A N 1
ATOM 3368 C CA . ALA A 1 446 ? -7.292 0.510 33.394 1.00 88.25 446 ALA A CA 1
ATOM 3369 C C . ALA A 1 446 ? -7.901 1.194 34.620 1.00 88.25 446 ALA A C 1
ATOM 3371 O O . ALA A 1 446 ? -9.017 1.709 34.577 1.00 88.25 446 ALA A O 1
ATOM 3372 N N . ALA A 1 447 ? -7.119 1.278 35.697 1.00 92.56 447 ALA A N 1
ATOM 3373 C CA . ALA A 1 447 ? -7.455 2.070 36.879 1.00 92.56 447 ALA A CA 1
ATOM 3374 C C . ALA A 1 447 ? -7.025 3.541 36.772 1.00 92.56 447 ALA A C 1
ATOM 3376 O O . ALA A 1 447 ? -7.222 4.311 37.711 1.00 92.56 447 ALA A O 1
ATOM 3377 N N . VAL A 1 448 ? -6.407 3.933 35.658 1.00 92.38 448 VAL A N 1
ATOM 3378 C CA . VAL A 1 448 ? -5.983 5.304 35.369 1.00 92.38 448 VAL A CA 1
ATOM 3379 C C . VAL A 1 448 ? -6.638 5.730 34.067 1.00 92.38 448 VAL A C 1
ATOM 3381 O O . VAL A 1 448 ? -6.605 4.998 33.084 1.00 92.38 448 VAL A O 1
ATOM 3384 N N . GLU A 1 449 ? -7.243 6.908 34.072 1.00 89.56 449 GLU A N 1
ATOM 3385 C CA . GLU A 1 449 ? -7.781 7.551 32.880 1.00 89.56 449 GLU A CA 1
ATOM 3386 C C . GLU A 1 449 ? -6.874 8.725 32.512 1.00 89.56 449 GLU A C 1
ATOM 3388 O O . GLU A 1 449 ? -6.485 9.510 33.380 1.00 89.56 449 GLU A O 1
ATOM 3393 N N . HIS A 1 450 ? -6.512 8.821 31.234 1.00 88.06 450 HIS A N 1
ATOM 3394 C CA . HIS A 1 450 ? -5.753 9.940 30.690 1.00 88.06 450 HIS A CA 1
ATOM 3395 C C . HIS A 1 450 ? -6.741 10.938 30.090 1.00 88.06 450 HIS A C 1
ATOM 3397 O O . HIS A 1 450 ? -7.374 10.642 29.082 1.00 88.06 450 HIS A O 1
ATOM 3403 N N . THR A 1 451 ? -6.888 12.091 30.740 1.00 84.62 451 THR A N 1
ATOM 3404 C CA . THR A 1 451 ? -7.782 13.177 30.310 1.00 84.62 451 THR A CA 1
ATOM 3405 C C . THR A 1 451 ? -6.969 14.382 29.842 1.00 84.62 451 THR A C 1
ATOM 3407 O O . THR A 1 451 ? -5.754 14.421 30.053 1.00 84.62 451 THR A O 1
ATOM 3410 N N . GLU A 1 452 ? -7.622 15.376 29.239 1.00 82.19 452 GLU A N 1
ATOM 3411 C CA . GLU A 1 452 ? -6.971 16.641 28.860 1.00 82.19 452 GLU A CA 1
ATOM 3412 C C . GLU A 1 452 ? -6.360 17.369 30.069 1.00 82.19 452 GLU A C 1
ATOM 3414 O O . GLU A 1 452 ? -5.279 17.947 29.961 1.00 82.19 452 GLU A O 1
ATOM 3419 N N . ASP A 1 453 ? -6.980 17.243 31.247 1.00 87.62 453 ASP A N 1
ATOM 3420 C CA . ASP A 1 453 ? -6.493 17.804 32.516 1.00 87.62 453 ASP A CA 1
ATOM 3421 C C . ASP A 1 453 ? -5.348 16.985 33.150 1.00 87.62 453 ASP A C 1
ATOM 3423 O O . ASP A 1 453 ? -4.828 17.324 34.218 1.00 87.62 453 ASP A O 1
ATOM 3427 N N . GLY A 1 454 ? -4.940 15.892 32.500 1.00 89.00 454 GLY A N 1
ATOM 3428 C CA . GLY A 1 454 ? -3.891 14.982 32.945 1.00 89.00 454 GLY A CA 1
ATOM 3429 C C . GLY A 1 454 ? -4.407 13.609 33.395 1.00 89.00 454 GLY A C 1
ATOM 3430 O O . GLY A 1 454 ? -5.608 13.317 33.358 1.00 89.00 454 GLY A O 1
ATOM 3431 N N . PRO A 1 455 ? -3.491 12.705 33.786 1.00 92.56 455 PRO A N 1
ATOM 3432 C CA . PRO A 1 455 ? -3.856 11.375 34.250 1.00 92.56 455 PRO A CA 1
ATOM 3433 C C . PRO A 1 455 ? -4.470 11.419 35.654 1.00 92.56 455 PRO A C 1
ATOM 3435 O O . PRO A 1 455 ? -3.899 12.007 36.574 1.00 92.56 455 PRO A O 1
ATOM 3438 N N . ARG A 1 456 ? -5.587 10.714 35.855 1.00 92.94 456 ARG A N 1
ATOM 3439 C CA . ARG A 1 456 ? -6.209 10.520 37.174 1.00 92.94 456 ARG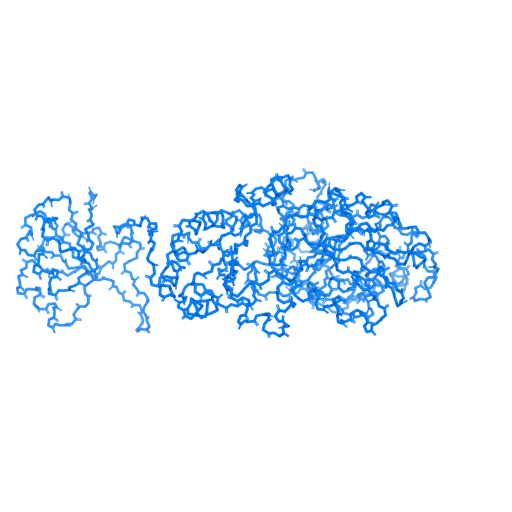 A CA 1
ATOM 3440 C C . ARG A 1 456 ? -6.463 9.045 37.458 1.00 92.94 456 ARG A C 1
ATOM 3442 O O . ARG A 1 456 ? -6.791 8.274 36.561 1.00 92.94 456 ARG A O 1
ATOM 3449 N N . ARG A 1 457 ? -6.369 8.648 38.730 1.00 94.38 457 ARG A N 1
ATOM 3450 C CA . ARG A 1 457 ? -6.855 7.330 39.165 1.00 94.38 457 ARG A CA 1
ATOM 3451 C C . ARG A 1 457 ? -8.379 7.331 39.135 1.00 94.38 457 ARG A C 1
ATOM 3453 O O . ARG A 1 457 ? -9.000 8.246 39.679 1.00 94.38 457 ARG A O 1
ATOM 3460 N N . ARG A 1 458 ? -8.959 6.292 38.545 1.00 95.31 458 ARG A N 1
ATOM 3461 C CA . ARG A 1 458 ? -10.391 6.033 38.603 1.00 95.31 458 ARG A CA 1
ATOM 3462 C C . ARG A 1 458 ? -10.818 5.780 40.042 1.00 95.31 458 ARG A C 1
ATOM 3464 O O . ARG A 1 458 ? -10.074 5.187 40.832 1.00 95.31 458 ARG A O 1
ATOM 3471 N N . VAL A 1 459 ? -12.005 6.260 40.380 1.00 96.25 459 VAL A N 1
ATOM 3472 C CA . VAL A 1 459 ? -12.558 6.196 41.732 1.00 96.25 459 VAL A CA 1
ATOM 3473 C C . VAL A 1 459 ? -13.639 5.124 41.790 1.00 96.25 459 VAL A C 1
ATOM 3475 O O . VAL A 1 459 ? -14.550 5.109 40.966 1.00 96.25 459 VAL A O 1
ATOM 3478 N N . LEU A 1 460 ? -13.532 4.244 42.785 1.00 95.56 460 LEU A N 1
ATOM 3479 C CA . LEU A 1 460 ? -14.533 3.227 43.099 1.00 95.56 460 LEU A CA 1
ATOM 3480 C C . LEU A 1 460 ? -15.155 3.559 44.458 1.00 95.56 460 LEU A C 1
ATOM 3482 O O . LEU A 1 460 ? -14.458 3.522 45.473 1.00 95.56 460 LEU A O 1
ATOM 3486 N N . ALA A 1 461 ? -16.445 3.881 44.495 1.00 96.00 461 ALA A N 1
ATOM 3487 C CA . ALA A 1 461 ? -17.158 4.077 45.756 1.00 96.00 461 ALA A CA 1
ATOM 3488 C C . ALA A 1 461 ? -17.651 2.725 46.288 1.00 96.00 461 ALA A C 1
ATOM 3490 O O . ALA A 1 461 ? -18.454 2.055 45.644 1.00 96.00 461 ALA A O 1
ATOM 3491 N N . ALA A 1 462 ? -17.167 2.306 47.454 1.00 94.94 462 ALA A N 1
ATOM 3492 C CA . ALA A 1 462 ? -17.515 1.027 48.060 1.00 94.94 462 ALA A CA 1
ATOM 3493 C C . ALA A 1 462 ? -18.676 1.197 49.041 1.00 94.94 462 ALA A C 1
ATOM 3495 O O . ALA A 1 462 ? -18.507 1.848 50.070 1.00 94.94 462 ALA A O 1
ATOM 3496 N N . LEU A 1 463 ? -19.829 0.570 48.794 1.00 93.69 463 LEU A N 1
ATOM 3497 C CA . LEU A 1 463 ? -21.002 0.644 49.686 1.00 93.69 463 LEU A CA 1
ATOM 3498 C C . LEU A 1 463 ? -20.846 -0.206 50.962 1.00 93.69 463 LEU A C 1
ATOM 3500 O O . LEU A 1 463 ? -21.807 -0.721 51.521 1.00 93.69 463 LEU A O 1
ATOM 3504 N N . THR A 1 464 ? -19.611 -0.376 51.424 1.00 83.94 464 THR A N 1
ATOM 3505 C CA . THR A 1 464 ? -19.233 -1.121 52.619 1.00 83.94 464 THR A CA 1
ATOM 3506 C C . THR A 1 464 ? -18.031 -0.462 53.278 1.00 83.94 464 THR A C 1
ATOM 3508 O O . THR A 1 464 ? -17.206 0.177 52.628 1.00 83.94 464 THR A O 1
ATOM 3511 N N . SER A 1 465 ? -17.921 -0.631 54.592 1.00 72.69 465 SER A N 1
ATOM 3512 C CA . SER A 1 465 ? -16.736 -0.263 55.369 1.00 72.69 465 SER A CA 1
ATOM 3513 C C . SER A 1 465 ? -15.665 -1.364 55.378 1.00 72.69 465 SER A C 1
ATOM 3515 O O . SER A 1 465 ? -14.564 -1.145 55.882 1.00 72.69 465 SER A O 1
ATOM 3517 N N . THR A 1 466 ? -15.963 -2.550 54.831 1.00 70.31 466 THR A N 1
ATOM 3518 C CA . THR A 1 466 ? -15.063 -3.713 54.855 1.00 70.31 466 THR A CA 1
ATOM 3519 C C . THR A 1 466 ? -14.185 -3.744 53.606 1.00 70.31 466 THR A C 1
ATOM 3521 O O . THR A 1 466 ? -14.678 -3.988 52.507 1.00 70.31 466 THR A O 1
ATOM 3524 N N . SER A 1 467 ? -12.871 -3.559 53.771 1.00 66.88 467 SER A N 1
ATOM 3525 C CA . SER A 1 467 ? -11.926 -3.454 52.644 1.00 66.88 467 SER A CA 1
ATOM 3526 C C . SER A 1 467 ? -11.703 -4.755 51.871 1.00 66.88 467 SER A C 1
ATOM 3528 O O . SER A 1 467 ? -11.237 -4.721 50.737 1.00 66.88 467 SER A O 1
ATOM 3530 N N . GLU A 1 468 ? -12.018 -5.917 52.452 1.00 76.25 468 GLU A N 1
ATOM 3531 C CA . GLU A 1 468 ? -11.720 -7.217 51.840 1.00 76.25 468 GLU A CA 1
ATOM 3532 C C . GLU A 1 468 ? -12.386 -7.414 50.475 1.00 76.25 468 GLU A C 1
ATOM 3534 O O . GLU A 1 468 ? -11.751 -7.944 49.565 1.00 76.25 468 GLU A O 1
ATOM 3539 N N . TYR A 1 469 ? -13.595 -6.881 50.310 1.00 74.62 469 TYR A N 1
ATOM 3540 C CA . TYR A 1 469 ? -14.373 -6.965 49.079 1.00 74.62 469 TYR A CA 1
ATOM 3541 C C . TYR A 1 469 ? -13.820 -6.113 47.924 1.00 74.62 469 TYR A C 1
ATOM 3543 O O . TYR A 1 469 ? -14.071 -6.409 46.760 1.00 74.62 469 TYR A O 1
ATOM 3551 N N . THR A 1 470 ? -13.032 -5.075 48.220 1.00 86.25 470 THR A N 1
ATOM 3552 C CA . THR A 1 470 ? -12.492 -4.141 47.217 1.00 86.25 470 THR A CA 1
ATOM 3553 C C . THR A 1 470 ? -10.986 -4.267 47.003 1.00 86.25 470 THR A C 1
ATOM 3555 O O . THR A 1 470 ? -10.436 -3.592 46.131 1.00 86.25 470 THR A O 1
ATOM 3558 N N . LYS A 1 471 ? -10.303 -5.168 47.728 1.00 88.81 471 LYS A N 1
ATOM 3559 C CA . LYS A 1 471 ? -8.847 -5.396 47.619 1.00 88.81 471 LYS A CA 1
ATOM 3560 C C . LYS A 1 471 ? -8.380 -5.658 46.187 1.00 88.81 471 LYS A C 1
ATOM 3562 O O . LYS A 1 471 ? -7.291 -5.226 45.817 1.00 88.81 471 LYS A O 1
ATOM 3567 N N . ALA A 1 472 ? -9.165 -6.378 45.382 1.00 89.19 472 ALA A N 1
ATOM 3568 C CA . ALA A 1 472 ? -8.822 -6.643 43.984 1.00 89.19 472 ALA A CA 1
ATOM 3569 C C . ALA A 1 472 ? -8.721 -5.339 43.171 1.00 89.19 472 ALA A C 1
ATOM 3571 O O . ALA A 1 472 ? -7.746 -5.128 42.452 1.00 89.19 472 ALA A O 1
ATOM 3572 N N . TRP A 1 473 ? -9.664 -4.419 43.368 1.00 90.69 473 TRP A N 1
ATOM 3573 C CA . TRP A 1 473 ? -9.702 -3.116 42.703 1.00 90.69 473 TRP A CA 1
ATOM 3574 C C . TRP A 1 473 ? -8.620 -2.161 43.215 1.00 90.69 473 TRP A C 1
ATOM 3576 O O . TRP A 1 473 ? -7.981 -1.466 42.425 1.00 90.69 473 TRP A O 1
ATOM 3586 N N . GLU A 1 474 ? -8.331 -2.176 44.518 1.00 92.31 474 GLU A N 1
ATOM 3587 C CA . GLU A 1 474 ? -7.188 -1.444 45.081 1.00 92.31 474 GLU A CA 1
ATOM 3588 C C . GLU A 1 474 ? -5.862 -1.906 44.462 1.00 92.31 474 GLU A C 1
ATOM 3590 O O . GLU A 1 474 ? -5.034 -1.070 44.098 1.00 92.31 474 GLU A O 1
ATOM 3595 N N . ARG A 1 475 ? -5.678 -3.226 44.284 1.00 91.56 475 ARG A N 1
ATOM 3596 C CA . ARG A 1 475 ? -4.499 -3.814 43.621 1.00 91.56 475 ARG A CA 1
ATOM 3597 C C . ARG A 1 475 ? -4.405 -3.444 42.144 1.00 91.56 475 ARG A C 1
ATOM 3599 O O . ARG A 1 475 ? -3.298 -3.219 41.668 1.00 91.56 475 ARG A O 1
ATOM 3606 N N . LEU A 1 476 ? -5.539 -3.344 41.445 1.00 92.06 476 LEU A N 1
ATOM 3607 C CA . LEU A 1 476 ? -5.593 -2.802 40.080 1.00 92.06 476 LEU A CA 1
ATOM 3608 C C . LEU A 1 476 ? -5.193 -1.320 40.028 1.00 92.06 476 LEU A C 1
ATOM 3610 O O . LEU A 1 476 ? -4.868 -0.809 38.961 1.00 92.06 476 LEU A O 1
ATOM 3614 N N . GLY A 1 477 ? -5.184 -0.633 41.172 1.00 94.12 477 GLY A N 1
ATOM 3615 C CA . GLY A 1 477 ? -4.796 0.764 41.282 1.00 94.12 477 GLY A CA 1
ATOM 3616 C C . GLY A 1 477 ? -5.980 1.721 41.350 1.00 94.12 477 GLY A C 1
ATOM 3617 O O . GLY A 1 477 ? -5.774 2.925 41.232 1.00 94.12 477 GLY A O 1
ATOM 3618 N N . TYR A 1 478 ? -7.210 1.262 41.594 1.00 95.56 478 TYR A N 1
ATOM 3619 C CA . TYR A 1 478 ? -8.352 2.161 41.800 1.00 95.56 478 TYR A CA 1
ATOM 3620 C C . TYR A 1 478 ? -8.210 2.949 43.100 1.00 95.56 478 TYR A C 1
ATOM 3622 O O . TYR A 1 478 ? -7.704 2.435 44.100 1.00 95.56 478 TYR A O 1
ATOM 3630 N N . ARG A 1 479 ? -8.655 4.209 43.111 1.00 95.19 479 ARG A N 1
ATOM 3631 C CA . ARG A 1 479 ? -8.851 4.957 44.357 1.00 95.19 479 ARG A CA 1
ATOM 3632 C C . ARG A 1 479 ? -10.185 4.516 44.956 1.00 95.19 479 ARG A C 1
ATOM 3634 O O . ARG A 1 479 ? -11.234 5.019 44.566 1.00 95.19 479 ARG A O 1
ATOM 3641 N N . VAL A 1 480 ? -10.135 3.562 45.879 1.00 94.62 480 VAL A N 1
ATOM 3642 C CA . VAL A 1 480 ? -11.335 3.069 46.561 1.00 94.62 480 VAL A CA 1
ATOM 3643 C C . VAL A 1 480 ? -11.687 4.002 47.714 1.00 94.62 480 VAL A C 1
ATOM 3645 O O . VAL A 1 480 ? -10.836 4.309 48.550 1.00 94.62 480 VAL A O 1
ATOM 3648 N N . LEU A 1 481 ? -12.928 4.483 47.734 1.00 94.31 481 LEU A N 1
ATOM 3649 C CA . LEU A 1 481 ? -13.452 5.363 48.774 1.00 94.31 481 LEU A CA 1
ATOM 3650 C C . LEU A 1 481 ? -14.612 4.668 49.497 1.00 94.31 481 LEU A C 1
ATOM 3652 O O . LEU A 1 481 ? -15.531 4.193 48.828 1.00 94.31 481 LEU A O 1
ATOM 3656 N N . PRO A 1 482 ? -14.600 4.594 50.839 1.00 92.50 482 PRO A N 1
ATOM 3657 C CA . PRO A 1 482 ? -15.708 4.020 51.590 1.00 92.50 482 PRO A CA 1
ATOM 3658 C C . PRO A 1 482 ? -16.944 4.920 51.483 1.00 92.50 482 PRO A C 1
ATOM 3660 O O . PRO A 1 482 ? -16.862 6.132 51.664 1.00 92.50 482 PRO A O 1
ATOM 3663 N N . ALA A 1 483 ? -18.091 4.312 51.204 1.00 92.38 483 ALA A N 1
ATOM 3664 C CA . ALA A 1 483 ? -19.370 4.973 50.965 1.00 92.38 483 ALA A CA 1
ATOM 3665 C C . ALA A 1 483 ? -20.547 4.136 51.511 1.00 92.38 483 ALA A C 1
ATOM 3667 O O . ALA A 1 483 ? -21.611 4.049 50.904 1.00 92.38 483 ALA A O 1
ATOM 3668 N N . GLY A 1 484 ? -20.346 3.483 52.661 1.00 90.31 484 GLY A N 1
ATOM 3669 C CA . GLY A 1 484 ? -21.313 2.566 53.281 1.00 90.31 484 GLY A CA 1
ATOM 3670 C C . GLY A 1 484 ? -22.518 3.218 53.974 1.00 90.31 484 GLY A C 1
ATOM 3671 O O . GLY A 1 484 ? -23.190 2.542 54.746 1.00 90.31 484 GLY A O 1
ATOM 3672 N N . SER A 1 485 ? -22.778 4.512 53.760 1.00 92.12 485 SER A N 1
ATOM 3673 C CA . SER A 1 485 ? -23.962 5.215 54.275 1.00 92.12 485 SER A CA 1
ATOM 3674 C C . SER A 1 485 ? -24.396 6.336 53.326 1.00 92.12 485 SER A C 1
ATOM 3676 O O . SER A 1 485 ? -23.614 6.796 52.490 1.00 92.12 485 SER A O 1
ATOM 3678 N N . GLU A 1 486 ? -25.640 6.804 53.458 1.00 92.50 486 GLU A N 1
ATOM 3679 C CA . GLU A 1 486 ? -26.153 7.908 52.638 1.00 92.50 486 GLU A CA 1
ATOM 3680 C C . GLU A 1 486 ? -25.400 9.222 52.905 1.00 92.50 486 GLU A C 1
ATOM 3682 O O . GLU A 1 486 ? -25.151 9.991 51.975 1.00 92.50 486 GLU A O 1
ATOM 3687 N N . GLU A 1 487 ? -24.976 9.467 54.146 1.00 93.69 487 GLU A N 1
ATOM 3688 C CA . GLU A 1 487 ? -24.160 10.630 54.503 1.00 93.69 487 GLU A CA 1
ATOM 3689 C C . GLU A 1 487 ? -22.822 10.623 53.756 1.00 93.69 487 GLU A C 1
ATOM 3691 O O . GLU A 1 487 ? -22.440 11.646 53.189 1.00 93.69 487 GLU A O 1
ATOM 3696 N N . ALA A 1 488 ? -22.152 9.468 53.682 1.00 93.06 488 ALA A N 1
ATOM 3697 C CA . ALA A 1 488 ? -20.885 9.332 52.964 1.00 93.06 488 ALA A CA 1
ATOM 3698 C C . ALA A 1 488 ? -21.053 9.553 51.448 1.00 93.06 488 ALA A C 1
ATOM 3700 O O . ALA A 1 488 ? -20.224 10.204 50.813 1.00 93.06 488 ALA A O 1
ATOM 3701 N N . LEU A 1 489 ? -22.156 9.075 50.858 1.00 94.44 489 LEU A N 1
ATOM 3702 C CA . LEU A 1 489 ? -22.479 9.329 49.448 1.00 94.44 489 LEU A CA 1
ATOM 3703 C C . LEU A 1 489 ? -22.701 10.825 49.173 1.00 94.44 489 LEU A C 1
ATOM 3705 O O . LEU A 1 489 ? -22.207 11.355 48.175 1.00 94.44 489 LEU A O 1
ATOM 3709 N N . ARG A 1 490 ? -23.412 11.523 50.068 1.00 94.62 490 ARG A N 1
ATOM 3710 C CA . ARG A 1 490 ? -23.630 12.975 49.970 1.00 94.62 490 ARG A CA 1
ATOM 3711 C C . ARG A 1 490 ? -22.332 13.759 50.136 1.00 94.62 490 ARG A C 1
ATOM 3713 O O . ARG A 1 490 ? -22.151 14.752 49.440 1.00 94.62 490 ARG A O 1
ATOM 3720 N N . GLU A 1 491 ? -21.427 13.313 51.002 1.00 95.00 491 GLU A N 1
ATOM 3721 C CA . GLU A 1 491 ? -20.108 13.929 51.173 1.00 95.00 491 GLU A CA 1
ATOM 3722 C C . GLU A 1 491 ? -19.259 13.822 49.896 1.00 95.00 491 GLU A C 1
ATOM 3724 O O . GLU A 1 491 ? -18.687 14.818 49.453 1.00 95.00 491 GLU A O 1
ATOM 3729 N N . LEU A 1 492 ? -19.220 12.649 49.250 1.00 94.56 492 LEU A N 1
ATOM 3730 C CA . LEU A 1 492 ? -18.521 12.473 47.969 1.00 94.56 492 LEU A CA 1
ATOM 3731 C C . LEU A 1 492 ? -19.070 13.409 46.883 1.00 94.56 492 LEU A C 1
ATOM 3733 O O . LEU A 1 492 ? -18.291 14.052 46.177 1.00 94.56 492 LEU A O 1
ATOM 3737 N N . GLN A 1 493 ? -20.398 13.532 46.793 1.00 95.19 493 GLN A N 1
ATOM 3738 C CA . GLN A 1 493 ? -21.057 14.443 45.857 1.00 95.19 493 GLN A CA 1
ATOM 3739 C C . GLN A 1 493 ? -20.732 15.916 46.160 1.00 95.19 493 GLN A C 1
ATOM 3741 O O . GLN A 1 493 ? -20.369 16.664 45.255 1.00 95.19 493 GLN A O 1
ATOM 3746 N N . GLN A 1 494 ? -20.836 16.340 47.424 1.00 94.50 494 GLN A N 1
ATOM 3747 C CA . GLN A 1 494 ? -20.553 17.719 47.851 1.00 94.50 494 GLN A CA 1
ATOM 3748 C C . GLN A 1 494 ? -19.097 18.120 47.605 1.00 94.50 494 GLN A C 1
ATOM 3750 O O . GLN A 1 494 ? -18.826 19.263 47.243 1.00 94.50 494 GLN A O 1
ATOM 3755 N N . ASN A 1 495 ? -18.171 17.173 47.752 1.00 93.81 495 ASN A N 1
ATOM 3756 C CA . ASN A 1 495 ? -16.752 17.370 47.472 1.00 93.81 495 ASN A CA 1
ATOM 3757 C C . ASN A 1 495 ? -16.412 17.327 45.971 1.00 93.81 495 ASN A C 1
ATOM 3759 O O . ASN A 1 495 ? -15.239 17.443 45.614 1.00 93.81 495 ASN A O 1
ATOM 3763 N N . GLY A 1 496 ? -17.403 17.137 45.091 1.00 91.50 496 GLY A N 1
ATOM 3764 C CA . GLY A 1 496 ? -17.199 17.068 43.644 1.00 91.50 496 GLY A CA 1
ATOM 3765 C C . GLY A 1 496 ? -16.350 15.871 43.210 1.00 91.50 496 GLY A C 1
ATOM 3766 O O . GLY A 1 496 ? -15.651 15.944 42.200 1.00 91.50 496 GLY A O 1
ATOM 3767 N N . VAL A 1 497 ? -16.356 14.777 43.980 1.00 92.44 497 VAL A N 1
ATOM 3768 C CA . VAL A 1 497 ? -15.588 13.578 43.633 1.00 92.44 497 VAL A CA 1
ATOM 3769 C C . VAL A 1 497 ? -16.260 12.887 42.453 1.00 92.44 497 VAL A C 1
ATOM 3771 O O . VAL A 1 497 ? -17.367 12.371 42.575 1.00 92.44 497 VAL A O 1
ATOM 3774 N N . HIS A 1 498 ? -15.565 12.833 41.318 1.00 92.50 498 HIS A N 1
ATOM 3775 C CA . HIS A 1 498 ? -16.013 12.055 40.169 1.00 92.50 498 HIS A CA 1
ATOM 3776 C C . HIS A 1 498 ? -15.816 10.557 40.441 1.00 92.50 498 HIS A C 1
ATOM 3778 O O . HIS A 1 498 ? -14.679 10.089 40.544 1.00 92.50 498 HIS A O 1
ATOM 3784 N N . VAL A 1 499 ? -16.919 9.823 40.598 1.00 95.81 499 VAL A N 1
ATOM 3785 C CA . VAL A 1 499 ? -16.928 8.381 40.876 1.00 95.81 499 VAL A CA 1
ATOM 3786 C C . VAL A 1 499 ? -17.169 7.620 39.580 1.00 95.81 499 VAL A C 1
ATOM 3788 O O . VAL A 1 499 ? -18.231 7.732 38.979 1.00 95.81 499 VAL A O 1
ATOM 3791 N N . ASP A 1 500 ? -16.191 6.817 39.162 1.00 95.38 500 ASP A N 1
ATOM 3792 C CA . ASP A 1 500 ? -16.285 6.048 37.921 1.00 95.38 500 ASP A CA 1
ATOM 3793 C C . ASP A 1 500 ? -17.194 4.828 38.082 1.00 95.38 500 ASP A C 1
ATOM 3795 O O . ASP A 1 500 ? -18.007 4.543 37.209 1.00 95.38 500 ASP A O 1
ATOM 3799 N N . TYR A 1 501 ? -17.065 4.110 39.198 1.00 95.88 501 TYR A N 1
ATOM 3800 C CA . TYR A 1 501 ? -17.834 2.897 39.471 1.00 95.88 501 TYR A CA 1
ATOM 3801 C C . TYR A 1 501 ? -18.263 2.839 40.937 1.00 95.88 501 TYR A C 1
ATOM 3803 O O . TYR A 1 501 ? -17.611 3.399 41.822 1.00 95.88 501 TYR A O 1
ATOM 3811 N N . VAL A 1 502 ? -19.340 2.108 41.206 1.00 95.75 502 VAL A N 1
ATOM 3812 C CA . VAL A 1 502 ? -19.782 1.772 42.564 1.00 95.75 502 VAL A CA 1
ATOM 3813 C C . VAL A 1 502 ? -19.582 0.281 42.790 1.00 95.75 502 VAL A C 1
ATOM 3815 O O . VAL A 1 502 ? -19.895 -0.516 41.917 1.00 95.75 502 VAL A O 1
ATOM 3818 N N . TYR A 1 503 ? -19.076 -0.109 43.955 1.00 94.12 503 TYR A N 1
ATOM 3819 C CA . TYR A 1 503 ? -19.029 -1.502 44.386 1.00 94.12 503 TYR A CA 1
ATOM 3820 C C . TYR A 1 503 ? -20.132 -1.764 45.413 1.00 94.12 503 TYR A C 1
ATOM 3822 O O . TYR A 1 503 ? -20.111 -1.186 46.504 1.00 94.12 503 TYR A O 1
ATOM 3830 N N . ALA A 1 504 ? -21.074 -2.639 45.070 1.00 93.38 504 ALA A N 1
ATOM 3831 C CA . ALA A 1 504 ? -22.235 -2.983 45.879 1.00 93.38 504 ALA A CA 1
ATOM 3832 C C . ALA A 1 504 ? -22.171 -4.466 46.306 1.00 93.38 504 ALA A C 1
ATOM 3834 O O . ALA A 1 504 ? -22.448 -5.355 45.497 1.00 93.38 504 ALA A O 1
ATOM 3835 N N . PRO A 1 505 ? -21.789 -4.764 47.562 1.00 89.31 505 PRO A N 1
ATOM 3836 C CA . PRO A 1 505 ? -21.834 -6.128 48.081 1.00 89.31 505 PRO A CA 1
ATOM 3837 C C . PRO A 1 505 ? -23.274 -6.587 48.354 1.00 89.31 505 PRO A C 1
ATOM 3839 O O . PRO A 1 505 ? -24.231 -5.814 48.277 1.00 89.31 505 PRO A O 1
ATOM 3842 N N . GLU A 1 506 ? -23.426 -7.861 48.715 1.00 85.56 506 GLU A N 1
ATOM 3843 C CA . GLU A 1 506 ? -24.702 -8.410 49.179 1.00 85.56 506 GLU A CA 1
ATOM 3844 C C . GLU A 1 506 ? -25.259 -7.602 50.370 1.00 85.56 506 GLU A C 1
ATOM 3846 O O . GLU A 1 506 ? -24.523 -7.252 51.295 1.00 85.56 506 GLU A O 1
ATOM 3851 N N . GLY A 1 507 ? -26.556 -7.273 50.325 1.00 83.88 507 GLY A N 1
ATOM 3852 C CA . GLY A 1 507 ? -27.240 -6.457 51.339 1.00 83.88 507 GLY A CA 1
ATOM 3853 C C . GLY A 1 507 ? -27.082 -4.934 51.196 1.00 83.88 507 GLY A C 1
ATOM 3854 O O . GLY A 1 507 ? -27.532 -4.196 52.071 1.00 83.88 507 GLY A O 1
ATOM 3855 N N . ALA A 1 508 ? -26.449 -4.440 50.123 1.00 85.69 508 ALA A N 1
ATOM 3856 C CA . ALA A 1 508 ? -26.325 -3.004 49.833 1.00 85.69 508 ALA A CA 1
ATOM 3857 C C . ALA A 1 508 ? -27.431 -2.455 48.902 1.00 85.69 508 ALA A C 1
ATOM 3859 O O . ALA A 1 508 ? -27.303 -1.354 48.360 1.00 85.69 508 ALA A O 1
ATOM 3860 N N . ASP A 1 509 ? -28.519 -3.198 48.696 1.00 84.62 509 ASP A N 1
ATOM 3861 C CA . ASP A 1 509 ? -29.631 -2.875 47.790 1.00 84.62 509 ASP A CA 1
ATOM 3862 C C . ASP A 1 509 ? -30.244 -1.494 48.089 1.00 84.62 509 ASP A C 1
ATOM 3864 O O . ASP A 1 509 ? -30.392 -0.662 47.191 1.00 84.62 509 ASP A O 1
ATOM 3868 N N . SER A 1 510 ? -30.484 -1.195 49.368 1.00 84.12 510 SER A N 1
ATOM 3869 C CA . SER A 1 510 ? -31.034 0.090 49.824 1.00 84.12 510 SER A CA 1
ATOM 3870 C C . SER A 1 510 ? -30.151 1.308 49.502 1.00 84.12 510 SER A C 1
ATOM 3872 O O . SER A 1 510 ? -30.664 2.407 49.275 1.00 84.12 510 SER A O 1
ATOM 3874 N N . LEU A 1 511 ? -28.827 1.127 49.445 1.00 91.56 511 LEU A N 1
ATOM 3875 C CA . LEU A 1 511 ? -27.864 2.189 49.135 1.00 91.56 511 LEU A CA 1
ATOM 3876 C C . LEU A 1 511 ? -27.538 2.279 47.642 1.00 91.56 511 LEU A C 1
ATOM 3878 O O . LEU A 1 511 ? -27.171 3.356 47.176 1.00 91.56 511 LEU A O 1
ATOM 3882 N N . THR A 1 512 ? -27.688 1.187 46.890 1.00 92.50 512 THR A N 1
ATOM 3883 C CA . THR A 1 512 ? -27.298 1.093 45.472 1.00 92.50 512 THR A CA 1
ATOM 3884 C C . THR A 1 512 ? -28.034 2.117 44.611 1.00 92.50 512 THR A C 1
ATOM 3886 O O . THR A 1 512 ? -27.403 2.890 43.887 1.00 92.50 512 THR A O 1
ATOM 3889 N N . GLU A 1 513 ? -29.358 2.198 44.751 1.00 92.31 513 GLU A N 1
ATOM 3890 C CA . GLU A 1 513 ? -30.191 3.155 44.012 1.00 92.31 513 GLU A CA 1
ATOM 3891 C C . GLU A 1 513 ? -29.817 4.609 44.362 1.00 92.31 513 GLU A C 1
ATOM 3893 O O . GLU A 1 513 ? -29.672 5.473 43.491 1.00 92.31 513 GLU A O 1
ATOM 3898 N N . THR A 1 514 ? -29.572 4.872 45.650 1.00 94.00 514 THR A N 1
ATOM 3899 C CA . THR A 1 514 ? -29.160 6.191 46.145 1.00 94.00 514 THR A CA 1
ATOM 3900 C C . THR A 1 514 ? -27.782 6.590 45.619 1.00 94.00 514 THR A C 1
ATOM 3902 O O . THR A 1 514 ? -27.606 7.732 45.189 1.00 94.00 514 THR A O 1
ATOM 3905 N N . ALA A 1 515 ? -26.822 5.663 45.598 1.00 94.38 515 ALA A N 1
ATOM 3906 C CA . ALA A 1 515 ? -25.483 5.885 45.067 1.00 94.38 515 ALA A CA 1
ATOM 3907 C C . ALA A 1 515 ? -25.518 6.196 43.567 1.00 94.38 515 ALA A C 1
ATOM 3909 O O . ALA A 1 515 ? -24.904 7.173 43.141 1.00 94.38 515 ALA A O 1
ATOM 3910 N N . CYS A 1 516 ? -26.293 5.439 42.782 1.00 93.81 516 CYS A N 1
ATOM 3911 C CA . CYS A 1 516 ? -26.442 5.690 41.347 1.00 93.81 516 CYS A CA 1
ATOM 3912 C C . CYS A 1 516 ? -27.024 7.080 41.075 1.00 93.81 516 CYS A C 1
ATOM 3914 O O . CYS A 1 516 ? -26.514 7.818 40.234 1.00 93.81 516 CYS A O 1
ATOM 3916 N N . ARG A 1 517 ? -28.049 7.478 41.838 1.00 92.94 517 ARG A N 1
ATOM 3917 C CA . ARG A 1 517 ? -28.681 8.795 41.703 1.00 92.94 517 ARG A CA 1
ATOM 3918 C C . ARG A 1 517 ? -27.747 9.951 42.074 1.00 92.94 517 ARG A C 1
ATOM 3920 O O . ARG A 1 517 ? -27.784 10.982 41.412 1.00 92.94 517 ARG A O 1
ATOM 3927 N N . LEU A 1 518 ? -26.971 9.820 43.153 1.00 94.12 518 LEU A N 1
ATOM 3928 C CA . LEU A 1 518 ? -26.125 10.910 43.657 1.00 94.12 518 LEU A CA 1
ATOM 3929 C C . LEU A 1 518 ? -24.800 11.040 42.899 1.00 94.12 518 LEU A C 1
ATOM 3931 O O . LEU A 1 518 ? -24.345 12.161 42.675 1.00 94.12 518 LEU A O 1
ATOM 3935 N N . LEU A 1 519 ? -24.184 9.910 42.543 1.00 95.19 519 LEU A N 1
ATOM 3936 C CA . LEU A 1 519 ? -22.817 9.855 42.019 1.00 95.19 519 LEU A CA 1
ATOM 3937 C C . LEU A 1 519 ? -22.746 9.643 40.504 1.00 95.19 519 LEU A C 1
ATOM 3939 O O . LEU A 1 519 ? -21.702 9.917 39.926 1.00 95.19 519 LEU A O 1
ATOM 3943 N N . GLN A 1 520 ? -23.830 9.167 39.878 1.00 94.06 520 GLN A N 1
ATOM 3944 C CA . GLN A 1 520 ? -23.923 8.906 38.434 1.00 94.06 520 GLN A CA 1
ATOM 3945 C C . GLN A 1 520 ? -22.739 8.080 37.877 1.00 94.06 520 GLN A C 1
ATOM 3947 O O . GLN A 1 520 ? -22.075 8.513 36.935 1.00 94.06 520 GLN A O 1
ATOM 3952 N N . PRO A 1 521 ? -22.437 6.901 38.460 1.00 94.69 521 PRO A N 1
ATOM 3953 C CA . PRO A 1 521 ? -21.306 6.086 38.032 1.00 94.69 521 PRO A CA 1
ATOM 3954 C C . PRO A 1 521 ? -21.533 5.492 36.634 1.00 94.69 521 PRO A C 1
ATOM 3956 O O . PRO A 1 521 ? -22.671 5.267 36.216 1.00 94.69 521 PRO A O 1
ATOM 3959 N N . LYS A 1 522 ? -20.439 5.129 35.955 1.00 91.38 522 LYS A N 1
ATOM 3960 C CA . LYS A 1 522 ? -20.466 4.381 34.685 1.00 91.38 522 LYS A CA 1
ATOM 3961 C C . LYS A 1 522 ? -21.072 2.981 34.867 1.00 91.38 522 LYS A C 1
ATOM 3963 O O . LYS A 1 522 ? -21.711 2.461 33.958 1.00 91.38 522 LYS A O 1
ATOM 3968 N N . GLY A 1 523 ? -20.899 2.374 36.043 1.00 94.12 523 GLY A N 1
ATOM 3969 C CA . GLY A 1 523 ? -21.479 1.071 36.362 1.00 94.12 523 GLY A CA 1
ATOM 3970 C C . GLY A 1 523 ? -21.424 0.699 37.843 1.00 94.12 523 GLY A C 1
ATOM 3971 O O . GLY A 1 523 ? -20.684 1.301 38.629 1.00 94.12 523 GLY A O 1
ATOM 3972 N N . VAL A 1 524 ? -22.200 -0.320 38.212 1.00 94.69 524 VAL A N 1
ATOM 3973 C CA . VAL A 1 524 ? -22.235 -0.928 39.547 1.00 94.69 524 VAL A CA 1
ATOM 3974 C C . VAL A 1 524 ? -21.664 -2.340 39.477 1.00 94.69 524 VAL A C 1
ATOM 3976 O O . VAL A 1 524 ? -22.179 -3.186 38.755 1.00 94.69 524 VAL A O 1
ATOM 3979 N N . ILE A 1 525 ? -20.616 -2.595 40.255 1.00 93.44 525 ILE A N 1
ATOM 3980 C CA . ILE A 1 525 ? -19.954 -3.890 40.402 1.00 93.44 525 ILE A CA 1
ATOM 3981 C C . ILE A 1 525 ? -20.581 -4.648 41.575 1.00 93.44 525 ILE A C 1
ATOM 3983 O O . ILE A 1 525 ? -20.613 -4.125 42.690 1.00 93.44 525 ILE A O 1
ATOM 3987 N N . HIS A 1 526 ? -21.056 -5.872 41.341 1.00 91.62 526 HIS A N 1
ATOM 3988 C CA . HIS A 1 526 ? -21.704 -6.719 42.352 1.00 91.62 526 HIS A CA 1
ATOM 3989 C C . HIS A 1 526 ? -21.492 -8.218 42.073 1.00 91.62 526 HIS A C 1
ATOM 3991 O O . HIS A 1 526 ? -21.115 -8.605 40.973 1.00 91.62 526 HIS A O 1
ATOM 3997 N N . HIS A 1 527 ? -21.784 -9.082 43.051 1.00 87.31 527 HIS A N 1
ATOM 3998 C CA . HIS A 1 527 ? -21.582 -10.544 42.966 1.00 87.31 527 HIS A CA 1
ATOM 3999 C C . HIS A 1 527 ? -22.739 -11.312 42.297 1.00 87.31 527 HIS A C 1
ATOM 4001 O O . HIS A 1 527 ? -22.944 -12.496 42.555 1.00 87.31 527 HIS A O 1
ATOM 4007 N N . GLY A 1 528 ? -23.541 -10.652 41.456 1.00 81.00 528 GLY A N 1
ATOM 4008 C CA . GLY A 1 528 ? -24.719 -11.275 40.829 1.00 81.00 528 GLY A CA 1
ATOM 4009 C C . GLY A 1 528 ? -25.895 -11.485 41.790 1.00 81.00 528 GLY A C 1
ATOM 4010 O O . GLY A 1 528 ? -26.687 -12.408 41.622 1.00 81.00 528 GLY A O 1
ATOM 4011 N N . THR A 1 529 ? -25.984 -10.655 42.829 1.00 82.44 529 THR A N 1
ATOM 4012 C CA . THR A 1 529 ? -27.088 -10.622 43.792 1.00 82.44 529 THR A CA 1
ATOM 4013 C C . THR A 1 529 ? -28.344 -9.984 43.173 1.00 82.44 529 THR A C 1
ATOM 4015 O O . THR A 1 529 ? -28.305 -8.791 42.857 1.00 82.44 529 THR A O 1
ATOM 4018 N N . PRO A 1 530 ? -29.473 -10.717 43.041 1.00 85.62 530 PRO A N 1
ATOM 4019 C CA . PRO A 1 530 ? -30.676 -10.215 42.364 1.00 85.62 530 PRO A CA 1
ATOM 4020 C C . PRO A 1 530 ? -31.250 -8.932 42.977 1.00 85.62 530 PRO A C 1
ATOM 4022 O O . PRO A 1 530 ? -31.724 -8.058 42.256 1.00 85.62 530 PRO A O 1
ATOM 4025 N N . ASP A 1 531 ? -31.169 -8.794 44.303 1.00 86.62 531 ASP A N 1
ATOM 4026 C CA . ASP A 1 531 ? -31.696 -7.626 45.017 1.00 86.62 531 ASP A CA 1
ATOM 4027 C C . ASP A 1 531 ? -30.907 -6.347 44.710 1.00 86.62 531 ASP A C 1
ATOM 4029 O O . ASP A 1 531 ? -31.487 -5.267 44.640 1.00 86.62 531 ASP A O 1
ATOM 4033 N N . VAL A 1 532 ? -29.592 -6.458 44.492 1.00 86.81 532 VAL A N 1
ATOM 4034 C CA . VAL A 1 532 ? -28.752 -5.323 44.080 1.00 86.81 532 VAL A CA 1
ATOM 4035 C C . VAL A 1 532 ? -29.004 -5.003 42.613 1.00 86.81 532 VAL A C 1
ATOM 4037 O O . VAL A 1 532 ? -29.187 -3.841 42.268 1.00 86.81 532 VAL A O 1
ATOM 4040 N N . GLU A 1 533 ? -29.066 -6.027 41.761 1.00 88.50 533 GLU A N 1
ATOM 4041 C CA . GLU A 1 533 ? -29.299 -5.878 40.323 1.00 88.50 533 GLU A CA 1
ATOM 4042 C C . GLU A 1 533 ? -30.626 -5.164 40.030 1.00 88.50 533 GLU A C 1
ATOM 4044 O O . GLU A 1 533 ? -30.662 -4.214 39.250 1.00 88.50 533 GLU A O 1
ATOM 4049 N N . ALA A 1 534 ? -31.691 -5.517 40.756 1.00 89.12 534 ALA A N 1
ATOM 4050 C CA . ALA A 1 534 ? -32.999 -4.867 40.665 1.00 89.12 534 ALA A CA 1
ATOM 4051 C C . ALA A 1 534 ? -32.997 -3.377 41.072 1.00 89.12 534 ALA A C 1
ATOM 4053 O O . ALA A 1 534 ? -33.980 -2.671 40.833 1.00 89.12 534 ALA A O 1
ATOM 4054 N N . LYS A 1 535 ? -31.924 -2.897 41.712 1.00 92.25 535 LYS A N 1
ATOM 4055 C CA . LYS A 1 535 ? -31.746 -1.508 42.164 1.00 92.25 535 LYS A CA 1
ATOM 4056 C C . LYS A 1 535 ? -30.814 -0.690 41.279 1.00 92.25 535 LYS A C 1
ATOM 4058 O O . LYS A 1 535 ? -30.653 0.506 41.528 1.00 92.25 535 LYS A O 1
ATOM 4063 N N . ILE A 1 536 ? -30.223 -1.299 40.253 1.00 90.69 536 ILE A N 1
ATOM 4064 C CA . ILE A 1 536 ? -29.400 -0.599 39.269 1.00 90.69 536 ILE A CA 1
ATOM 4065 C C . ILE A 1 536 ? -30.338 0.063 38.243 1.00 90.69 536 ILE A C 1
ATOM 4067 O O . ILE A 1 536 ? -31.142 -0.626 37.613 1.00 90.69 536 ILE A O 1
ATOM 4071 N N . PRO A 1 537 ? -30.285 1.395 38.059 1.00 89.44 537 PRO A N 1
ATOM 4072 C CA . PRO A 1 537 ? -31.101 2.075 37.057 1.00 89.44 537 PRO A CA 1
ATOM 4073 C C . PRO A 1 537 ? -30.761 1.617 35.634 1.00 89.44 537 PRO A C 1
ATOM 4075 O O . PRO A 1 537 ? -29.607 1.335 35.332 1.00 89.44 537 PRO A O 1
ATOM 4078 N N . SER A 1 538 ? -31.734 1.662 34.719 1.00 80.19 538 SER A N 1
ATOM 4079 C CA . SER A 1 538 ? -31.574 1.204 33.326 1.00 80.19 538 SER A CA 1
ATOM 4080 C C . SER A 1 538 ? -30.484 1.925 32.514 1.00 80.19 538 SER A C 1
ATOM 4082 O O . SER A 1 538 ? -30.120 1.451 31.446 1.00 80.19 538 SER A O 1
ATOM 4084 N N . GLY A 1 539 ? -29.983 3.073 32.985 1.00 80.50 539 GLY A N 1
ATOM 4085 C CA . GLY A 1 539 ? -28.888 3.829 32.363 1.00 80.50 539 GLY A CA 1
ATOM 4086 C C . GLY A 1 539 ? -27.504 3.580 32.976 1.00 80.50 539 GLY A C 1
ATOM 4087 O O . GLY A 1 539 ? -26.548 4.242 32.584 1.00 80.50 539 GLY A O 1
ATOM 4088 N N . THR A 1 540 ? -27.382 2.678 33.951 1.00 88.06 540 THR A N 1
ATOM 4089 C CA . THR A 1 540 ? -26.119 2.351 34.627 1.00 88.06 540 THR A CA 1
ATOM 4090 C C . THR A 1 540 ? -25.770 0.891 34.363 1.00 88.06 540 THR A C 1
ATOM 4092 O O . THR A 1 540 ? -26.608 0.012 34.544 1.00 88.06 540 THR A O 1
ATOM 4095 N N . ALA A 1 541 ? -24.532 0.611 33.949 1.00 90.31 541 ALA A N 1
ATOM 4096 C CA . ALA A 1 541 ? -24.128 -0.757 33.640 1.00 90.31 541 ALA A CA 1
ATOM 4097 C C . ALA A 1 541 ? -24.122 -1.644 34.902 1.00 90.31 541 ALA A C 1
ATOM 4099 O O . ALA A 1 541 ? -23.594 -1.249 35.944 1.00 90.31 541 ALA A O 1
ATOM 4100 N N . SER A 1 542 ? -24.675 -2.854 34.797 1.00 92.06 542 SER A N 1
ATOM 4101 C CA . SER A 1 542 ? -24.567 -3.910 35.812 1.00 92.06 542 SER A CA 1
ATOM 4102 C C . SER A 1 542 ? -23.338 -4.772 35.511 1.00 92.06 542 SER A C 1
ATOM 4104 O O . SER A 1 542 ? -23.234 -5.376 34.445 1.00 92.06 542 SER A O 1
ATOM 4106 N N . LEU A 1 543 ? -22.361 -4.769 36.422 1.00 92.12 543 LEU A N 1
ATOM 4107 C CA . LEU A 1 543 ? -21.074 -5.450 36.276 1.00 92.12 543 LEU A CA 1
ATOM 4108 C C . LEU A 1 543 ? -21.011 -6.614 37.269 1.00 92.12 543 LEU A C 1
ATOM 4110 O O . LEU A 1 543 ? -20.713 -6.428 38.451 1.00 92.12 543 LEU A O 1
ATOM 4114 N N . VAL A 1 544 ? -21.273 -7.828 36.789 1.00 89.88 544 VAL A N 1
ATOM 4115 C CA . VAL A 1 544 ? -21.274 -9.027 37.635 1.00 89.88 544 VAL A CA 1
ATOM 4116 C C . VAL A 1 544 ? -19.854 -9.560 37.814 1.00 89.88 544 VAL A C 1
ATOM 4118 O O . VAL A 1 544 ? -19.329 -10.265 36.954 1.00 89.88 544 VAL A O 1
ATOM 4121 N N . ASP A 1 545 ? -19.241 -9.262 38.955 1.00 84.38 545 ASP A N 1
ATOM 4122 C CA . ASP A 1 545 ? -17.925 -9.766 39.334 1.00 84.38 545 ASP A CA 1
ATOM 4123 C C . ASP A 1 545 ? -18.058 -10.994 40.241 1.00 84.38 545 ASP A C 1
ATOM 4125 O O . ASP A 1 545 ? -18.412 -10.864 41.405 1.00 84.38 545 ASP A O 1
ATOM 4129 N N . LYS A 1 546 ? -17.809 -12.193 39.699 1.00 74.25 546 LYS A N 1
ATOM 4130 C CA . LYS A 1 546 ? -17.942 -13.471 40.428 1.00 74.25 546 LYS A CA 1
ATOM 4131 C C . LYS A 1 546 ? -16.644 -13.958 41.089 1.00 74.25 546 LYS A C 1
ATOM 4133 O O . LYS A 1 546 ? -16.652 -15.058 41.642 1.00 74.25 546 LYS A O 1
ATOM 4138 N N . ASN A 1 547 ? -15.539 -13.213 40.965 1.00 57.81 547 ASN A N 1
ATOM 4139 C CA . ASN A 1 547 ? -14.186 -13.676 41.310 1.00 57.81 547 ASN A CA 1
ATOM 4140 C C . ASN A 1 547 ? -13.539 -12.901 42.457 1.00 57.81 547 ASN A C 1
ATOM 4142 O O . ASN A 1 547 ? -13.634 -11.655 42.473 1.00 57.81 547 ASN A O 1
#

pLDDT: mean 93.49, std 7.03, range [54.28, 98.94]

Organism: Alkalicoccus urumqiensis (NCBI:txid1548213)

Secondary structure (DSSP, 8-state):
--TTGGGS-HHHHHHHTT----TTT--SSPP----SB---SSHHHHHHHHTTSS---SBTTT--HHHHHHHHHHHHHHT-SEEEEESSHHHHHHHHHHHH--TT-EEEEESS--HHHHHIIIIIHHHTT-EEEEE-TT-HHHHHHH--TTEEEEEEESB-TTT-PBP-HHHHHHHHHHTT-PEEEE-TTTHHHH--GGGGT-SEEEE-TTTTTT-SS----EEEEE-S-----TTT-HHHHS-BGGGTTB-GGGGGGGHHHHHIIIIIIHHH--BPPHHHHHHHHHHHHTHHHHHHHHHHHHHHHHHHHTT-TTEEEEE-TTSTTSTTHHHHHHH-SSSS-SEEEEEETTHHHHHHHHHHH-SSSEE-S--S-SS-EEE-GGGTTTTTS-HHHHHHTT--TTEEEEE--SS-HHHHHHHHHHHHHHHHS---PPP---HHHHHHH-SEEEETTEEEE-EEEESSS-GGGGHHHHHHT-EEEE--SHHHHHHHHHTT----EEE--TT-HHHHHHHHHHH--SEEEESS-HHHHTTS-TTSEEEE---

Radius of gyration: 29.59 Å; chains: 1; bounding box: 75×40×90 Å

Foldseek 3Di:
DPPPLLVDDLLSLLQCFLDDQDPVPRHRAQDQPQDFADDAPDPVSVVCPLLVVDDDTGGQLQDDSLQSSLFRSQQSLLVFPTKAKFLALLLQLVLLCVLQDAAQAEEEEELQADPSVVCCQVPVVVVRRYHYDYDNLVDLCRSLVPDDLRYAEYEYECQGPPLRAGHQLQSNLVSQVVSLHFYEYEDAQQRSLWFNSLVSRHAKYKYQLCFQLLQANPAGMMMIGGRLPRDRDCSNHVQQQFQDPLNVGDRLCVVHSCSSVVSSSVPVSVPVSRGHRSVRSSSSSVSSSCSNVFFLLLQVLQLVLQVQLCPFPQWPDKAFLCDPPHPNVVVQVVGTPNGGGRKMKTFGPPFQQLQVQLQVQFDQEDDDPGARHQGKHKYQCCVPVCVPPDPVSCVSNVRGRRMMMIRGHNDDSQVVNVRNQRSSCRSRVGHDDGPDDQVQVVLLPAQWDQDPVGIDGAEEEELDPDCPQCVVVVVSVHNYDYDVDLVSLVVCLVVVPQHAEYEAEPPSLVCLLSNCVRRVHQAYEYQPDPSNVVSHDPNHHYRHDND

Sequence (547 aa):
MGKNMEHMGRSTQLLHAGQVPDPATGARAVPIYQTTSYVFEDTGHAERLFSLAEPGNIYSRIMNPTVDAFEKRMAVLEDGVGALGTSSGMAAITMTILNLASSGDHIVAASHLYGGTYNLFAVTLPRYGINVTFVDISNPDEVEGAIQENTKAVYGETIGNPGLYVMDFHTISDIAHSHGIPLVVDNTFGTPAVCRPLQHGADIVVHSATKWIGGHGTTIGGVVVDGGRFTWNKEKFPHFHEPDPSYNGLVYNDLGDMAFILKLRVQLLRDIGASLSPQNAFQLLQGLETLSLRMERHQQNAKKLAEALSGHPGVSWVKYPGLTEHPAHELAAKYLDGGYGAIVNFGIEGGVEAGRKLIDSITLWSHVANVGDAKSLIIHPASTTHLQLSPEDQDRSGVTPDLVRLSVGLEQFEDLYASLADAIAEATGTDAALPEVDPLAQARQAAVEHTEDGPRRRVLAALTSTSEYTKAWERLGYRVLPAGSEEALRELQQNGVHVDYVYAPEGADSLTETACRLLQPKGVIHHGTPDVEAKIPSGTASLVDKN